Protein AF-0000000079560975 (afdb_homodimer)

Radius of gyration: 26.14 Å; Cα contacts (8 Å, |Δi|>4): 779; chains: 2; bounding box: 110×74×69 Å

Foldseek 3Di:
DPPPPPPPPPPPPPPPPPPPPPPPPDPPPPPPPDPDLLVVLVVVQVCQLVVVDAPDFFRPLSCLVVLVCCCVHPNQLVLLLVLLVVVLVLLVVDDDDLQEEEEFEPDVTFWDPCVVCVVVSLGRHGDDPVSVVVVLQVLPTATSVSNLVSLVSCVVVNHAYEYAYAAAPVSVVSSQVSCVVRRNPDHPYYHYDHCVVQPPHFLLVVLQVVLVVSVVVPHAYAEFEYQAVSRQDDHNSGVYYGHRHRPRGYGD/DPPPPPPPPPPPPPPPPPPPVPPPPDPPPPPPDDPDLLVVLVVVQVCQLVVVDAPDFFRPLSCLVVLVCCCVHPNQLVLLLVLLVVVLVLLVVDDDDLQEEEEFEPDVTFWDPCVVCVVVSLGRHGDDPVSVVVVLQVLPTATSVSNLVSLVSCVVVNHAYEYAYAAAPVSVVSSQVSCVVRRNPDHPYYHYDHCVVQPPHALLRVLQVVLVVSVVVPHAYAEFEYQAVSRQDDHNSGVYYGHRHRPRGYGD

Sequence (504 aa):
MKVLFLFVATVLVACHATDYQMYPLRLKTGHVGQYSTEVLCASWRLGVEANNLIKWKTVPETCQQFVADYVLGDQYRSDSKTVCREAYFYAKTLNITDKDVFVFDVDETLLCNLQYYSKHGFGVERFNATAFANWVAEGEAYALPETLVLYDKLLSLGIKVVFLTERLVSQRAITVANLKDVGFDQWEKLILKDPAAYVGKSTLTYKASERRKLEESGYRIIGNVGDQWTDLMGSFRGLRSFKLPNPMYYIGMKVLFLFVATVLVACHATDYQMYPLRLKTGHVGQYSTEVLCASWRLGVEANNLIKWKTVPETCQQFVADYVLGDQYRSDSKTVCREAYFYAKTLNITDKDVFVFDVDETLLCNLQYYSKHGFGVERFNATAFANWVAEGEAYALPETLVLYDKLLSLGIKVVFLTERLVSQRAITVANLKDVGFDQWEKLILKDPAAYVGKSTLTYKASERRKLEESGYRIIGNVGDQWTDLMGSFRGLRSFKLPNPMYYIG

Organism: Vigna unguiculata (NCBI:txid3917)

Solvent-accessible surface area (backbone atoms only — not comparable to full-atom values): 27962 Å² total; per-residue (Å²): 135,84,80,75,81,78,79,76,76,75,76,76,74,74,74,72,72,73,74,74,75,76,69,72,84,66,76,70,74,63,89,62,71,78,70,50,67,67,45,50,41,50,25,50,45,48,28,44,62,43,60,48,52,68,90,54,70,48,33,57,73,91,30,30,66,59,48,44,54,38,70,74,32,69,53,40,54,42,36,36,36,50,46,30,49,47,51,49,57,54,56,68,72,51,88,78,47,90,41,31,26,35,39,29,32,37,78,52,34,39,32,32,56,55,78,59,31,68,76,38,50,39,15,44,43,69,84,49,70,69,62,49,50,55,52,53,68,64,40,72,53,44,46,29,60,46,40,50,52,35,52,55,52,39,48,73,68,53,40,40,37,30,38,50,37,81,54,41,55,92,43,42,70,45,49,53,52,25,36,41,74,53,67,57,73,76,65,76,45,81,45,52,34,51,68,82,83,46,67,94,54,47,52,32,55,53,46,19,50,53,37,41,52,44,41,75,71,62,38,40,49,57,30,21,40,16,33,39,66,35,65,43,39,69,59,64,32,44,76,36,52,36,67,36,74,53,78,41,64,70,67,100,135,83,80,76,78,76,79,75,79,76,76,76,74,74,75,74,70,73,72,72,76,76,69,72,85,66,76,71,73,66,90,62,72,76,71,52,66,67,46,50,41,51,23,50,44,49,29,43,63,42,60,48,52,69,88,53,72,46,34,56,72,92,33,32,64,59,46,44,53,38,70,73,33,67,52,43,56,43,35,36,36,50,44,32,49,48,53,50,57,55,57,67,73,51,88,78,46,91,40,31,26,35,39,28,30,38,79,53,34,40,31,32,57,58,77,60,30,68,75,40,52,38,14,45,44,70,83,48,70,68,63,50,50,56,52,54,67,63,41,70,53,41,48,30,62,46,41,52,55,35,52,53,54,40,47,73,67,54,39,39,38,30,40,50,36,83,54,42,55,91,44,43,70,45,50,52,50,24,38,40,74,53,66,58,74,76,65,75,44,80,45,51,34,50,67,83,83,45,66,93,53,47,51,34,54,52,47,20,50,53,37,43,51,44,41,75,72,62,37,39,48,57,29,21,38,16,33,42,65,34,65,44,41,69,58,64,32,42,76,36,53,35,67,36,75,54,79,41,65,70,66,99

Nearest PDB structures (foldseek):
  4fyp-assembly1_B  TM=9.527E-01  e=2.179E-24  Arabidopsis thaliana
  3et4-assembly1_A  TM=8.235E-01  e=6.421E-11  Haemophilus influenzae 86-028NP
  3ocy-assembly1_A  TM=8.237E-01  e=1.879E-10  Haemophilus influenzae
  3ocu-assembly1_A  TM=8.301E-01  e=7.080E-10  Haemophilus influenzae
  3sf0-assembly1_A-2  TM=8.176E-01  e=5.162E-10  Haemophilus influenzae Rd KW20

Secondary structure (DSSP, 8-state):
-----------------------------SS-----HHHHHHHHHHHHHTT-S-S--S--GGGHHHHHHHHTSHHHHHHHHHHHHHHHHHHHTS---TTEEEEE-SBTTTEE-HHHHHTTGGGTSPP-HHHHHHHHHHT-PEE-HHHHHHHHHHHHTT-EEEEEEEEEGGGHHHHHHHHHHTT----SEEEEE-TTTTTT--HHHHHHHHHHHHHHTT-EEEEEEESSHHHH-STT--S-EEE----S----/-----------------------------SS-----HHHHHHHHHHHHHTT-S-S--S--GGGHHHHHHHHTSHHHHHHHHHHHHHHHHHHHTS---TTEEEEE-SBTTTEE-HHHHHTTGGGTSPP-HHHHHHHHHHT-PEE-HHHHHHHHHHHHTT-EEEEEEEEEGGGHHHHHHHHHHTT----SEEEEE-TTTTTT--HHHHHHHHHHHHHHTT-EEEEEEESSHHHH-STT--S-EEE----S----

Structure (mmCIF, N/CA/C/O backbone):
data_AF-0000000079560975-model_v1
#
loop_
_entity.id
_entity.type
_entity.pdbx_description
1 polymer 'Large subunit ribosomal protein L10e'
#
loop_
_atom_site.group_PDB
_atom_site.id
_atom_site.type_symbol
_atom_site.label_atom_id
_atom_site.label_alt_id
_atom_site.label_comp_id
_atom_site.label_asym_id
_atom_site.label_entity_id
_atom_site.label_seq_id
_atom_site.pdbx_PDB_ins_code
_atom_site.Cartn_x
_atom_site.Cartn_y
_atom_site.Cartn_z
_atom_site.occupancy
_atom_site.B_iso_or_equiv
_atom_site.auth_seq_id
_atom_site.auth_comp_id
_atom_site.auth_asym_id
_atom_site.auth_atom_id
_atom_site.pdbx_PDB_model_num
ATOM 1 N N . MET A 1 1 ? 49 41.656 -37.281 1 29.09 1 MET A N 1
ATOM 2 C CA . MET A 1 1 ? 48.375 41.406 -35.969 1 29.09 1 MET A CA 1
ATOM 3 C C . MET A 1 1 ? 46.906 41.719 -36 1 29.09 1 MET A C 1
ATOM 5 O O . MET A 1 1 ? 46.5 42.875 -35.75 1 29.09 1 MET A O 1
ATOM 9 N N . LYS A 1 2 ? 46.094 41.156 -37.031 1 37.22 2 LYS A N 1
ATOM 10 C CA . LYS A 1 2 ? 44.656 41.281 -37.156 1 37.22 2 LYS A CA 1
ATOM 11 C C . LYS A 1 2 ? 43.938 40.75 -35.938 1 37.22 2 LYS A C 1
ATOM 13 O O . LYS A 1 2 ? 44.094 39.562 -35.594 1 37.22 2 LYS A O 1
ATOM 18 N N . VAL A 1 3 ? 43.594 41.625 -35 1 37.34 3 VAL A N 1
ATOM 19 C CA . VAL A 1 3 ? 42.781 41.375 -33.812 1 37.34 3 VAL A CA 1
ATOM 20 C C . VAL A 1 3 ? 41.406 40.906 -34.219 1 37.34 3 VAL A C 1
ATOM 22 O O . VAL A 1 3 ? 40.656 41.594 -34.875 1 37.34 3 VAL A O 1
ATOM 25 N N . LEU A 1 4 ? 41.156 39.656 -34.438 1 37.09 4 LEU A N 1
ATOM 26 C CA . LEU A 1 4 ? 39.844 39.062 -34.625 1 37.09 4 LEU A CA 1
ATOM 27 C C . LEU A 1 4 ? 39.031 39.188 -33.344 1 37.09 4 LEU A C 1
ATOM 29 O O . LEU A 1 4 ? 39.438 38.688 -32.312 1 37.09 4 LEU A O 1
ATOM 33 N N . PHE A 1 5 ? 38.188 40.219 -33.25 1 35.16 5 PHE A N 1
ATOM 34 C CA . PHE A 1 5 ? 37.188 40.344 -32.219 1 35.16 5 PHE A CA 1
ATOM 35 C C . PHE A 1 5 ? 36.156 39.25 -32.344 1 35.16 5 PHE A C 1
ATOM 37 O O . PHE A 1 5 ? 35.5 39.094 -33.375 1 35.16 5 PHE A O 1
ATOM 44 N N . LEU A 1 6 ? 36.406 38.125 -31.688 1 34.56 6 LEU A N 1
ATOM 45 C CA . LEU A 1 6 ? 35.406 37.094 -31.5 1 34.56 6 LEU A CA 1
ATOM 46 C C . LEU A 1 6 ? 34.219 37.594 -30.688 1 34.56 6 LEU A C 1
ATOM 48 O O . LEU A 1 6 ? 34.375 38 -29.531 1 34.56 6 LEU A O 1
ATOM 52 N N . PHE A 1 7 ? 33.188 38.125 -31.375 1 34.91 7 PHE A N 1
ATOM 53 C CA . PHE A 1 7 ? 31.922 38.469 -30.719 1 34.91 7 PHE A CA 1
ATOM 54 C C . PHE A 1 7 ? 31.266 37.219 -30.141 1 34.91 7 PHE A C 1
ATOM 56 O O . PHE A 1 7 ? 30.953 36.281 -30.875 1 34.91 7 PHE A O 1
ATOM 63 N N . VAL A 1 8 ? 31.578 36.906 -28.891 1 35.62 8 VAL A N 1
ATOM 64 C CA . VAL A 1 8 ? 30.844 35.906 -28.156 1 35.62 8 VAL A CA 1
ATOM 65 C C . VAL A 1 8 ? 29.375 36.312 -28.016 1 35.62 8 VAL A C 1
ATOM 67 O O . VAL A 1 8 ? 29.078 37.344 -27.406 1 35.62 8 VAL A O 1
ATOM 70 N N . ALA A 1 9 ? 28.531 35.969 -28.953 1 36.09 9 ALA A N 1
ATOM 71 C CA . ALA A 1 9 ? 27.094 36.062 -28.766 1 36.09 9 ALA A CA 1
ATOM 72 C C . ALA A 1 9 ? 26.625 35.281 -27.547 1 36.09 9 ALA A C 1
ATOM 74 O O . ALA A 1 9 ? 26.781 34.062 -27.5 1 36.09 9 ALA A O 1
ATOM 75 N N . THR A 1 10 ? 26.688 35.906 -26.406 1 33.69 10 THR A N 1
ATOM 76 C CA . THR A 1 10 ? 26.047 35.312 -25.25 1 33.69 10 THR A CA 1
ATOM 77 C C . THR A 1 10 ? 24.547 35.094 -25.5 1 33.69 10 THR A C 1
ATOM 79 O O . THR A 1 10 ? 23.812 36.031 -25.766 1 33.69 10 THR A O 1
ATOM 82 N N . VAL A 1 11 ? 24.188 33.969 -26.031 1 34.22 11 VAL A N 1
ATOM 83 C CA . VAL A 1 11 ? 22.797 33.562 -26.062 1 34.22 11 VAL A CA 1
ATOM 84 C C . VAL A 1 11 ? 22.234 33.531 -24.641 1 34.22 11 VAL A C 1
ATOM 86 O O . VAL A 1 11 ? 22.703 32.719 -23.828 1 34.22 11 VAL A O 1
ATOM 89 N N . LEU A 1 12 ? 21.812 34.625 -24.156 1 31.55 12 LEU A N 1
ATOM 90 C CA . LEU A 1 12 ? 20.984 34.562 -22.969 1 31.55 12 LEU A CA 1
ATOM 91 C C . LEU A 1 12 ? 19.766 33.656 -23.188 1 31.55 12 LEU A C 1
ATOM 93 O O . LEU A 1 12 ? 18.906 33.969 -24 1 31.55 12 LEU A O 1
ATOM 97 N N . VAL A 1 13 ? 19.922 32.406 -23 1 32.03 13 VAL A N 1
ATOM 98 C CA . VAL A 1 13 ? 18.75 31.531 -22.844 1 32.03 13 VAL A CA 1
ATOM 99 C C . VAL A 1 13 ? 17.859 32.062 -21.734 1 32.03 13 VAL A C 1
ATOM 101 O O . VAL A 1 13 ? 18.25 32.094 -20.562 1 32.03 13 VAL A O 1
ATOM 104 N N . ALA A 1 14 ? 17.016 32.906 -22.094 1 31.98 14 ALA A N 1
ATOM 105 C CA . ALA A 1 14 ? 15.969 33.219 -21.141 1 31.98 14 ALA A CA 1
ATOM 106 C C . ALA A 1 14 ? 15.242 31.969 -20.672 1 31.98 14 ALA A C 1
ATOM 108 O O . ALA A 1 14 ? 14.562 31.312 -21.453 1 31.98 14 ALA A O 1
ATOM 109 N N . CYS A 1 15 ? 15.781 31.312 -19.672 1 29.45 15 CYS A N 1
ATOM 110 C CA . CYS A 1 15 ? 14.922 30.359 -18.984 1 29.45 15 CYS A CA 1
ATOM 111 C C . CYS A 1 15 ? 13.609 31.016 -18.547 1 29.45 15 CYS A C 1
ATOM 113 O O . CYS A 1 15 ? 13.609 31.906 -17.703 1 29.45 15 CYS A O 1
ATOM 115 N N . HIS A 1 16 ? 12.719 31.25 -19.453 1 29.73 16 HIS A N 1
ATOM 116 C CA . HIS A 1 16 ? 11.383 31.609 -18.984 1 29.73 16 HIS A CA 1
ATOM 117 C C . HIS A 1 16 ? 10.93 30.719 -17.844 1 29.73 16 HIS A C 1
ATOM 119 O O . HIS A 1 16 ? 10.727 29.516 -18.031 1 29.73 16 HIS A O 1
ATOM 125 N N . ALA A 1 17 ? 11.32 31.016 -16.641 1 33.03 17 ALA A N 1
ATOM 126 C CA . ALA A 1 17 ? 10.578 30.469 -15.508 1 33.03 17 ALA A CA 1
ATOM 127 C C . ALA A 1 17 ? 9.07 30.609 -15.719 1 33.03 17 ALA A C 1
ATOM 129 O O . ALA A 1 17 ? 8.555 31.734 -15.781 1 33.03 17 ALA A O 1
ATOM 130 N N . THR A 1 18 ? 8.445 29.828 -16.547 1 31.19 18 THR A N 1
ATOM 131 C CA . THR A 1 18 ? 6.984 29.828 -16.516 1 31.19 18 THR A CA 1
ATOM 132 C C . THR A 1 18 ? 6.477 29.906 -15.086 1 31.19 18 THR A C 1
ATOM 134 O O . THR A 1 18 ? 6.816 29.062 -14.25 1 31.19 18 THR A O 1
ATOM 137 N N . ASP A 1 19 ? 6.27 31.016 -14.547 1 28.72 19 ASP A N 1
ATOM 138 C CA . ASP A 1 19 ? 5.551 31.266 -13.305 1 28.72 19 ASP A CA 1
ATOM 139 C C . ASP A 1 19 ? 4.352 30.344 -13.148 1 28.72 19 ASP A C 1
ATOM 141 O O . ASP A 1 19 ? 3.387 30.438 -13.914 1 28.72 19 ASP A O 1
ATOM 145 N N . TYR A 1 20 ? 4.496 29.094 -12.852 1 32 20 TYR A N 1
ATOM 146 C CA . TYR A 1 20 ? 3.334 28.281 -12.484 1 32 20 TYR A CA 1
ATOM 147 C C . TYR A 1 20 ? 2.447 29.031 -11.492 1 32 20 TYR A C 1
ATOM 149 O O . TYR A 1 20 ? 2.871 29.328 -10.375 1 32 20 TYR A O 1
ATOM 157 N N . GLN A 1 21 ? 1.708 30.078 -11.867 1 30.91 21 GLN A N 1
ATOM 158 C CA . GLN A 1 21 ? 0.685 30.656 -11 1 30.91 21 GLN A CA 1
ATOM 159 C C . GLN A 1 21 ? -0.022 29.562 -10.195 1 30.91 21 GLN A C 1
ATOM 161 O O . GLN A 1 21 ? -0.731 28.734 -10.766 1 30.91 21 GLN A O 1
ATOM 166 N N . MET A 1 22 ? 0.574 29.062 -9.227 1 32.84 22 MET A N 1
ATOM 167 C CA . MET A 1 22 ? -0.003 28.047 -8.359 1 32.84 22 MET A CA 1
ATOM 168 C C . MET A 1 22 ? -1.356 28.484 -7.816 1 32.84 22 MET A C 1
ATOM 170 O O . MET A 1 22 ? -1.444 29.484 -7.102 1 32.84 22 MET A O 1
ATOM 174 N N . TYR A 1 23 ? -2.475 28.469 -8.578 1 34.44 23 TYR A N 1
ATOM 175 C CA . TYR A 1 23 ? -3.818 28.688 -8.047 1 34.44 23 TYR A CA 1
ATOM 176 C C . TYR A 1 23 ? -4.066 27.828 -6.816 1 34.44 23 TYR A C 1
ATOM 178 O O . TYR A 1 23 ? -3.607 26.688 -6.75 1 34.44 23 TYR A O 1
ATOM 186 N N . PRO A 1 24 ? -4.422 28.438 -5.734 1 36.38 24 PRO A N 1
ATOM 187 C CA . PRO A 1 24 ? -4.852 27.719 -4.531 1 36.38 24 PRO A CA 1
ATOM 188 C C . PRO A 1 24 ? -5.797 26.562 -4.844 1 36.38 24 PRO A C 1
ATOM 190 O O . PRO A 1 24 ? -6.523 26.609 -5.84 1 36.38 24 PRO A O 1
ATOM 193 N N . LEU A 1 25 ? -5.461 25.375 -4.5 1 38.38 25 LEU A N 1
ATOM 194 C CA . LEU A 1 25 ? -6.438 24.297 -4.582 1 38.38 25 LEU A CA 1
ATOM 195 C C . LEU A 1 25 ? -7.812 24.766 -4.121 1 38.38 25 LEU A C 1
ATOM 197 O O . LEU A 1 25 ? -8.055 24.906 -2.918 1 38.38 25 LEU A O 1
ATOM 201 N N . ARG A 1 26 ? -8.508 25.844 -4.621 1 40.38 26 ARG A N 1
ATOM 202 C CA . ARG A 1 26 ? -9.82 26.359 -4.258 1 40.38 26 ARG A CA 1
ATOM 203 C C . ARG A 1 26 ? -10.812 25.219 -4.059 1 40.38 26 ARG A C 1
ATOM 205 O O . ARG A 1 26 ? -10.742 24.203 -4.754 1 40.38 26 ARG A O 1
ATOM 212 N N . LEU A 1 27 ? -11.547 25.328 -2.908 1 37.5 27 LEU A N 1
ATOM 213 C CA . LEU A 1 27 ? -12.719 24.5 -2.658 1 37.5 27 LEU A CA 1
ATOM 214 C C . LEU A 1 27 ? -13.664 24.516 -3.852 1 37.5 27 LEU A C 1
ATOM 216 O O . LEU A 1 27 ? -14.039 25.594 -4.332 1 37.5 27 LEU A O 1
ATOM 220 N N . LYS A 1 28 ? -13.664 23.797 -4.773 1 39.5 28 LYS A N 1
ATOM 221 C CA . LYS A 1 28 ? -14.641 23.828 -5.855 1 39.5 28 LYS A CA 1
ATOM 222 C C . LYS A 1 28 ? -16.062 23.875 -5.309 1 39.5 28 LYS A C 1
ATOM 224 O O . LYS A 1 28 ? -16.547 22.891 -4.727 1 39.5 28 LYS A O 1
ATOM 229 N N . THR A 1 29 ? -16.531 24.875 -4.746 1 33.94 29 THR A N 1
ATOM 230 C CA . THR A 1 29 ? -17.953 24.953 -4.41 1 33.94 29 THR A CA 1
ATOM 231 C C . THR A 1 29 ? -18.812 24.422 -5.555 1 33.94 29 THR A C 1
ATOM 233 O O . THR A 1 29 ? -19.984 24.078 -5.352 1 33.94 29 THR A O 1
ATOM 236 N N . GLY A 1 30 ? -18.812 25.266 -6.656 1 33.75 30 GLY A N 1
ATOM 237 C CA . GLY A 1 30 ? -19.844 25.141 -7.672 1 33.75 30 GLY A CA 1
ATOM 238 C C . GLY A 1 30 ? -20.031 23.734 -8.172 1 33.75 30 GLY A C 1
ATOM 239 O O . GLY A 1 30 ? -19.453 22.797 -7.617 1 33.75 30 GLY A O 1
ATOM 240 N N . HIS A 1 31 ? -20.625 23.594 -9.469 1 37.66 31 HIS A N 1
ATOM 241 C CA . HIS A 1 31 ? -20.844 22.359 -10.219 1 37.66 31 HIS A CA 1
ATOM 242 C C . HIS A 1 31 ? -19.609 21.469 -10.203 1 37.66 31 HIS A C 1
ATOM 244 O O . HIS A 1 31 ? -18.625 21.734 -10.891 1 37.66 31 HIS A O 1
ATOM 250 N N . VAL A 1 32 ? -18.875 21.172 -9.086 1 44.41 32 VAL A N 1
ATOM 251 C CA . VAL A 1 32 ? -17.828 20.172 -8.844 1 44.41 32 VAL A CA 1
ATOM 252 C C . VAL A 1 32 ? -17.781 19.188 -10.008 1 44.41 32 VAL A C 1
ATOM 254 O O . VAL A 1 32 ? -18.719 18.422 -10.234 1 44.41 32 VAL A O 1
ATOM 257 N N . GLY A 1 33 ? -17.422 19.562 -11.031 1 53.84 33 GLY A N 1
ATOM 258 C CA . GLY A 1 33 ? -17.281 18.844 -12.281 1 53.84 33 GLY A CA 1
ATOM 259 C C . GLY A 1 33 ? -16.906 17.375 -12.086 1 53.84 33 GLY A C 1
ATOM 260 O O . GLY A 1 33 ? -16.141 17.047 -11.188 1 53.84 33 GLY A O 1
ATOM 261 N N . GLN A 1 34 ? -17.812 16.391 -12.43 1 79 34 GLN A N 1
ATOM 262 C CA . GLN A 1 34 ? -17.797 14.938 -12.398 1 79 34 GLN A CA 1
ATOM 263 C C . GLN A 1 34 ? -16.516 14.383 -13.016 1 79 34 GLN A C 1
ATOM 265 O O . GLN A 1 34 ? -16.109 14.805 -14.102 1 79 34 GLN A O 1
ATOM 270 N N . TYR A 1 35 ? -15.609 13.992 -12.086 1 92.06 35 TYR A N 1
ATOM 271 C CA . TYR A 1 35 ? -14.461 13.258 -12.617 1 92.06 35 TYR A CA 1
ATOM 272 C C . TYR A 1 35 ? -14.883 12.32 -13.742 1 92.06 35 TYR A C 1
ATOM 274 O O . TYR A 1 35 ? -16 11.797 -13.734 1 92.06 35 TYR A O 1
ATOM 282 N N . SER A 1 36 ? -14.023 12.273 -14.719 1 95.75 36 SER A N 1
ATOM 283 C CA . SER A 1 36 ? -14.266 11.266 -15.742 1 95.75 36 SER A CA 1
ATOM 284 C C . SER A 1 36 ? -14.273 9.867 -15.141 1 95.75 36 SER A C 1
ATOM 286 O O . SER A 1 36 ? -13.758 9.648 -14.047 1 95.75 36 SER A O 1
ATOM 288 N N . THR A 1 37 ? -14.852 8.938 -15.844 1 96.31 37 THR A N 1
ATOM 289 C CA . THR A 1 37 ? -14.867 7.539 -15.43 1 96.31 37 THR A CA 1
ATOM 290 C C . THR A 1 37 ? -13.445 7 -15.297 1 96.31 37 THR A C 1
ATOM 292 O O . THR A 1 37 ? -13.148 6.242 -14.367 1 96.31 37 THR A O 1
ATOM 295 N N . GLU A 1 38 ? -12.586 7.43 -16.219 1 97.06 38 GLU A N 1
ATOM 296 C CA . GLU A 1 38 ? -11.195 6.996 -16.172 1 97.06 38 GLU A CA 1
ATOM 297 C C . GLU A 1 38 ? -10.516 7.441 -14.883 1 97.06 38 GLU A C 1
ATOM 299 O O . GLU A 1 38 ? -9.805 6.66 -14.242 1 97.06 38 GLU A O 1
ATOM 304 N N . VAL A 1 39 ? -10.742 8.68 -14.508 1 98 39 VAL A N 1
ATOM 305 C CA . VAL A 1 39 ? -10.156 9.227 -13.289 1 98 39 VAL A CA 1
ATOM 306 C C . VAL A 1 39 ? -10.703 8.492 -12.07 1 98 39 VAL A C 1
ATOM 308 O O . VAL A 1 39 ? -9.945 8.109 -11.172 1 98 39 VAL A O 1
ATOM 311 N N . LEU A 1 40 ? -11.977 8.25 -12.078 1 98.31 40 LEU A N 1
ATOM 312 C CA . LEU A 1 40 ? -12.617 7.57 -10.961 1 98.31 40 LEU A CA 1
ATOM 313 C C . LEU A 1 40 ? -12.125 6.133 -10.844 1 98.31 40 LEU A C 1
ATOM 315 O O . LEU A 1 40 ? -11.836 5.656 -9.742 1 98.31 40 LEU A O 1
ATOM 319 N N . CYS A 1 41 ? -12.016 5.418 -11.953 1 98.75 41 CYS A N 1
ATOM 320 C CA . CYS A 1 41 ? -11.562 4.031 -11.945 1 98.75 41 CYS A CA 1
ATOM 321 C C . CYS A 1 41 ? -10.094 3.936 -11.555 1 98.75 41 CYS A C 1
ATOM 323 O O . CYS A 1 41 ? -9.688 2.99 -10.875 1 98.75 41 CYS A O 1
ATOM 325 N N . ALA A 1 42 ? -9.305 4.938 -11.984 1 98.75 42 ALA A N 1
ATOM 326 C CA . ALA A 1 42 ? -7.902 4.969 -11.578 1 98.75 42 ALA A CA 1
ATOM 327 C C . ALA A 1 42 ? -7.773 5.168 -10.07 1 98.75 42 ALA A C 1
ATOM 329 O O . ALA A 1 42 ? -6.91 4.562 -9.43 1 98.75 42 ALA A O 1
ATOM 330 N N . SER A 1 43 ? -8.617 6 -9.5 1 98.81 43 SER A N 1
ATOM 331 C CA . SER A 1 43 ? -8.617 6.203 -8.055 1 98.81 43 SER A CA 1
ATOM 332 C C . SER A 1 43 ? -9.039 4.938 -7.316 1 98.81 43 SER A C 1
ATOM 334 O O . SER A 1 43 ? -8.469 4.598 -6.277 1 98.81 43 SER A O 1
ATOM 336 N N . TRP A 1 44 ? -10.062 4.285 -7.859 1 98.75 44 TRP A N 1
ATOM 337 C CA . TRP A 1 44 ? -10.484 3.016 -7.285 1 98.75 44 TRP A CA 1
ATOM 338 C C . TRP A 1 44 ? -9.344 2.008 -7.281 1 98.75 44 TRP A C 1
ATOM 340 O O . TRP A 1 44 ? -9.055 1.389 -6.254 1 98.75 44 TRP A O 1
ATOM 350 N N . ARG A 1 45 ? -8.641 1.879 -8.414 1 98.88 45 ARG A N 1
ATOM 351 C CA . ARG A 1 45 ? -7.535 0.933 -8.523 1 98.88 45 ARG A CA 1
ATOM 352 C C . ARG A 1 45 ? -6.434 1.269 -7.523 1 98.88 45 ARG A C 1
ATOM 354 O O . ARG A 1 45 ? -5.895 0.378 -6.863 1 98.88 45 ARG A O 1
ATOM 361 N N . LEU A 1 46 ? -6.078 2.586 -7.426 1 98.88 46 LEU A N 1
ATOM 362 C CA . LEU A 1 46 ? -5.059 2.965 -6.453 1 98.88 46 LEU A CA 1
ATOM 363 C C . LEU A 1 46 ? -5.504 2.617 -5.035 1 98.88 46 LEU A C 1
ATOM 365 O O . LEU A 1 46 ? -4.703 2.133 -4.23 1 98.88 46 LEU A O 1
ATOM 369 N N . GLY A 1 47 ? -6.785 2.898 -4.758 1 98.81 47 GLY A N 1
ATOM 370 C CA . GLY A 1 47 ? -7.324 2.543 -3.453 1 98.81 47 GLY A CA 1
ATOM 371 C C . GLY A 1 47 ? -7.188 1.066 -3.135 1 98.81 47 GLY A C 1
ATOM 372 O O . GLY A 1 47 ? -6.879 0.697 -1.999 1 98.81 47 GLY A O 1
ATOM 373 N N . VAL A 1 48 ? -7.375 0.244 -4.121 1 98.69 48 VAL A N 1
ATOM 374 C CA . VAL A 1 48 ? -7.23 -1.201 -3.984 1 98.69 48 VAL A CA 1
ATOM 375 C C . VAL A 1 48 ? -5.762 -1.551 -3.736 1 98.69 48 VAL A C 1
ATOM 377 O O . VAL A 1 48 ? -5.441 -2.268 -2.785 1 98.69 48 VAL A O 1
ATOM 380 N N . GLU A 1 49 ? -4.879 -1.004 -4.547 1 98.81 49 GLU A N 1
ATOM 381 C CA . GLU A 1 49 ? -3.467 -1.369 -4.512 1 98.81 49 GLU A CA 1
ATOM 382 C C . GLU A 1 49 ? -2.791 -0.836 -3.252 1 98.81 49 GLU A C 1
ATOM 384 O O . GLU A 1 49 ? -1.828 -1.428 -2.76 1 98.81 49 GLU A O 1
ATOM 389 N N . ALA A 1 50 ? -3.33 0.231 -2.662 1 98.44 50 ALA A N 1
ATOM 390 C CA . ALA A 1 50 ? -2.746 0.816 -1.458 1 98.44 50 ALA A CA 1
ATOM 391 C C . ALA A 1 50 ? -3.48 0.346 -0.206 1 98.44 50 ALA A C 1
ATOM 393 O O . ALA A 1 50 ? -3.301 0.909 0.876 1 98.44 50 ALA A O 1
ATOM 394 N N . ASN A 1 51 ? -4.348 -0.631 -0.352 1 97.88 51 ASN A N 1
ATOM 395 C CA . ASN A 1 51 ? -5.066 -1.291 0.731 1 97.88 51 ASN A CA 1
ATOM 396 C C . ASN A 1 51 ? -6.047 -0.341 1.415 1 97.88 51 ASN A C 1
ATOM 398 O O . ASN A 1 51 ? -6.371 -0.517 2.592 1 97.88 51 ASN A O 1
ATOM 402 N N . ASN A 1 52 ? -6.43 0.748 0.753 1 98.62 52 ASN A N 1
ATOM 403 C CA . ASN A 1 52 ? -7.469 1.642 1.256 1 98.62 52 ASN A CA 1
ATOM 404 C C . ASN A 1 52 ? -8.859 1.037 1.088 1 98.62 52 ASN A C 1
ATOM 406 O O . ASN A 1 52 ? -9.695 1.122 1.992 1 98.62 52 ASN A O 1
ATOM 410 N N . LEU A 1 53 ? -9.078 0.463 -0.081 1 98.56 53 LEU A N 1
ATOM 411 C CA . LEU A 1 53 ? -10.352 -0.192 -0.364 1 98.56 53 LEU A CA 1
ATOM 412 C C . LEU A 1 53 ? -10.258 -1.691 -0.101 1 98.56 53 LEU A C 1
ATOM 414 O O . LEU A 1 53 ? -9.5 -2.398 -0.772 1 98.56 53 LEU A O 1
ATOM 418 N N . ILE A 1 54 ? -11.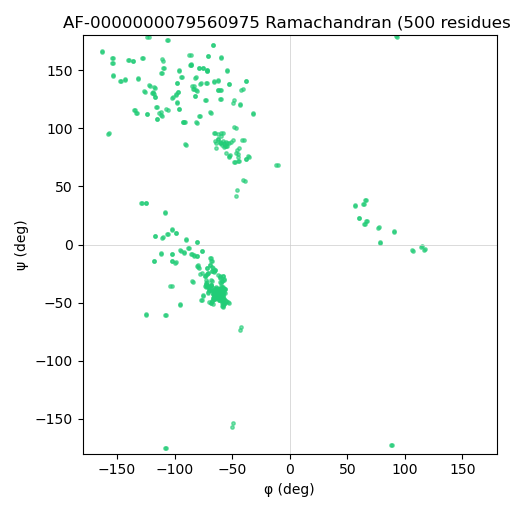07 -2.154 0.883 1 97.69 54 ILE A N 1
ATOM 419 C CA . ILE A 1 54 ? -11.016 -3.557 1.277 1 97.69 54 ILE A CA 1
ATOM 420 C C . ILE A 1 54 ? -12.422 -4.148 1.258 1 97.69 54 ILE A C 1
ATOM 422 O O . ILE A 1 54 ? -13.414 -3.416 1.173 1 97.69 54 ILE A O 1
ATOM 426 N N . LYS A 1 55 ? -12.492 -5.43 1.204 1 96.12 55 LYS A N 1
ATOM 427 C CA . LYS A 1 55 ? -13.719 -6.219 1.315 1 96.12 55 LYS A CA 1
ATOM 428 C C . LYS A 1 55 ? -14.664 -5.941 0.148 1 96.12 55 LYS A C 1
ATOM 430 O O . LYS A 1 55 ? -15.875 -6.121 0.265 1 96.12 55 LYS A O 1
ATOM 435 N N . TRP A 1 56 ? -14.133 -5.367 -0.925 1 96.75 56 TRP A N 1
ATOM 436 C CA . TRP A 1 56 ? -14.953 -5.242 -2.125 1 96.75 56 TRP A CA 1
ATOM 437 C C . TRP A 1 56 ? -15.164 -6.598 -2.785 1 96.75 56 TRP A C 1
ATOM 439 O O . TRP A 1 56 ? -14.289 -7.465 -2.732 1 96.75 56 TRP A O 1
ATOM 449 N N . LYS A 1 57 ? -16.234 -6.785 -3.428 1 96.38 57 LYS A N 1
ATOM 450 C CA . LYS A 1 57 ? -16.609 -8.102 -3.934 1 96.38 57 LYS A CA 1
ATOM 451 C C . LYS A 1 57 ? -16.375 -8.203 -5.438 1 96.38 57 LYS A C 1
ATOM 453 O O . LYS A 1 57 ? -16.062 -9.281 -5.949 1 96.38 57 LYS A O 1
ATOM 458 N N . THR A 1 58 ? -16.625 -7.051 -6.066 1 97.81 58 THR A N 1
ATOM 459 C CA . THR A 1 58 ? -16.453 -7.02 -7.512 1 97.81 58 THR A CA 1
ATOM 460 C C . THR A 1 58 ? -15.828 -5.695 -7.953 1 97.81 58 THR A C 1
ATOM 462 O O . THR A 1 58 ? -15.852 -4.715 -7.207 1 97.81 58 THR A O 1
ATOM 465 N N . VAL A 1 59 ? -15.25 -5.734 -9.094 1 98.5 59 VAL A N 1
ATOM 466 C CA . VAL A 1 59 ? -14.906 -4.5 -9.789 1 98.5 59 VAL A CA 1
ATOM 467 C C . VAL A 1 59 ? -16.188 -3.713 -10.102 1 98.5 59 VAL A C 1
ATOM 469 O O . VAL A 1 59 ? -17.188 -4.289 -10.531 1 98.5 59 VAL A O 1
ATOM 472 N N . PRO A 1 60 ? -16.156 -2.395 -9.805 1 98.06 60 PRO A N 1
ATOM 473 C CA . PRO A 1 60 ? -17.328 -1.64 -10.258 1 98.06 60 PRO A CA 1
ATOM 474 C C . PRO A 1 60 ? -17.625 -1.844 -11.742 1 98.06 60 PRO A C 1
ATOM 476 O O . PRO A 1 60 ? -16.703 -1.822 -12.57 1 98.06 60 PRO A O 1
ATOM 479 N N . GLU A 1 61 ? -18.891 -1.998 -12.039 1 97.94 61 GLU A N 1
ATOM 480 C CA . GLU A 1 61 ? -19.281 -2.293 -13.414 1 97.94 61 GLU A CA 1
ATOM 481 C C . GLU A 1 61 ? -18.75 -1.234 -14.375 1 97.94 61 GLU A C 1
ATOM 483 O O . GLU A 1 61 ? -18.297 -1.559 -15.477 1 97.94 61 GLU A O 1
ATOM 488 N N . THR A 1 62 ? -18.766 -0.013 -13.969 1 98.06 62 THR A N 1
ATOM 489 C CA . THR A 1 62 ? -18.344 1.099 -14.82 1 98.06 62 THR A CA 1
ATOM 490 C C . THR A 1 62 ? -16.828 1.047 -15.07 1 98.06 62 THR A C 1
ATOM 492 O O . THR A 1 62 ? -16.328 1.726 -15.961 1 98.06 62 THR A O 1
ATOM 495 N N . CYS A 1 63 ? -16.078 0.177 -14.297 1 98.62 63 CYS A N 1
ATOM 496 C CA . CYS A 1 63 ? -14.633 0.13 -14.422 1 98.62 63 CYS A CA 1
ATOM 497 C C . CYS A 1 63 ? -14.188 -1.122 -15.164 1 98.62 63 CYS A C 1
ATOM 499 O O . CYS A 1 63 ? -12.992 -1.437 -15.203 1 98.62 63 CYS A O 1
ATOM 501 N N . GLN A 1 64 ? -15.102 -1.851 -15.734 1 98.38 64 GLN A N 1
ATOM 502 C CA . GLN A 1 64 ? -14.742 -3.094 -16.406 1 98.38 64 GLN A CA 1
ATOM 503 C C . GLN A 1 64 ? -13.711 -2.846 -17.516 1 98.38 64 GLN A C 1
ATOM 505 O O . GLN A 1 64 ? -12.672 -3.504 -17.562 1 98.38 64 GLN A O 1
ATOM 510 N N . GLN A 1 65 ? -14.031 -1.905 -18.406 1 98.38 65 GLN A N 1
ATOM 511 C CA . GLN A 1 65 ? -13.148 -1.63 -19.531 1 98.38 65 GLN A CA 1
ATOM 512 C C . GLN A 1 65 ? -11.805 -1.077 -19.047 1 98.38 65 GLN A C 1
ATOM 514 O O . GLN A 1 65 ? -10.758 -1.403 -19.609 1 98.38 65 GLN A O 1
ATOM 519 N N . PHE A 1 66 ? -11.883 -0.265 -18.078 1 98.5 66 PHE A N 1
ATOM 520 C CA . PHE A 1 66 ? -10.664 0.297 -17.5 1 98.5 66 PHE A CA 1
ATOM 521 C C . PHE A 1 66 ? -9.742 -0.808 -17.016 1 98.5 66 PHE A C 1
ATOM 523 O O . PHE A 1 66 ? -8.547 -0.804 -17.312 1 98.5 66 PHE A O 1
ATOM 530 N N . VAL A 1 67 ? -10.281 -1.762 -16.25 1 98.69 67 VAL A N 1
ATOM 531 C CA . VAL A 1 67 ? -9.492 -2.852 -15.688 1 98.69 67 VAL A CA 1
ATOM 532 C C . VAL A 1 67 ? -8.977 -3.75 -16.812 1 98.69 67 VAL A C 1
ATOM 534 O O . VAL A 1 67 ? -7.812 -4.16 -16.797 1 98.69 67 VAL A O 1
ATOM 537 N N . ALA A 1 68 ? -9.82 -4.008 -17.766 1 98.56 68 ALA A N 1
ATOM 538 C CA . ALA A 1 68 ? -9.391 -4.797 -18.906 1 98.56 68 ALA A CA 1
ATOM 539 C C . ALA A 1 68 ? -8.195 -4.152 -19.609 1 98.56 68 ALA A C 1
ATOM 541 O O . ALA A 1 68 ? -7.184 -4.812 -19.859 1 98.56 68 ALA A O 1
ATOM 542 N N . ASP A 1 69 ? -8.312 -2.861 -19.922 1 98.38 69 ASP A N 1
ATOM 543 C CA . ASP A 1 69 ? -7.23 -2.135 -20.578 1 98.38 69 ASP A CA 1
ATOM 544 C C . ASP A 1 69 ? -5.953 -2.164 -19.734 1 98.38 69 ASP A C 1
ATOM 546 O O . ASP A 1 69 ? -4.852 -2.262 -20.281 1 98.38 69 ASP A O 1
ATOM 550 N N . TYR A 1 70 ? -6.113 -2.09 -18.453 1 98.38 70 TYR A N 1
ATOM 551 C CA . TYR A 1 70 ? -4.957 -2.084 -17.562 1 98.38 70 TYR A CA 1
ATOM 552 C C . TYR A 1 70 ? -4.234 -3.426 -17.609 1 98.38 70 TYR A C 1
ATOM 554 O O . TYR A 1 70 ? -3.039 -3.484 -17.891 1 98.38 70 TYR A O 1
ATOM 562 N N . VAL A 1 71 ? -4.945 -4.535 -17.438 1 98.25 71 VAL A N 1
ATOM 563 C CA . VAL A 1 71 ? -4.293 -5.824 -17.219 1 98.25 71 VAL A CA 1
ATOM 564 C C . VAL A 1 71 ? -3.816 -6.387 -18.562 1 98.25 71 VAL A C 1
ATOM 566 O O . VAL A 1 71 ? -2.934 -7.25 -18.594 1 98.25 71 VAL A O 1
ATOM 569 N N . LEU A 1 72 ? -4.371 -5.891 -19.578 1 97.38 72 LEU A N 1
ATOM 570 C CA . LEU A 1 72 ? -3.947 -6.34 -20.906 1 97.38 72 LEU A CA 1
ATOM 571 C C . LEU A 1 72 ? -2.896 -5.402 -21.484 1 97.38 72 LEU A C 1
ATOM 573 O O . LEU A 1 72 ? -2.348 -5.664 -22.562 1 97.38 72 LEU A O 1
ATOM 577 N N . GLY A 1 73 ? -2.623 -4.328 -20.781 1 96.44 73 GLY A N 1
ATOM 578 C CA . GLY A 1 73 ? -1.804 -3.283 -21.375 1 96.44 73 GLY A CA 1
ATOM 579 C C . GLY A 1 73 ? -0.411 -3.209 -20.781 1 96.44 73 GLY A C 1
ATOM 580 O O . GLY A 1 73 ? -0.058 -4.008 -19.906 1 96.44 73 GLY A O 1
ATOM 581 N N . ASP A 1 74 ? 0.333 -2.199 -21.219 1 97.12 74 ASP A N 1
ATOM 582 C CA . ASP A 1 74 ? 1.729 -1.993 -20.844 1 97.12 74 ASP A CA 1
ATOM 583 C C . ASP A 1 74 ? 1.854 -1.618 -19.375 1 97.12 74 ASP A C 1
ATOM 585 O O . ASP A 1 74 ? 2.855 -1.938 -18.719 1 97.12 74 ASP A O 1
ATOM 589 N N . GLN A 1 75 ? 0.837 -0.948 -18.875 1 98.44 75 GLN A N 1
ATOM 590 C CA . GLN A 1 75 ? 0.953 -0.439 -17.516 1 98.44 75 GLN A CA 1
ATOM 591 C C . GLN A 1 75 ? 1.045 -1.581 -16.5 1 98.44 75 GLN A C 1
ATOM 593 O O . GLN A 1 75 ? 1.838 -1.522 -15.562 1 98.44 75 GLN A O 1
ATOM 598 N N . TYR A 1 76 ? 0.253 -2.615 -16.719 1 98.44 76 TYR A N 1
ATOM 599 C CA . TYR A 1 76 ? 0.288 -3.773 -15.844 1 98.44 76 TYR A CA 1
ATOM 600 C C . TYR A 1 76 ? 1.658 -4.438 -15.867 1 98.44 76 TYR A C 1
ATOM 602 O O . TYR A 1 76 ? 2.205 -4.789 -14.812 1 98.44 76 TYR A O 1
ATOM 610 N N . ARG A 1 77 ? 2.189 -4.586 -17 1 97.94 77 ARG A N 1
ATOM 611 C CA . ARG A 1 77 ? 3.512 -5.176 -17.172 1 97.94 77 ARG A CA 1
ATOM 612 C C . ARG A 1 77 ? 4.586 -4.316 -16.516 1 97.94 77 ARG A C 1
ATOM 614 O O . ARG A 1 77 ? 5.445 -4.832 -15.797 1 97.94 77 ARG A O 1
ATOM 621 N N . SER A 1 78 ? 4.496 -3.039 -16.75 1 98.62 78 SER A N 1
ATOM 622 C CA . SER A 1 78 ? 5.469 -2.109 -16.188 1 98.62 78 SER A CA 1
ATOM 623 C C . SER A 1 78 ? 5.375 -2.076 -14.656 1 98.62 78 SER A C 1
ATOM 625 O O . SER A 1 78 ? 6.398 -2.049 -13.969 1 98.62 78 SER A O 1
ATOM 627 N N . ASP A 1 79 ? 4.133 -2.037 -14.148 1 98.81 79 ASP A N 1
ATOM 628 C CA . ASP A 1 79 ? 3.943 -2.076 -12.695 1 98.81 79 ASP A CA 1
ATOM 629 C C . ASP A 1 79 ? 4.578 -3.328 -12.094 1 98.81 79 ASP A C 1
ATOM 631 O O . ASP A 1 79 ? 5.289 -3.246 -11.094 1 98.81 79 ASP A O 1
ATOM 635 N N . SER A 1 80 ? 4.336 -4.48 -12.703 1 98.81 80 SER A N 1
ATOM 636 C CA . SER A 1 80 ? 4.879 -5.754 -12.234 1 98.81 80 SER A CA 1
ATOM 637 C C . SER A 1 80 ? 6.402 -5.77 -12.32 1 98.81 80 SER A C 1
ATOM 639 O O . SER A 1 80 ? 7.074 -6.234 -11.398 1 98.81 80 SER A O 1
ATOM 641 N N . LYS A 1 81 ? 6.898 -5.266 -13.406 1 98.62 81 LYS A N 1
ATOM 642 C CA . LYS A 1 81 ? 8.344 -5.195 -13.586 1 98.62 81 LYS A CA 1
ATOM 643 C C . LYS A 1 81 ? 8.992 -4.332 -12.508 1 98.62 81 LYS A C 1
ATOM 645 O O . LYS A 1 81 ? 10.039 -4.691 -11.961 1 98.62 81 LYS A O 1
ATOM 650 N N . THR A 1 82 ? 8.391 -3.23 -12.211 1 98.69 82 THR A N 1
ATOM 651 C CA . THR A 1 82 ? 8.914 -2.305 -11.211 1 98.69 82 THR A CA 1
ATOM 652 C C . THR A 1 82 ? 9.031 -2.984 -9.852 1 98.69 82 THR A C 1
ATOM 654 O O . THR A 1 82 ? 10.062 -2.883 -9.188 1 98.69 82 THR A O 1
ATOM 657 N N . VAL A 1 83 ? 8.023 -3.705 -9.469 1 98.88 83 VAL A N 1
ATOM 658 C CA . VAL A 1 83 ? 8 -4.398 -8.18 1 98.88 83 VAL A CA 1
ATOM 659 C C . VAL A 1 83 ? 9.055 -5.504 -8.172 1 98.88 83 VAL A C 1
ATOM 661 O O . VAL A 1 83 ? 9.82 -5.633 -7.219 1 98.88 83 VAL A O 1
ATOM 664 N N . CYS A 1 84 ? 9.102 -6.266 -9.227 1 98.88 84 CYS A N 1
ATOM 665 C CA . CYS A 1 84 ? 10.023 -7.395 -9.305 1 98.88 84 CYS A CA 1
ATOM 666 C C . CYS A 1 84 ? 11.469 -6.918 -9.312 1 98.88 84 CYS A C 1
ATOM 668 O O . CYS A 1 84 ? 12.328 -7.527 -8.68 1 98.88 84 CYS A O 1
ATOM 670 N N . ARG A 1 85 ? 11.719 -5.84 -10.031 1 98.62 85 ARG A N 1
ATOM 671 C CA . ARG A 1 85 ? 13.062 -5.27 -10.055 1 98.62 85 ARG A CA 1
ATOM 672 C C . ARG A 1 85 ? 13.469 -4.785 -8.664 1 98.62 85 ARG A C 1
ATOM 674 O O . ARG A 1 85 ? 14.602 -5 -8.234 1 98.62 85 ARG A O 1
ATOM 681 N N . GLU A 1 86 ? 12.555 -4.117 -7.988 1 98.75 86 GLU A N 1
ATOM 682 C CA . GLU A 1 86 ? 12.844 -3.662 -6.629 1 98.75 86 GLU A CA 1
ATOM 683 C C . GLU A 1 86 ? 13.172 -4.836 -5.715 1 98.75 86 GLU A C 1
ATOM 685 O O . GLU A 1 86 ? 14.102 -4.758 -4.91 1 98.75 86 GLU A O 1
ATOM 690 N N . ALA A 1 87 ? 12.453 -5.934 -5.84 1 98.88 87 ALA A N 1
ATOM 691 C CA . ALA A 1 87 ? 12.695 -7.121 -5.027 1 98.88 87 ALA A CA 1
ATOM 692 C C . ALA A 1 87 ? 14.078 -7.691 -5.289 1 98.88 87 ALA A C 1
ATOM 694 O O . ALA A 1 87 ? 14.789 -8.07 -4.352 1 98.88 87 ALA A O 1
ATOM 695 N N . TYR A 1 88 ? 14.438 -7.711 -6.551 1 98.81 88 TYR A N 1
ATOM 696 C CA . TYR A 1 88 ? 15.742 -8.25 -6.922 1 98.81 88 TYR A CA 1
ATOM 697 C C . TYR A 1 88 ? 16.875 -7.387 -6.359 1 98.81 88 TYR A C 1
ATOM 699 O O . TYR A 1 88 ? 17.812 -7.906 -5.77 1 98.81 88 TYR A O 1
ATOM 707 N N . PHE A 1 89 ? 16.75 -6.066 -6.516 1 98.38 89 PHE A N 1
ATOM 708 C CA . PHE A 1 89 ? 17.812 -5.172 -6.059 1 98.38 89 PHE A CA 1
ATOM 709 C C . PHE A 1 89 ? 17.891 -5.164 -4.535 1 98.38 89 PHE A C 1
ATOM 711 O O . PHE A 1 89 ? 18.984 -5.07 -3.969 1 98.38 89 PHE A O 1
ATOM 718 N N . TYR A 1 90 ? 16.812 -5.277 -3.891 1 98.62 90 TYR A N 1
ATOM 719 C CA . TYR A 1 90 ? 16.797 -5.453 -2.443 1 98.62 90 TYR A CA 1
ATOM 720 C C . TYR A 1 90 ? 17.562 -6.711 -2.039 1 98.62 90 TYR A C 1
ATOM 722 O O . TYR A 1 90 ? 18.422 -6.672 -1.155 1 98.62 90 TYR A O 1
ATOM 730 N N . ALA A 1 91 ? 17.25 -7.852 -2.691 1 98.75 91 ALA A N 1
ATOM 731 C CA . ALA A 1 91 ? 17.891 -9.125 -2.365 1 98.75 91 ALA A CA 1
ATOM 732 C C . ALA A 1 91 ? 19.406 -9.039 -2.531 1 98.75 91 ALA A C 1
ATOM 734 O O . ALA A 1 91 ? 20.156 -9.617 -1.746 1 98.75 91 ALA A O 1
ATOM 735 N N . LYS A 1 92 ? 19.844 -8.25 -3.441 1 98.25 92 LYS A N 1
ATOM 736 C CA . LYS A 1 92 ? 21.266 -8.133 -3.758 1 98.25 92 LYS A CA 1
ATOM 737 C C . LYS A 1 92 ? 22.016 -7.406 -2.645 1 98.25 92 LYS A C 1
ATOM 739 O O . LYS A 1 92 ? 23.234 -7.496 -2.557 1 98.25 92 LYS A O 1
ATOM 744 N N . THR A 1 93 ? 21.297 -6.684 -1.858 1 97.75 93 THR A N 1
ATOM 745 C CA . THR A 1 93 ? 21.969 -5.934 -0.796 1 97.75 93 THR A CA 1
ATOM 746 C C . THR A 1 93 ? 22.219 -6.82 0.42 1 97.75 93 THR A C 1
ATOM 748 O O . THR A 1 93 ? 22.922 -6.434 1.345 1 97.75 93 THR A O 1
ATOM 751 N N . LEU A 1 94 ? 21.641 -8.031 0.41 1 98.06 94 LEU A N 1
ATOM 752 C CA . LEU A 1 94 ? 21.688 -8.875 1.601 1 98.06 94 LEU A CA 1
ATOM 753 C C . LEU A 1 94 ? 22.828 -9.867 1.523 1 98.06 94 LEU A C 1
ATOM 755 O O . LEU A 1 94 ? 23.281 -10.227 0.43 1 98.06 94 LEU A O 1
ATOM 759 N N . ASN A 1 95 ? 23.344 -10.203 2.746 1 97.94 95 ASN A N 1
ATOM 760 C CA . ASN A 1 95 ? 24.219 -11.367 2.848 1 97.94 95 ASN A CA 1
ATOM 761 C C . ASN A 1 95 ? 23.422 -12.664 2.896 1 97.94 95 ASN A C 1
ATOM 763 O O . ASN A 1 95 ? 22.969 -13.086 3.965 1 97.94 95 ASN A O 1
ATOM 767 N N . ILE A 1 96 ? 23.438 -13.352 1.767 1 98.25 96 ILE A N 1
ATOM 768 C CA . ILE A 1 96 ? 22.547 -14.484 1.577 1 98.25 96 ILE A CA 1
ATOM 769 C C . ILE A 1 96 ? 23.156 -15.742 2.201 1 98.25 96 ILE A C 1
ATOM 771 O O . ILE A 1 96 ? 24.344 -16 2.043 1 98.25 96 ILE A O 1
ATOM 775 N N . THR A 1 97 ? 22.328 -16.469 2.889 1 98 97 THR A N 1
ATOM 776 C CA . THR A 1 97 ? 22.672 -17.797 3.414 1 98 97 THR A CA 1
ATOM 777 C C . THR A 1 97 ? 21.703 -18.859 2.906 1 98 97 THR A C 1
ATOM 779 O O . THR A 1 97 ? 20.719 -18.531 2.256 1 98 97 THR A O 1
ATOM 782 N N . ASP A 1 98 ? 21.922 -20.078 3.283 1 96.44 98 ASP A N 1
ATOM 783 C CA . ASP A 1 98 ? 21.109 -21.203 2.799 1 96.44 98 ASP A CA 1
ATOM 784 C C . ASP A 1 98 ? 19.797 -21.297 3.557 1 96.44 98 ASP A C 1
ATOM 786 O O . ASP A 1 98 ? 18.938 -22.141 3.24 1 96.44 98 ASP A O 1
ATOM 790 N N . LYS A 1 99 ? 19.562 -20.406 4.445 1 98.19 99 LYS A N 1
ATOM 791 C CA . LYS A 1 99 ? 18.328 -20.391 5.211 1 98.19 99 LYS A CA 1
ATOM 792 C C . LYS A 1 99 ? 17.359 -19.328 4.684 1 98.19 99 LYS A C 1
ATOM 794 O O . LYS A 1 99 ? 16.203 -19.281 5.086 1 98.19 99 LYS A O 1
ATOM 799 N N . ASP A 1 100 ? 17.828 -18.531 3.799 1 98.75 100 ASP A N 1
ATOM 800 C CA . ASP A 1 100 ? 17.031 -17.391 3.322 1 98.75 100 ASP A CA 1
ATOM 801 C C . ASP A 1 100 ? 16.031 -17.828 2.262 1 98.75 100 ASP A C 1
ATOM 803 O O . ASP A 1 100 ? 16.375 -18.547 1.317 1 98.75 100 ASP A O 1
ATOM 807 N N . VAL A 1 101 ? 14.781 -17.359 2.463 1 98.81 101 VAL A N 1
ATOM 808 C CA . VAL A 1 101 ? 13.742 -17.75 1.513 1 98.81 101 VAL A CA 1
ATOM 809 C C . VAL A 1 101 ? 12.953 -16.516 1.078 1 98.81 101 VAL A C 1
ATOM 811 O O . VAL A 1 101 ? 12.758 -15.586 1.863 1 98.81 101 VAL A O 1
ATOM 814 N N . PHE A 1 102 ? 12.594 -16.516 -0.147 1 98.94 102 PHE A N 1
ATOM 815 C CA . PHE A 1 102 ? 11.492 -15.695 -0.634 1 98.94 102 PHE A CA 1
ATOM 816 C C . PHE A 1 102 ? 10.203 -16.5 -0.71 1 98.94 102 PHE A C 1
ATOM 818 O O . PHE A 1 102 ? 10.195 -17.625 -1.237 1 98.94 102 PHE A O 1
ATOM 825 N N . VAL A 1 103 ? 9.133 -15.945 -0.16 1 98.94 103 VAL A N 1
ATOM 826 C CA . VAL A 1 103 ? 7.809 -16.562 -0.265 1 98.94 103 VAL A CA 1
ATOM 827 C C . VAL A 1 103 ? 7.016 -15.883 -1.38 1 98.94 103 VAL A C 1
ATOM 829 O O . VAL A 1 103 ? 6.961 -14.648 -1.453 1 98.94 103 VAL A O 1
ATOM 832 N N . PHE A 1 104 ? 6.469 -16.703 -2.268 1 98.94 104 PHE A N 1
ATOM 833 C CA . PHE A 1 104 ? 5.625 -16.234 -3.355 1 98.94 104 PHE A CA 1
ATOM 834 C C . PHE A 1 104 ? 4.211 -16.797 -3.232 1 98.94 104 PHE A C 1
ATOM 836 O O . PHE A 1 104 ? 4.031 -17.984 -2.975 1 98.94 104 PHE A O 1
ATOM 843 N N . ASP A 1 105 ? 3.219 -15.883 -3.436 1 98.94 105 ASP A N 1
ATOM 844 C CA . ASP A 1 105 ? 1.903 -16.391 -3.814 1 98.94 105 ASP A CA 1
ATOM 845 C C . ASP A 1 105 ? 1.937 -17.031 -5.203 1 98.94 105 ASP A C 1
ATOM 847 O O . ASP A 1 105 ? 2.938 -16.922 -5.914 1 98.94 105 ASP A O 1
ATOM 851 N N . VAL A 1 106 ? 0.819 -17.688 -5.59 1 98.94 106 VAL A N 1
ATOM 852 C CA . VAL A 1 106 ? 0.825 -18.359 -6.891 1 98.94 106 VAL A CA 1
ATOM 853 C C . VAL A 1 106 ? -0.064 -17.594 -7.867 1 98.94 106 VAL A C 1
ATOM 855 O O . VAL A 1 106 ? 0.424 -17.031 -8.852 1 98.94 106 VAL A O 1
ATOM 858 N N . ASP A 1 107 ? -1.354 -17.484 -7.543 1 98.81 107 ASP A N 1
ATOM 859 C CA . ASP A 1 107 ? -2.305 -16.875 -8.469 1 98.81 107 ASP A CA 1
ATOM 860 C C . ASP A 1 107 ? -2.113 -15.352 -8.531 1 98.81 107 ASP A C 1
ATOM 862 O O . ASP A 1 107 ? -2.184 -14.672 -7.512 1 98.81 107 ASP A O 1
ATOM 866 N N . GLU A 1 108 ? -1.892 -14.812 -9.758 1 98.75 108 GLU A N 1
ATOM 867 C CA . GLU A 1 108 ? -1.572 -13.438 -10.125 1 98.75 108 GLU A CA 1
ATOM 868 C C . GLU A 1 108 ? -0.267 -12.977 -9.477 1 98.75 108 GLU A C 1
ATOM 870 O O . GLU A 1 108 ? -0.057 -11.781 -9.266 1 98.75 108 GLU A O 1
ATOM 875 N N . THR A 1 109 ? 0.548 -13.938 -9.125 1 98.94 109 THR A N 1
ATOM 876 C CA . THR A 1 109 ? 1.912 -13.719 -8.656 1 98.94 109 THR A CA 1
ATOM 877 C C . THR A 1 109 ? 2.908 -14.516 -9.5 1 98.94 109 THR A C 1
ATOM 879 O O . THR A 1 109 ? 3.725 -13.938 -10.219 1 98.94 109 THR A O 1
ATOM 882 N N . LEU A 1 110 ? 2.785 -15.805 -9.516 1 98.94 110 LEU A N 1
ATOM 883 C CA . LEU A 1 110 ? 3.547 -16.641 -10.43 1 98.94 110 LEU A CA 1
ATOM 884 C C . LEU A 1 110 ? 2.736 -16.938 -11.688 1 98.94 110 LEU A C 1
ATOM 886 O O . LEU A 1 110 ? 3.213 -16.734 -12.805 1 98.94 110 LEU A O 1
ATOM 890 N N . LEU A 1 111 ? 1.536 -17.406 -11.453 1 98.88 111 LEU A N 1
ATOM 891 C CA . LEU A 1 111 ? 0.63 -17.781 -12.539 1 98.88 111 LEU A CA 1
ATOM 892 C C . LEU A 1 111 ? -0.364 -16.656 -12.82 1 98.88 111 LEU A C 1
ATOM 894 O O . LEU A 1 111 ? -0.863 -16.016 -11.891 1 98.88 111 LEU A O 1
ATOM 898 N N . CYS A 1 112 ? -0.614 -16.422 -14.008 1 98.44 112 CYS A N 1
ATOM 899 C CA . CYS A 1 112 ? -1.581 -15.43 -14.469 1 98.44 112 CYS A CA 1
ATOM 900 C C . CYS A 1 112 ? -2.881 -16.094 -14.906 1 98.44 112 CYS A C 1
ATOM 902 O O . CYS A 1 112 ? -2.873 -16.984 -15.766 1 98.44 112 CYS A O 1
ATOM 904 N N . ASN A 1 113 ? -4.008 -15.664 -14.367 1 98.25 113 ASN A N 1
ATOM 905 C CA . ASN A 1 113 ? -5.301 -16.266 -14.672 1 98.25 113 ASN A CA 1
ATOM 906 C C . ASN A 1 113 ? -6.164 -15.344 -15.531 1 98.25 113 ASN A C 1
ATOM 908 O O . ASN A 1 113 ? -7.395 -15.383 -15.445 1 98.25 113 ASN A O 1
ATOM 912 N N . LEU A 1 114 ? -5.555 -14.547 -16.281 1 97.62 114 LEU A N 1
ATOM 913 C CA . LEU A 1 114 ? -6.262 -13.594 -17.125 1 97.62 114 LEU A CA 1
ATOM 914 C C . LEU A 1 114 ? -7.18 -14.305 -18.109 1 97.62 114 LEU A C 1
ATOM 916 O O . LEU A 1 114 ? -8.227 -13.773 -18.5 1 97.62 114 LEU A O 1
ATOM 920 N N . GLN A 1 115 ? -6.789 -15.539 -18.609 1 97.19 115 GLN A N 1
ATOM 921 C CA . GLN A 1 115 ? -7.664 -16.297 -19.484 1 97.19 115 GLN A CA 1
ATOM 922 C C . GLN A 1 115 ? -9.023 -16.547 -18.844 1 97.19 115 GLN A C 1
ATOM 924 O O . GLN A 1 115 ? -10.055 -16.469 -19.5 1 97.19 115 GLN A O 1
ATOM 929 N N . TYR A 1 116 ? -9.031 -16.859 -17.656 1 97.69 116 TYR A N 1
ATOM 930 C CA . TYR A 1 116 ? -10.266 -17.062 -16.906 1 97.69 116 TYR A CA 1
ATOM 931 C C . TYR A 1 116 ? -11.008 -15.742 -16.719 1 97.69 116 TYR A C 1
ATOM 933 O O . TYR A 1 116 ? -12.203 -15.648 -17.016 1 97.69 116 TYR A O 1
ATOM 941 N N . TYR A 1 117 ? -10.328 -14.703 -16.25 1 97.75 117 TYR A N 1
ATOM 942 C CA . TYR A 1 117 ? -10.984 -13.453 -15.867 1 97.75 117 TYR A CA 1
ATOM 943 C C . TYR A 1 117 ? -11.469 -12.695 -17.094 1 97.75 117 TYR A C 1
ATOM 945 O O . TYR A 1 117 ? -12.484 -12 -17.047 1 97.75 117 TYR A O 1
ATOM 953 N N . SER A 1 118 ? -10.758 -12.828 -18.188 1 97.12 118 SER A N 1
ATOM 954 C CA . SER A 1 118 ? -11.203 -12.203 -19.422 1 97.12 118 SER A CA 1
ATOM 955 C C . SER A 1 118 ? -12.57 -12.734 -19.844 1 97.12 118 SER A C 1
ATOM 957 O O . SER A 1 118 ? -13.352 -12.023 -20.484 1 97.12 118 SER A O 1
ATOM 959 N N . LYS A 1 119 ? -12.891 -13.969 -19.453 1 96.44 119 LYS A N 1
ATOM 960 C CA . LYS A 1 119 ? -14.18 -14.578 -19.797 1 96.44 119 LYS A CA 1
ATOM 961 C C . LYS A 1 119 ? -15.211 -14.312 -18.703 1 96.44 119 LYS A C 1
ATOM 963 O O . LYS A 1 119 ? -16.375 -14.672 -18.844 1 96.44 119 LYS A O 1
ATOM 968 N N . HIS A 1 120 ? -14.734 -13.727 -17.625 1 95.75 120 HIS A N 1
ATOM 969 C CA . HIS A 1 120 ? -15.617 -13.477 -16.5 1 95.75 120 HIS A CA 1
ATOM 970 C C . HIS A 1 120 ? -15.609 -12.008 -16.109 1 95.75 120 HIS A C 1
ATOM 972 O O . HIS A 1 120 ? -15.539 -11.672 -14.914 1 95.75 120 HIS A O 1
ATOM 978 N N . GLY A 1 121 ? -15.508 -11.133 -17.078 1 96.69 121 GLY A N 1
ATOM 979 C CA . GLY A 1 121 ? -15.75 -9.711 -16.906 1 96.69 121 GLY A CA 1
ATOM 980 C C . GLY A 1 121 ? -14.602 -8.984 -16.234 1 96.69 121 GLY A C 1
ATOM 981 O O . GLY A 1 121 ? -14.773 -7.887 -15.703 1 96.69 121 GLY A O 1
ATOM 982 N N . PHE A 1 122 ? -13.453 -9.562 -16.141 1 98.06 122 PHE A N 1
ATOM 983 C CA . PHE A 1 122 ? -12.273 -8.953 -15.531 1 98.06 122 PHE A CA 1
ATOM 984 C C . PHE A 1 122 ? -12.555 -8.523 -14.102 1 98.06 122 PHE A C 1
ATOM 986 O O . PHE A 1 122 ? -12.125 -7.449 -13.672 1 98.06 122 PHE A O 1
ATOM 993 N N . GLY A 1 123 ? -13.422 -9.297 -13.391 1 97.56 123 GLY A N 1
ATOM 994 C CA . GLY A 1 123 ? -13.656 -9.055 -11.969 1 97.56 123 GLY A CA 1
ATOM 995 C C . GLY A 1 123 ? -15.008 -8.438 -11.688 1 97.56 123 GLY A C 1
ATOM 996 O O . GLY A 1 123 ? -15.406 -8.297 -10.523 1 97.56 123 GLY A O 1
ATOM 997 N N . VAL A 1 124 ? -15.781 -8.07 -12.68 1 97.69 124 VAL A N 1
ATOM 998 C CA . VAL A 1 124 ? -17.094 -7.469 -12.43 1 97.69 124 VAL A CA 1
ATOM 999 C C . VAL A 1 124 ? -18.094 -8.547 -12.031 1 97.69 124 VAL A C 1
ATOM 1001 O O . VAL A 1 124 ? -19.125 -8.258 -11.414 1 97.69 124 VAL A O 1
ATOM 1004 N N . GLU A 1 125 ? -17.828 -9.781 -12.453 1 97 125 GLU A N 1
ATOM 1005 C CA . GLU A 1 125 ? -18.641 -10.914 -12.008 1 97 125 GLU A CA 1
ATOM 1006 C C . GLU A 1 125 ? -18.188 -11.406 -10.633 1 97 125 GLU A C 1
ATOM 1008 O O . GLU A 1 125 ? -16.984 -11.453 -10.352 1 97 125 GLU A O 1
ATOM 1013 N N . ARG A 1 126 ? -19.094 -11.797 -9.852 1 95.38 126 ARG A N 1
ATOM 1014 C CA . ARG A 1 126 ? -18.75 -12.375 -8.555 1 95.38 126 ARG A CA 1
ATOM 1015 C C . ARG A 1 126 ? -17.938 -13.648 -8.727 1 95.38 126 ARG A C 1
ATOM 1017 O O . ARG A 1 126 ? -18.203 -14.453 -9.617 1 95.38 126 ARG A O 1
ATOM 1024 N N . PHE A 1 127 ? -17.016 -13.797 -7.898 1 94.38 127 PHE A N 1
ATOM 1025 C CA . PHE A 1 127 ? -16.156 -14.969 -7.938 1 94.38 127 PHE A CA 1
ATOM 1026 C C . PHE A 1 127 ? -16.953 -16.25 -7.762 1 94.38 127 PHE A C 1
ATOM 1028 O O . PHE A 1 127 ? -17.828 -16.328 -6.891 1 94.38 127 PHE A O 1
ATOM 1035 N N . ASN A 1 128 ? -16.703 -17.141 -8.555 1 95.31 128 ASN A N 1
ATOM 1036 C CA . ASN A 1 128 ? -17.266 -18.484 -8.484 1 95.31 128 ASN A CA 1
ATOM 1037 C C . ASN A 1 128 ? -16.188 -19.531 -8.234 1 95.31 128 ASN A C 1
ATOM 1039 O O . ASN A 1 128 ? -15.422 -19.875 -9.141 1 95.31 128 ASN A O 1
ATOM 1043 N N . ALA A 1 129 ? -16.188 -20.062 -7.027 1 94.06 129 ALA A N 1
ATOM 1044 C CA . ALA A 1 129 ? -15.117 -20.969 -6.602 1 94.06 129 ALA A CA 1
ATOM 1045 C C . ALA A 1 129 ? -15.094 -22.219 -7.465 1 94.06 129 ALA A C 1
ATOM 1047 O O . ALA A 1 129 ? -14.016 -22.734 -7.801 1 94.06 129 ALA A O 1
ATOM 1048 N N . THR A 1 130 ? -16.281 -22.734 -7.793 1 96.94 130 THR A N 1
ATOM 1049 C CA . THR A 1 130 ? -16.375 -23.938 -8.609 1 96.94 130 THR A CA 1
ATOM 1050 C C . THR A 1 130 ? -15.828 -23.688 -10.016 1 96.94 130 THR A C 1
ATOM 1052 O O . THR A 1 130 ? -15.031 -24.469 -10.531 1 96.94 130 THR A O 1
ATOM 1055 N N . ALA A 1 131 ? -16.234 -22.594 -10.609 1 97.62 131 ALA A N 1
ATOM 1056 C CA . ALA A 1 131 ? -15.758 -22.25 -11.945 1 97.62 131 ALA A CA 1
ATOM 1057 C C . ALA A 1 131 ? -14.242 -22.047 -11.945 1 97.62 131 ALA A C 1
ATOM 1059 O O . ALA A 1 131 ? -13.562 -22.469 -12.883 1 97.62 131 ALA A O 1
ATOM 1060 N N . PHE A 1 132 ? -13.742 -21.438 -10.906 1 97.75 132 PHE A N 1
ATOM 1061 C CA . PHE A 1 132 ? -12.305 -21.203 -10.844 1 97.75 132 PHE A CA 1
ATOM 1062 C C . PHE A 1 132 ? -11.547 -22.516 -10.633 1 97.75 132 PHE A C 1
ATOM 1064 O O . PHE A 1 132 ? -10.484 -22.719 -11.219 1 97.75 132 PHE A O 1
ATOM 1071 N N . ALA A 1 133 ? -12.086 -23.375 -9.82 1 97.69 133 ALA A N 1
ATOM 1072 C CA . ALA A 1 133 ? -11.469 -24.688 -9.633 1 97.69 133 ALA A CA 1
ATOM 1073 C C . ALA A 1 133 ? -11.398 -25.453 -10.953 1 97.69 133 ALA A C 1
ATOM 1075 O O . ALA A 1 133 ? -10.406 -26.125 -11.234 1 97.69 133 ALA A O 1
ATOM 1076 N N . ASN A 1 134 ? -12.461 -25.391 -11.703 1 98.31 134 ASN A N 1
ATOM 1077 C CA . ASN A 1 134 ? -12.461 -26.016 -13.023 1 98.31 134 ASN A CA 1
ATOM 1078 C C . ASN A 1 134 ? -11.375 -25.422 -13.922 1 98.31 134 ASN A C 1
ATOM 1080 O O . ASN A 1 134 ? -10.711 -26.141 -14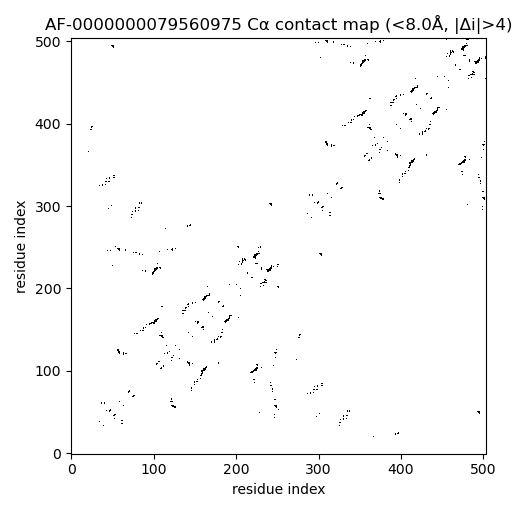.664 1 98.31 134 ASN A O 1
ATOM 1084 N N . TRP A 1 135 ? -11.211 -24.141 -13.852 1 98.5 135 TRP A N 1
ATOM 1085 C CA . TRP A 1 135 ? -10.156 -23.469 -14.609 1 98.5 135 TRP A CA 1
ATOM 1086 C C . TRP A 1 135 ? -8.781 -23.938 -14.164 1 98.5 135 TRP A C 1
ATOM 1088 O O . TRP A 1 135 ? -7.918 -24.234 -14.992 1 98.5 135 TRP A O 1
ATOM 1098 N N . VAL A 1 136 ? -8.539 -24.016 -12.867 1 98.69 136 VAL A N 1
ATOM 1099 C CA . VAL A 1 136 ? -7.266 -24.469 -12.32 1 98.69 136 VAL A CA 1
ATOM 1100 C C . VAL A 1 136 ? -6.969 -25.891 -12.828 1 98.69 136 VAL A C 1
ATOM 1102 O O . VAL A 1 136 ? -5.824 -26.188 -13.18 1 98.69 136 VAL A O 1
ATOM 1105 N N . ALA A 1 137 ? -8 -26.656 -12.93 1 98.56 137 ALA A N 1
ATOM 1106 C CA . ALA A 1 137 ? -7.859 -28.047 -13.328 1 98.56 137 ALA A CA 1
ATOM 1107 C C . ALA A 1 137 ? -7.387 -28.156 -14.773 1 98.56 137 ALA A C 1
ATOM 1109 O O . ALA A 1 137 ? -6.875 -29.203 -15.195 1 98.56 137 ALA A O 1
ATOM 1110 N N . GLU A 1 138 ? -7.559 -27.125 -15.523 1 98.38 138 GLU A N 1
ATOM 1111 C CA . GLU A 1 138 ? -7.094 -27.125 -16.906 1 98.38 138 GLU A CA 1
ATOM 1112 C C . GLU A 1 138 ? -5.57 -27.047 -16.984 1 98.38 138 GLU A C 1
ATOM 1114 O O . GLU A 1 138 ? -4.969 -27.453 -17.969 1 98.38 138 GLU A O 1
ATOM 1119 N N . GLY A 1 139 ? -4.941 -26.469 -15.93 1 98.56 139 GLY A N 1
ATOM 1120 C CA . GLY A 1 139 ? -3.49 -26.375 -15.891 1 98.56 139 GLY A CA 1
ATOM 1121 C C . GLY A 1 139 ? -2.92 -25.5 -17 1 98.56 139 GLY A C 1
ATOM 1122 O O . GLY A 1 139 ? -1.847 -25.797 -17.531 1 98.56 139 GLY A O 1
ATOM 1123 N N . GLU A 1 140 ? -3.672 -24.406 -17.375 1 98.19 140 GLU A N 1
ATOM 1124 C CA . GLU A 1 140 ? -3.309 -23.688 -18.594 1 98.19 140 GLU A CA 1
ATOM 1125 C C . GLU A 1 140 ? -2.904 -22.25 -18.281 1 98.19 140 GLU A C 1
ATOM 1127 O O . GLU A 1 140 ? -2.76 -21.422 -19.188 1 98.19 140 GLU A O 1
ATOM 1132 N N . ALA A 1 141 ? -2.793 -21.953 -16.984 1 98.44 141 ALA A N 1
ATOM 1133 C CA . ALA A 1 141 ? -2.406 -20.594 -16.641 1 98.44 141 ALA A CA 1
ATOM 1134 C C . ALA A 1 141 ? -0.991 -20.281 -17.109 1 98.44 141 ALA A C 1
ATOM 1136 O O . ALA A 1 141 ? -0.104 -21.125 -17.047 1 98.44 141 ALA A O 1
ATOM 1137 N N . TYR A 1 142 ? -0.77 -19.078 -17.609 1 97.88 142 TYR A N 1
ATOM 1138 C CA . TYR A 1 142 ? 0.559 -18.688 -18.062 1 97.88 142 TYR A CA 1
ATOM 1139 C C . TYR A 1 142 ? 1.372 -18.109 -16.906 1 97.88 142 TYR A C 1
ATOM 1141 O O . TYR A 1 142 ? 0.821 -17.797 -15.844 1 97.88 142 TYR A O 1
ATOM 1149 N N . ALA A 1 143 ? 2.68 -18.047 -17.109 1 98.75 143 ALA A N 1
ATOM 1150 C CA . ALA A 1 143 ? 3.541 -17.375 -16.141 1 98.75 143 ALA A CA 1
ATOM 1151 C C . ALA A 1 143 ? 3.359 -15.867 -16.203 1 98.75 143 ALA A C 1
ATOM 1153 O O . ALA A 1 143 ? 3.176 -15.297 -17.281 1 98.75 143 ALA A O 1
ATOM 1154 N N . LEU A 1 144 ? 3.328 -15.234 -15.117 1 98.12 144 LEU A N 1
ATOM 1155 C CA . LEU A 1 144 ? 3.625 -13.805 -15.125 1 98.12 144 LEU A CA 1
ATOM 1156 C C . LEU A 1 144 ? 5.094 -13.555 -15.461 1 98.12 144 LEU A C 1
ATOM 1158 O O . LEU A 1 144 ? 5.98 -13.906 -14.68 1 98.12 144 LEU A O 1
ATOM 1162 N N . PRO A 1 145 ? 5.359 -12.969 -16.578 1 97.81 145 PRO A N 1
ATOM 1163 C CA . PRO A 1 145 ? 6.734 -12.953 -17.078 1 97.81 145 PRO A CA 1
ATOM 1164 C C . PRO A 1 145 ? 7.695 -12.211 -16.156 1 97.81 145 PRO A C 1
ATOM 1166 O O . PRO A 1 145 ? 8.844 -12.633 -15.984 1 97.81 145 PRO A O 1
ATOM 1169 N N . GLU A 1 146 ? 7.273 -11.102 -15.609 1 98.5 146 GLU A N 1
ATOM 1170 C CA . GLU A 1 146 ? 8.148 -10.32 -14.742 1 98.5 146 GLU A CA 1
ATOM 1171 C C . GLU A 1 146 ? 8.523 -11.102 -13.484 1 98.5 146 GLU A C 1
ATOM 1173 O O . GLU A 1 146 ? 9.664 -11.023 -13.023 1 98.5 146 GLU A O 1
ATOM 1178 N N . THR A 1 147 ? 7.586 -11.891 -12.953 1 98.81 147 THR A N 1
ATOM 1179 C CA . THR A 1 147 ? 7.875 -12.688 -11.766 1 98.81 147 THR A CA 1
ATOM 1180 C C . THR A 1 147 ? 8.781 -13.867 -12.117 1 98.81 147 THR A C 1
ATOM 1182 O O . THR A 1 147 ? 9.625 -14.273 -11.312 1 98.81 147 THR A O 1
ATOM 1185 N N . LEU A 1 148 ? 8.57 -14.414 -13.289 1 98.88 148 LEU A N 1
ATOM 1186 C CA . LEU A 1 148 ? 9.469 -15.477 -13.719 1 98.88 148 LEU A CA 1
ATOM 1187 C C . LEU A 1 148 ? 10.914 -14.992 -13.75 1 98.88 148 LEU A C 1
ATOM 1189 O O . LEU A 1 148 ? 11.82 -15.703 -13.312 1 98.88 148 LEU A O 1
ATOM 1193 N N . VAL A 1 149 ? 11.125 -13.766 -14.258 1 98.69 149 VAL A N 1
ATOM 1194 C CA . VAL A 1 149 ? 12.453 -13.18 -14.281 1 98.69 149 VAL A CA 1
ATOM 1195 C C . VAL A 1 149 ? 12.984 -13.023 -12.859 1 98.69 149 VAL A C 1
ATOM 1197 O O . VAL A 1 149 ? 14.133 -13.367 -12.57 1 98.69 149 VAL A O 1
ATOM 1200 N N . LEU A 1 150 ? 12.188 -12.516 -11.922 1 98.94 150 LEU A N 1
ATOM 1201 C CA . LEU A 1 150 ? 12.586 -12.367 -10.531 1 98.94 150 LEU A CA 1
ATOM 1202 C C . LEU A 1 150 ? 12.953 -13.719 -9.922 1 98.94 150 LEU A C 1
ATOM 1204 O O . LEU A 1 150 ? 13.992 -13.859 -9.273 1 98.94 150 LEU A O 1
ATOM 1208 N N . TYR A 1 151 ? 12.078 -14.664 -10.18 1 98.88 151 TYR A N 1
ATOM 1209 C CA . TYR A 1 151 ? 12.266 -16.031 -9.703 1 98.88 151 TYR A CA 1
ATOM 1210 C C . TYR A 1 151 ? 13.625 -16.578 -10.125 1 98.88 151 TYR A C 1
ATOM 1212 O O . TYR A 1 151 ? 14.398 -17.047 -9.289 1 98.88 151 TYR A O 1
ATOM 1220 N N . ASP A 1 152 ? 13.961 -16.469 -11.32 1 98.81 152 ASP A N 1
ATOM 1221 C CA . ASP A 1 152 ? 15.234 -16.953 -11.852 1 98.81 152 ASP A CA 1
ATOM 1222 C C . ASP A 1 152 ? 16.406 -16.203 -11.219 1 98.81 152 ASP A C 1
ATOM 1224 O O . ASP A 1 152 ? 17.422 -16.828 -10.867 1 98.81 152 ASP A O 1
ATOM 1228 N N . LYS A 1 153 ? 16.266 -14.953 -11.07 1 98.75 153 LYS A N 1
ATOM 1229 C CA . LYS A 1 153 ? 17.344 -14.133 -10.508 1 98.75 153 LYS A CA 1
ATOM 1230 C C . LYS A 1 153 ? 17.578 -14.469 -9.031 1 98.75 153 LYS A C 1
ATOM 1232 O O . LYS A 1 153 ? 18.719 -14.508 -8.57 1 98.75 153 LYS A O 1
ATOM 1237 N N . LEU A 1 154 ? 16.531 -14.703 -8.336 1 98.81 154 LEU A N 1
ATOM 1238 C CA . LEU A 1 154 ? 16.672 -15.039 -6.926 1 98.81 154 LEU A CA 1
ATOM 1239 C C . LEU A 1 154 ? 17.359 -16.391 -6.758 1 98.81 154 LEU A C 1
ATOM 1241 O O . LEU A 1 154 ? 18.234 -16.531 -5.902 1 98.81 154 LEU A O 1
ATOM 1245 N N . LEU A 1 155 ? 16.984 -17.359 -7.574 1 98.62 155 LEU A N 1
ATOM 1246 C CA . LEU A 1 155 ? 17.625 -18.656 -7.539 1 98.62 155 LEU A CA 1
ATOM 1247 C C . LEU A 1 155 ? 19.125 -18.531 -7.832 1 98.62 155 LEU A C 1
ATOM 1249 O O . LEU A 1 155 ? 19.953 -19.172 -7.184 1 98.62 155 LEU A O 1
ATOM 1253 N N . SER A 1 156 ? 19.438 -17.656 -8.734 1 98.12 156 SER A N 1
ATOM 1254 C CA . SER A 1 156 ? 20.828 -17.453 -9.109 1 98.12 156 SER A CA 1
ATOM 1255 C C . SER A 1 156 ? 21.625 -16.828 -7.965 1 98.12 156 SER A C 1
ATOM 1257 O O . SER A 1 156 ? 22.859 -16.969 -7.918 1 98.12 156 SER A O 1
ATOM 1259 N N . LEU A 1 157 ? 21 -16.156 -7.027 1 98.19 157 LEU A N 1
ATOM 1260 C CA . LEU A 1 157 ? 21.641 -15.555 -5.863 1 98.19 157 LEU A CA 1
ATOM 1261 C C . LEU A 1 157 ? 21.781 -16.578 -4.738 1 98.19 157 LEU A C 1
ATOM 1263 O O . LEU A 1 157 ? 22.391 -16.281 -3.703 1 98.19 157 LEU A O 1
ATOM 1267 N N . GLY A 1 158 ? 21.156 -17.75 -4.945 1 98.31 158 GLY A N 1
ATOM 1268 C CA . GLY A 1 158 ? 21.219 -18.797 -3.928 1 98.31 158 GLY A CA 1
ATOM 1269 C C . GLY A 1 158 ? 20.078 -18.719 -2.936 1 98.31 158 GLY A C 1
ATOM 1270 O O . GLY A 1 158 ? 20.109 -19.375 -1.894 1 98.31 158 GLY A O 1
ATOM 1271 N N . ILE A 1 159 ? 19.109 -17.922 -3.256 1 98.81 159 ILE A N 1
ATOM 1272 C CA . ILE A 1 159 ? 17.938 -17.781 -2.389 1 98.81 159 ILE A CA 1
ATOM 1273 C C . ILE A 1 159 ? 16.938 -18.891 -2.678 1 98.81 159 ILE A C 1
ATOM 1275 O O . ILE A 1 159 ? 16.672 -19.203 -3.84 1 98.81 159 ILE A O 1
ATOM 1279 N N . LYS A 1 160 ? 16.438 -19.5 -1.621 1 98.75 160 LYS A N 1
ATOM 1280 C CA . LYS A 1 160 ? 15.383 -20.5 -1.784 1 98.75 160 LYS A CA 1
ATOM 1281 C C . LYS A 1 160 ? 14.031 -19.828 -1.993 1 98.75 160 LYS A C 1
ATOM 1283 O O . LYS A 1 160 ? 13.805 -18.703 -1.522 1 98.75 160 LYS A O 1
ATOM 1288 N N . VAL A 1 161 ? 13.164 -20.531 -2.693 1 98.88 161 VAL A N 1
ATOM 1289 C CA . VAL A 1 161 ? 11.836 -19.984 -2.93 1 98.88 161 VAL A CA 1
ATOM 1290 C C . VAL A 1 161 ? 10.766 -20.922 -2.385 1 98.88 161 VAL A C 1
ATOM 1292 O O . VAL A 1 161 ? 10.891 -22.141 -2.508 1 98.88 161 VAL A O 1
ATOM 1295 N N . VAL A 1 162 ? 9.789 -20.359 -1.725 1 98.94 162 VAL A N 1
ATOM 1296 C CA . VAL A 1 162 ? 8.625 -21.062 -1.204 1 98.94 162 VAL A CA 1
ATOM 1297 C C . VAL A 1 162 ? 7.355 -20.516 -1.855 1 98.94 162 VAL A C 1
ATOM 1299 O O . VAL A 1 162 ? 7.184 -19.297 -1.955 1 98.94 162 VAL A O 1
ATOM 1302 N N . PHE A 1 163 ? 6.543 -21.422 -2.361 1 98.94 163 PHE A N 1
ATOM 1303 C CA . PHE A 1 163 ? 5.234 -21.047 -2.883 1 98.94 163 PHE A CA 1
ATOM 1304 C C . PHE A 1 163 ? 4.148 -21.297 -1.845 1 98.94 163 PHE A C 1
ATOM 1306 O O . PHE A 1 163 ? 4.027 -22.406 -1.316 1 98.94 163 PHE A O 1
ATOM 1313 N N . LEU A 1 164 ? 3.432 -20.266 -1.503 1 98.94 164 LEU A N 1
ATOM 1314 C CA . LEU A 1 164 ? 2.355 -20.312 -0.517 1 98.94 164 LEU A CA 1
ATOM 1315 C C . LEU A 1 164 ? 1.047 -19.812 -1.118 1 98.94 164 LEU A C 1
ATOM 1317 O O . LEU A 1 164 ? 0.909 -18.625 -1.419 1 98.94 164 LEU A O 1
ATOM 1321 N N . THR A 1 165 ? 0.052 -20.734 -1.288 1 98.81 165 THR A N 1
ATOM 1322 C CA . THR A 1 165 ? -1.125 -20.422 -2.092 1 98.81 165 THR A CA 1
ATOM 1323 C C . THR A 1 165 ? -2.396 -20.906 -1.4 1 98.81 165 THR A C 1
ATOM 1325 O O . THR A 1 165 ? -2.344 -21.766 -0.529 1 98.81 165 THR A O 1
ATOM 1328 N N . GLU A 1 166 ? -3.531 -20.281 -1.784 1 97.44 166 GLU A N 1
ATOM 1329 C CA . GLU A 1 166 ? -4.844 -20.703 -1.302 1 97.44 166 GLU A CA 1
ATOM 1330 C C . GLU A 1 166 ? -5.359 -21.906 -2.08 1 97.44 166 GLU A C 1
ATOM 1332 O O . GLU A 1 166 ? -6.395 -22.484 -1.731 1 97.44 166 GLU A O 1
ATOM 1337 N N . ARG A 1 167 ? -4.703 -22.281 -3.168 1 98.25 167 ARG A N 1
ATOM 1338 C CA . ARG A 1 167 ? -5.098 -23.516 -3.838 1 98.25 167 ARG A CA 1
ATOM 1339 C C . ARG A 1 167 ? -5.09 -24.688 -2.867 1 98.25 167 ARG A C 1
ATOM 1341 O O . ARG A 1 167 ? -4.27 -24.734 -1.946 1 98.25 167 ARG A O 1
ATOM 1348 N N . LEU A 1 168 ? -5.941 -25.609 -3.107 1 97.88 168 LEU A N 1
ATOM 1349 C CA . LEU A 1 168 ? -6.168 -26.703 -2.16 1 97.88 168 LEU A CA 1
ATOM 1350 C C . LEU A 1 168 ? -5.172 -27.828 -2.381 1 97.88 168 LEU A C 1
ATOM 1352 O O . LEU A 1 168 ? -4.68 -28.031 -3.496 1 97.88 168 LEU A O 1
ATOM 1356 N N . VAL A 1 169 ? -4.945 -28.578 -1.292 1 98.56 169 VAL A N 1
ATOM 1357 C CA . VAL A 1 169 ? -4.051 -29.734 -1.345 1 98.56 169 VAL A CA 1
ATOM 1358 C C . VAL A 1 169 ? -4.535 -30.703 -2.414 1 98.56 169 VAL A C 1
ATOM 1360 O O . VAL A 1 169 ? -3.725 -31.375 -3.059 1 98.56 169 VAL A O 1
ATOM 1363 N N . SER A 1 170 ? -5.84 -30.766 -2.678 1 98.06 170 SER A N 1
ATOM 1364 C CA . SER A 1 170 ? -6.395 -31.656 -3.697 1 98.06 170 SER A CA 1
ATOM 1365 C C . SER A 1 170 ? -5.973 -31.219 -5.098 1 98.06 170 SER A C 1
ATOM 1367 O O . SER A 1 170 ? -6.109 -31.984 -6.059 1 98.06 170 SER A O 1
ATOM 1369 N N . GLN A 1 171 ? -5.453 -29.984 -5.203 1 98.62 171 GLN A N 1
ATOM 1370 C CA . GLN A 1 171 ? -5.059 -29.438 -6.5 1 98.62 171 GLN A CA 1
ATOM 1371 C C . GLN A 1 171 ? -3.547 -29.5 -6.688 1 98.62 171 GLN A C 1
ATOM 1373 O O . GLN A 1 171 ? -3.002 -28.891 -7.605 1 98.62 171 GLN A O 1
ATOM 1378 N N . ARG A 1 172 ? -2.842 -30.219 -5.863 1 98.75 172 ARG A N 1
ATOM 1379 C CA . ARG A 1 172 ? -1.383 -30.219 -5.855 1 98.75 172 ARG A CA 1
ATOM 1380 C C . ARG A 1 172 ? -0.825 -30.656 -7.207 1 98.75 172 ARG A C 1
ATOM 1382 O O . ARG A 1 172 ? 0.001 -29.953 -7.797 1 98.75 172 ARG A O 1
ATOM 1389 N N . ALA A 1 173 ? -1.264 -31.797 -7.695 1 98.81 173 ALA A N 1
ATOM 1390 C CA . ALA A 1 173 ? -0.667 -32.375 -8.898 1 98.81 173 ALA A CA 1
ATOM 1391 C C . ALA A 1 173 ? -0.785 -31.406 -10.078 1 98.81 173 ALA A C 1
ATOM 1393 O O . ALA A 1 173 ? 0.193 -31.172 -10.789 1 98.81 173 ALA A O 1
ATOM 1394 N N . ILE A 1 174 ? -1.983 -30.828 -10.258 1 98.88 174 ILE A N 1
ATOM 1395 C CA . ILE A 1 174 ? -2.209 -29.969 -11.414 1 98.88 174 ILE A CA 1
ATOM 1396 C C . ILE A 1 174 ? -1.472 -28.641 -11.219 1 98.88 174 ILE A C 1
ATOM 1398 O O . ILE A 1 174 ? -0.981 -28.062 -12.188 1 98.88 174 ILE A O 1
ATOM 1402 N N . THR A 1 175 ? -1.373 -28.141 -9.977 1 98.88 175 THR A N 1
ATOM 1403 C CA . THR A 1 175 ? -0.625 -26.922 -9.688 1 98.88 175 THR A CA 1
ATOM 1404 C C . THR A 1 175 ? 0.858 -27.109 -9.992 1 98.88 175 THR A C 1
ATOM 1406 O O . THR A 1 175 ? 1.473 -26.266 -10.656 1 98.88 175 THR A O 1
ATOM 1409 N N . VAL A 1 176 ? 1.396 -28.266 -9.547 1 98.88 176 VAL A N 1
ATOM 1410 C CA . VAL A 1 176 ? 2.795 -28.594 -9.805 1 98.88 176 VAL A CA 1
ATOM 1411 C C . VAL A 1 176 ? 3.037 -28.656 -11.312 1 98.88 176 VAL A C 1
ATOM 1413 O O . VAL A 1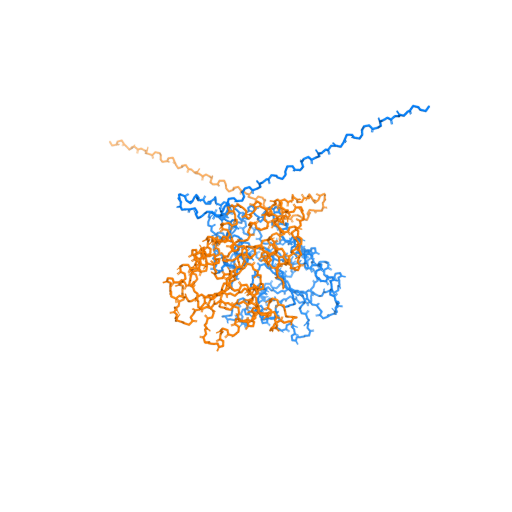 176 ? 3.986 -28.047 -11.82 1 98.88 176 VAL A O 1
ATOM 1416 N N . ALA A 1 177 ? 2.176 -29.328 -12 1 98.81 177 ALA A N 1
ATOM 1417 C CA . ALA A 1 177 ? 2.326 -29.484 -13.445 1 98.81 177 ALA A CA 1
ATOM 1418 C C . ALA A 1 177 ? 2.297 -28.125 -14.148 1 98.81 177 ALA A C 1
ATOM 1420 O O . ALA A 1 177 ? 3.129 -27.859 -15.023 1 98.81 177 ALA A O 1
ATOM 1421 N N . ASN A 1 178 ? 1.318 -27.297 -13.773 1 98.88 178 ASN A N 1
ATOM 1422 C CA . ASN A 1 178 ? 1.197 -25.984 -14.391 1 98.88 178 ASN A CA 1
ATOM 1423 C C . ASN A 1 178 ? 2.434 -25.125 -14.133 1 98.88 178 ASN A C 1
ATOM 1425 O O . ASN A 1 178 ? 2.967 -24.5 -15.047 1 98.88 178 ASN A O 1
ATOM 1429 N N . LEU A 1 179 ? 2.885 -25.078 -12.883 1 98.94 179 LEU A N 1
ATOM 1430 C CA . LEU A 1 179 ? 4.066 -24.312 -12.516 1 98.94 179 LEU A CA 1
ATOM 1431 C C . LEU A 1 179 ? 5.273 -24.734 -13.344 1 98.94 179 LEU A C 1
ATOM 1433 O O . LEU A 1 179 ? 5.949 -23.906 -13.953 1 98.94 179 LEU A O 1
ATOM 1437 N N . LYS A 1 180 ? 5.516 -26 -13.391 1 98.75 180 LYS A N 1
ATOM 1438 C CA . LYS A 1 180 ? 6.668 -26.531 -14.125 1 98.75 180 LYS A CA 1
ATOM 1439 C C . LYS A 1 180 ? 6.543 -26.234 -15.617 1 98.75 180 LYS A C 1
ATOM 1441 O O . LYS A 1 180 ? 7.52 -25.859 -16.266 1 98.75 180 LYS A O 1
ATOM 1446 N N . ASP A 1 181 ? 5.363 -26.344 -16.141 1 98.5 181 ASP A N 1
ATOM 1447 C CA . ASP A 1 181 ? 5.113 -26.141 -17.562 1 98.5 181 ASP A CA 1
ATOM 1448 C C . ASP A 1 181 ? 5.492 -24.719 -17.984 1 98.5 181 ASP A C 1
ATOM 1450 O O . ASP A 1 181 ? 5.859 -24.5 -19.141 1 98.5 181 ASP A O 1
ATOM 1454 N N . VAL A 1 182 ? 5.387 -23.844 -17.031 1 98.62 182 VAL A N 1
ATOM 1455 C CA . VAL A 1 182 ? 5.57 -22.453 -17.438 1 98.62 182 VAL A CA 1
ATOM 1456 C C . VAL A 1 182 ? 6.879 -21.906 -16.875 1 98.62 182 VAL A C 1
ATOM 1458 O O . VAL A 1 182 ? 7.109 -20.703 -16.891 1 98.62 182 VAL A O 1
ATOM 1461 N N . GLY A 1 183 ? 7.672 -22.75 -16.266 1 98.56 183 GLY A N 1
ATOM 1462 C CA . GLY A 1 183 ? 9.055 -22.359 -16.016 1 98.56 183 GLY A CA 1
ATOM 1463 C C . GLY A 1 183 ? 9.398 -22.266 -14.547 1 98.56 183 GLY A C 1
ATOM 1464 O O . GLY A 1 183 ? 10.547 -22 -14.188 1 98.56 183 GLY A O 1
ATOM 1465 N N . PHE A 1 184 ? 8.461 -22.438 -13.648 1 98.75 184 PHE A N 1
ATOM 1466 C CA . PHE A 1 184 ? 8.742 -22.5 -12.219 1 98.75 184 PHE A CA 1
ATOM 1467 C C . PHE A 1 184 ? 8.992 -23.938 -11.781 1 98.75 184 PHE A C 1
ATOM 1469 O O . PHE A 1 184 ? 8.109 -24.594 -11.227 1 98.75 184 PHE A O 1
ATOM 1476 N N . ASP A 1 185 ? 10.242 -24.359 -11.914 1 97.62 185 ASP A N 1
ATOM 1477 C CA . ASP A 1 185 ? 10.461 -25.797 -11.82 1 97.62 185 ASP A CA 1
ATOM 1478 C C . ASP A 1 185 ? 11.234 -26.172 -10.555 1 97.62 185 ASP A C 1
ATOM 1480 O O . ASP A 1 185 ? 11.43 -27.344 -10.258 1 97.62 185 ASP A O 1
ATOM 1484 N N . GLN A 1 186 ? 11.695 -25.156 -9.867 1 98.25 186 GLN A N 1
ATOM 1485 C CA . GLN A 1 186 ? 12.422 -25.391 -8.625 1 98.25 186 GLN A CA 1
ATOM 1486 C C . GLN A 1 186 ? 11.812 -24.609 -7.469 1 98.25 186 GLN A C 1
ATOM 1488 O O . GLN A 1 186 ? 11.484 -23.422 -7.625 1 98.25 186 GLN A O 1
ATOM 1493 N N . TRP A 1 187 ? 11.594 -25.281 -6.379 1 98.75 187 TRP A N 1
ATOM 1494 C CA . TRP A 1 187 ? 11.18 -24.625 -5.145 1 98.75 187 TRP A CA 1
ATOM 1495 C C . TRP A 1 187 ? 11.594 -25.438 -3.924 1 98.75 187 TRP A C 1
ATOM 1497 O O . TRP A 1 187 ? 11.891 -26.625 -4.039 1 98.75 187 TRP A O 1
ATOM 1507 N N . GLU A 1 188 ? 11.719 -24.766 -2.836 1 98.81 188 GLU A N 1
ATOM 1508 C CA . GLU A 1 188 ? 12.008 -25.422 -1.568 1 98.81 188 GLU A CA 1
ATOM 1509 C C . GLU A 1 188 ? 10.766 -26.109 -1.006 1 98.81 188 GLU A C 1
ATOM 1511 O O . GLU A 1 188 ? 10.836 -27.25 -0.544 1 98.81 188 GLU A O 1
ATOM 1516 N N . LYS A 1 189 ? 9.648 -25.375 -0.992 1 98.75 189 LYS A N 1
ATOM 1517 C CA . LYS A 1 189 ? 8.352 -25.891 -0.557 1 98.75 189 LYS A CA 1
ATOM 1518 C C . LYS A 1 189 ? 7.219 -25.328 -1.405 1 98.75 189 LYS A C 1
ATOM 1520 O O . LYS A 1 189 ? 7.281 -24.172 -1.85 1 98.75 189 LYS A O 1
ATOM 1525 N N . LEU A 1 190 ? 6.277 -26.172 -1.671 1 98.88 190 LEU A N 1
ATOM 1526 C CA . LEU A 1 190 ? 4.965 -25.766 -2.166 1 98.88 190 LEU A CA 1
ATOM 1527 C C . LEU A 1 190 ? 3.887 -26.016 -1.116 1 98.88 190 LEU A C 1
ATOM 1529 O O . LEU A 1 190 ? 3.576 -27.172 -0.8 1 98.88 190 LEU A O 1
ATOM 1533 N N . ILE A 1 191 ? 3.365 -24.922 -0.599 1 98.94 191 ILE A N 1
ATOM 1534 C CA . ILE A 1 191 ? 2.396 -25 0.488 1 98.94 191 ILE A CA 1
ATOM 1535 C C . ILE A 1 191 ? 1 -24.688 -0.039 1 98.94 191 ILE A C 1
ATOM 1537 O O . ILE A 1 191 ? 0.749 -23.578 -0.512 1 98.94 191 ILE A O 1
ATOM 1541 N N . LEU A 1 192 ? 0.125 -25.672 0.019 1 98.81 192 LEU A N 1
ATOM 1542 C CA . LEU A 1 192 ? -1.275 -25.562 -0.375 1 98.81 192 LEU A CA 1
ATOM 1543 C C . LEU A 1 192 ? -2.189 -25.641 0.842 1 98.81 192 LEU A C 1
ATOM 1545 O O . LEU A 1 192 ? -1.809 -26.188 1.877 1 98.81 192 LEU A O 1
ATOM 1549 N N . LYS A 1 193 ? -3.338 -25.141 0.679 1 98.38 193 LYS A N 1
ATOM 1550 C CA . LYS A 1 193 ? -4.246 -25.047 1.818 1 98.38 193 LYS A CA 1
ATOM 1551 C C . LYS A 1 193 ? -4.961 -26.375 2.053 1 98.38 193 LYS A C 1
ATOM 1553 O O . LYS A 1 193 ? -5.516 -26.969 1.121 1 98.38 193 LYS A O 1
ATOM 1558 N N . ASP A 1 194 ? -4.906 -26.844 3.24 1 97.19 194 ASP A N 1
ATOM 1559 C CA . ASP A 1 194 ? -5.75 -27.938 3.713 1 97.19 194 ASP A CA 1
ATOM 1560 C C . ASP A 1 194 ? -7.035 -27.406 4.344 1 97.19 194 ASP A C 1
ATOM 1562 O O . ASP A 1 194 ? -7.016 -26.891 5.461 1 97.19 194 ASP A O 1
ATOM 1566 N N . PRO A 1 195 ? -8.086 -27.547 3.635 1 93.94 195 PRO A N 1
ATOM 1567 C CA . PRO A 1 195 ? -9.32 -26.953 4.148 1 93.94 195 PRO A CA 1
ATOM 1568 C C . PRO A 1 195 ? -9.695 -27.484 5.535 1 93.94 195 PRO A C 1
ATOM 1570 O O . PRO A 1 195 ? -10.312 -26.766 6.324 1 93.94 195 PRO A O 1
ATOM 1573 N N . ALA A 1 196 ? -9.32 -28.672 5.914 1 95.44 196 ALA A N 1
ATOM 1574 C CA . ALA A 1 196 ? -9.648 -29.234 7.215 1 95.44 196 ALA A CA 1
ATOM 1575 C C . ALA A 1 196 ? -8.844 -28.578 8.328 1 95.44 196 ALA A C 1
ATOM 1577 O O . ALA A 1 196 ? -9.344 -28.391 9.445 1 95.44 196 ALA A O 1
ATOM 1578 N N . ALA A 1 197 ? -7.648 -28.188 8.055 1 95.12 197 ALA A N 1
ATOM 1579 C CA . ALA A 1 197 ? -6.758 -27.609 9.055 1 95.12 197 ALA A CA 1
ATOM 1580 C C . ALA A 1 197 ? -7.082 -26.141 9.289 1 95.12 197 ALA A C 1
ATOM 1582 O O . ALA A 1 197 ? -6.703 -25.562 10.312 1 95.12 197 ALA A O 1
ATOM 1583 N N . TYR A 1 198 ? -7.777 -25.531 8.383 1 95.31 198 TYR A N 1
ATOM 1584 C CA . TYR A 1 198 ? -7.992 -24.094 8.477 1 95.31 198 TYR A CA 1
ATOM 1585 C C . TYR A 1 198 ? -9.469 -23.75 8.359 1 95.31 198 TYR A C 1
ATOM 1587 O O . TYR A 1 198 ? -9.836 -22.719 7.789 1 95.31 198 TYR A O 1
ATOM 1595 N N . VAL A 1 199 ? -10.297 -24.594 8.891 1 91.25 199 VAL A N 1
ATOM 1596 C CA . VAL A 1 199 ? -11.734 -24.375 8.875 1 91.25 199 VAL A CA 1
ATOM 1597 C C . VAL A 1 199 ? -12.062 -23.078 9.609 1 91.25 199 VAL A C 1
ATOM 1599 O O . VAL A 1 199 ? -11.625 -22.875 10.75 1 91.25 199 VAL A O 1
ATOM 1602 N N . GLY A 1 200 ? -12.742 -22.219 8.961 1 92 200 GLY A N 1
ATOM 1603 C CA . GLY A 1 200 ? -13.219 -20.984 9.586 1 92 200 GLY A CA 1
ATOM 1604 C C . GLY A 1 200 ? -12.148 -19.922 9.711 1 92 200 GLY A C 1
ATOM 1605 O O . GLY A 1 200 ? -12.398 -18.844 10.258 1 92 200 GLY A O 1
ATOM 1606 N N . LYS A 1 201 ? -10.945 -20.203 9.227 1 93.75 201 LYS A N 1
ATOM 1607 C CA . LYS A 1 201 ? -9.859 -19.219 9.328 1 93.75 201 LYS A CA 1
ATOM 1608 C C . LYS A 1 201 ? -9.766 -18.359 8.07 1 93.75 201 LYS A C 1
ATOM 1610 O O . LYS A 1 201 ? -9.992 -18.859 6.961 1 93.75 201 LYS A O 1
ATOM 1615 N N . SER A 1 202 ? -9.43 -17.125 8.258 1 95.81 202 SER A N 1
ATOM 1616 C CA . SER A 1 202 ? -9.242 -16.219 7.133 1 95.81 202 SER A CA 1
ATOM 1617 C C . SER A 1 202 ? -7.98 -16.562 6.352 1 95.81 202 SER A C 1
ATOM 1619 O O . SER A 1 202 ? -7.098 -17.25 6.863 1 95.81 202 SER A O 1
ATOM 1621 N N . THR A 1 203 ? -7.906 -16.047 5.129 1 96.81 203 THR A N 1
ATOM 1622 C CA . THR A 1 203 ? -6.703 -16.203 4.32 1 96.81 203 THR A CA 1
ATOM 1623 C C . THR A 1 203 ? -5.5 -15.57 5.012 1 96.81 203 THR A C 1
ATOM 1625 O O . THR A 1 203 ? -4.402 -16.125 4.992 1 96.81 203 THR A O 1
ATOM 1628 N N . LEU A 1 204 ? -5.719 -14.453 5.641 1 96.81 204 LEU A N 1
ATOM 1629 C CA . LEU A 1 204 ? -4.652 -13.781 6.379 1 96.81 204 LEU A CA 1
ATOM 1630 C C . LEU A 1 204 ? -4.086 -14.695 7.461 1 96.81 204 LEU A C 1
ATOM 1632 O O . LEU A 1 204 ? -2.867 -14.828 7.594 1 96.81 204 LEU A O 1
ATOM 1636 N N . THR A 1 205 ? -4.969 -15.336 8.227 1 96.75 205 THR A N 1
ATOM 1637 C CA . THR A 1 205 ? -4.559 -16.219 9.312 1 96.75 205 THR A CA 1
ATOM 1638 C C . THR A 1 205 ? -3.828 -17.438 8.758 1 96.75 205 THR A C 1
ATOM 1640 O O . THR A 1 205 ? -2.787 -17.844 9.289 1 96.75 205 THR A O 1
ATOM 1643 N N . TYR A 1 206 ? -4.391 -18.047 7.707 1 98.19 206 TYR A N 1
ATOM 1644 C CA . TYR A 1 206 ? -3.775 -19.203 7.066 1 98.19 206 TYR A CA 1
ATOM 1645 C C . TYR A 1 206 ? -2.352 -18.891 6.621 1 98.19 206 TYR A C 1
ATOM 1647 O O . TYR A 1 206 ? -1.41 -19.594 6.988 1 98.19 206 TYR A O 1
ATOM 1655 N N . LYS A 1 207 ? -2.193 -17.781 5.945 1 98.38 207 LYS A N 1
ATOM 1656 C CA . LYS A 1 207 ? -0.887 -17.453 5.375 1 98.38 207 LYS A CA 1
ATOM 1657 C C . LYS A 1 207 ? 0.113 -17.078 6.465 1 98.38 207 LYS A C 1
ATOM 1659 O O . LYS A 1 207 ? 1.271 -17.5 6.426 1 98.38 207 LYS A O 1
ATOM 1664 N N . ALA A 1 208 ? -0.313 -16.344 7.434 1 98.06 208 ALA A N 1
ATOM 1665 C CA . ALA A 1 208 ? 0.564 -15.992 8.547 1 98.06 208 ALA A CA 1
ATOM 1666 C C . ALA A 1 208 ? 1.006 -17.25 9.305 1 98.06 208 ALA A C 1
ATOM 1668 O O . ALA A 1 208 ? 2.17 -17.359 9.695 1 98.06 208 ALA A O 1
ATOM 1669 N N . SER A 1 209 ? 0.089 -18.156 9.453 1 98.38 209 SER A N 1
ATOM 1670 C CA . SER A 1 209 ? 0.389 -19.406 10.164 1 98.38 209 SER A CA 1
ATOM 1671 C C . SER A 1 209 ? 1.434 -20.234 9.422 1 98.38 209 SER A C 1
ATOM 1673 O O . SER A 1 209 ? 2.355 -20.766 10.039 1 98.38 209 SER A O 1
ATOM 1675 N N . GLU A 1 210 ? 1.281 -20.281 8.18 1 98.69 210 GLU A N 1
ATOM 1676 C CA . GLU A 1 210 ? 2.221 -21.078 7.391 1 98.69 210 GLU A CA 1
ATOM 1677 C C . GLU A 1 210 ? 3.594 -20.422 7.34 1 98.69 210 GLU A C 1
ATOM 1679 O O . GLU A 1 210 ? 4.621 -21.094 7.332 1 98.69 210 GLU A O 1
ATOM 1684 N N . ARG A 1 211 ? 3.674 -19.109 7.285 1 98.81 211 ARG A N 1
ATOM 1685 C CA . ARG A 1 211 ? 4.953 -18.422 7.348 1 98.81 211 ARG A CA 1
ATOM 1686 C C . ARG A 1 211 ? 5.617 -18.609 8.703 1 98.81 211 ARG A C 1
ATOM 1688 O O . ARG A 1 211 ? 6.84 -18.766 8.789 1 98.81 211 ARG A O 1
ATOM 1695 N N . ARG A 1 212 ? 4.805 -18.609 9.781 1 98.62 212 ARG A N 1
ATOM 1696 C CA . ARG A 1 212 ? 5.34 -18.906 11.109 1 98.62 212 ARG A CA 1
ATOM 1697 C C . ARG A 1 212 ? 6 -20.281 11.133 1 98.62 212 ARG A C 1
ATOM 1699 O O . ARG A 1 212 ? 7.117 -20.438 11.641 1 98.62 212 ARG A O 1
ATOM 1706 N N . LYS A 1 213 ? 5.309 -21.266 10.523 1 98.62 213 LYS A N 1
ATOM 1707 C CA . LYS A 1 213 ? 5.852 -22.609 10.477 1 98.62 213 LYS A CA 1
ATOM 1708 C C . LYS A 1 213 ? 7.18 -22.641 9.727 1 98.62 213 LYS A C 1
ATOM 1710 O O . LYS A 1 213 ? 8.094 -23.375 10.102 1 98.62 213 LYS A O 1
ATOM 1715 N N . LEU A 1 214 ? 7.258 -21.875 8.695 1 98.62 214 LEU A N 1
ATOM 1716 C CA . LEU A 1 214 ? 8.492 -21.797 7.93 1 98.62 214 LEU A CA 1
ATOM 1717 C C . LEU A 1 214 ? 9.641 -21.281 8.797 1 98.62 214 LEU A C 1
ATOM 1719 O O . LEU A 1 214 ? 10.719 -21.875 8.82 1 98.62 214 LEU A O 1
ATOM 1723 N N . GLU A 1 215 ? 9.391 -20.25 9.523 1 98.5 215 GLU A N 1
ATOM 1724 C CA . GLU A 1 215 ? 10.438 -19.672 10.359 1 98.5 215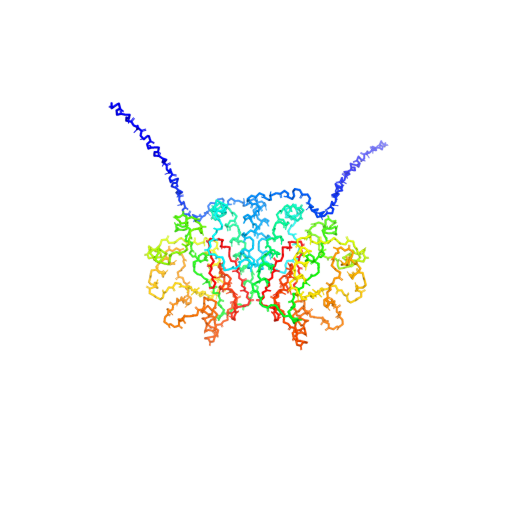 GLU A CA 1
ATOM 1725 C C . GLU A 1 215 ? 10.797 -20.594 11.508 1 98.5 215 GLU A C 1
ATOM 1727 O O . GLU A 1 215 ? 11.977 -20.734 11.859 1 98.5 215 GLU A O 1
ATOM 1732 N N . GLU A 1 216 ? 9.812 -21.188 12.047 1 98.5 216 GLU A N 1
ATOM 1733 C CA . GLU A 1 216 ? 10.047 -22.125 13.141 1 98.5 216 GLU A CA 1
ATOM 1734 C C . GLU A 1 216 ? 10.852 -23.344 12.664 1 98.5 216 GLU A C 1
ATOM 1736 O O . GLU A 1 216 ? 11.516 -24 13.469 1 98.5 216 GLU A O 1
ATOM 1741 N N . SER A 1 217 ? 10.82 -23.578 11.43 1 98.25 217 SER A N 1
ATOM 1742 C CA . SER A 1 217 ? 11.547 -24.719 10.859 1 98.25 217 SER A CA 1
ATOM 1743 C C . SER A 1 217 ? 12.977 -24.328 10.5 1 98.25 217 SER A C 1
ATOM 1745 O O . SER A 1 217 ? 13.727 -25.141 9.945 1 98.25 217 SER A O 1
ATOM 1747 N N . GLY A 1 218 ? 13.297 -23.062 10.703 1 98.25 218 GLY A N 1
ATOM 1748 C CA . GLY A 1 218 ? 14.695 -22.688 10.586 1 98.25 218 GLY A CA 1
ATOM 1749 C C . GLY A 1 218 ? 14.961 -21.75 9.422 1 98.25 218 GLY A C 1
ATOM 1750 O O . GLY A 1 218 ? 16.094 -21.281 9.234 1 98.25 218 GLY A O 1
ATOM 1751 N N . TYR A 1 219 ? 13.953 -21.438 8.68 1 98.75 219 TYR A N 1
ATOM 1752 C CA . TYR A 1 219 ? 14.133 -20.531 7.551 1 98.75 219 TYR A CA 1
ATOM 1753 C C . TYR A 1 219 ? 14.031 -19.078 7.992 1 98.75 219 TYR A C 1
ATOM 1755 O O . TYR A 1 219 ? 13.461 -18.781 9.047 1 98.75 219 TYR A O 1
ATOM 1763 N N . ARG A 1 220 ? 14.672 -18.25 7.227 1 98.62 220 ARG A N 1
ATOM 1764 C CA . ARG A 1 220 ? 14.523 -16.797 7.355 1 98.62 220 ARG A CA 1
ATOM 1765 C C . ARG A 1 220 ? 13.82 -16.219 6.137 1 98.62 220 ARG A C 1
ATOM 1767 O O . ARG A 1 220 ? 14.352 -16.266 5.023 1 98.62 220 ARG A O 1
ATOM 1774 N N . ILE A 1 221 ? 12.648 -15.719 6.363 1 98.81 221 ILE A N 1
ATOM 1775 C CA . ILE A 1 221 ? 11.93 -15.094 5.258 1 98.81 221 ILE A CA 1
ATOM 1776 C C . ILE A 1 221 ? 12.477 -13.695 5.012 1 98.81 221 ILE A C 1
ATOM 1778 O O . ILE A 1 221 ? 12.258 -12.789 5.82 1 98.81 221 ILE A O 1
ATOM 1782 N N . ILE A 1 222 ? 13.156 -13.531 3.889 1 98.88 222 ILE A N 1
ATOM 1783 C CA . ILE A 1 222 ? 13.805 -12.25 3.629 1 98.88 222 ILE A CA 1
ATOM 1784 C C . ILE A 1 222 ? 12.969 -11.445 2.629 1 98.88 222 ILE A C 1
ATOM 1786 O O . ILE A 1 222 ? 13.18 -10.242 2.463 1 98.88 222 ILE A O 1
ATOM 1790 N N . GLY A 1 223 ? 12.023 -12.039 1.943 1 98.81 223 GLY A N 1
ATOM 1791 C CA . GLY A 1 223 ? 11.109 -11.391 1.021 1 98.81 223 GLY A CA 1
ATOM 1792 C C . GLY A 1 223 ? 9.789 -12.125 0.879 1 98.81 223 GLY A C 1
ATOM 1793 O O . GLY A 1 223 ? 9.742 -13.352 0.927 1 98.81 223 GLY A O 1
ATOM 1794 N N . ASN A 1 224 ? 8.773 -11.375 0.709 1 98.88 224 ASN A N 1
ATOM 1795 C CA . ASN A 1 224 ? 7.414 -11.875 0.547 1 98.88 224 ASN A CA 1
ATOM 1796 C C . ASN A 1 224 ? 6.695 -11.172 -0.602 1 98.88 224 ASN A C 1
ATOM 1798 O O . ASN A 1 224 ? 6.5 -9.961 -0.568 1 98.88 224 ASN A O 1
ATOM 1802 N N . VAL A 1 225 ? 6.34 -11.953 -1.659 1 98.94 225 VAL A N 1
ATOM 1803 C CA . VAL A 1 225 ? 5.789 -11.391 -2.887 1 98.94 225 VAL A CA 1
ATOM 1804 C C . VAL A 1 225 ? 4.367 -11.898 -3.1 1 98.94 225 VAL A C 1
ATOM 1806 O O . VAL A 1 225 ? 4.121 -13.109 -3.062 1 98.94 225 VAL A O 1
ATOM 1809 N N . GLY A 1 226 ? 3.412 -11.031 -3.297 1 98.94 226 GLY A N 1
ATOM 1810 C CA . GLY A 1 226 ? 2.033 -11.422 -3.549 1 98.94 226 GLY A CA 1
ATOM 1811 C C . GLY A 1 226 ? 1.201 -10.297 -4.145 1 98.94 226 GLY A C 1
ATOM 1812 O O . GLY A 1 226 ? 1.607 -9.133 -4.121 1 98.94 226 GLY A O 1
ATOM 1813 N N . ASP A 1 227 ? 0.057 -10.672 -4.652 1 98.88 227 ASP A N 1
ATOM 1814 C CA . ASP A 1 227 ? -0.791 -9.688 -5.324 1 98.88 227 ASP A CA 1
ATOM 1815 C C . ASP A 1 227 ? -1.9 -9.195 -4.395 1 98.88 227 ASP A C 1
ATOM 1817 O O . ASP A 1 227 ? -2.561 -8.195 -4.684 1 98.88 227 ASP A O 1
ATOM 1821 N N . GLN A 1 228 ? -2.111 -9.922 -3.305 1 98.56 228 GLN A N 1
ATOM 1822 C CA . GLN A 1 228 ? -3.104 -9.547 -2.301 1 98.56 228 GLN A CA 1
ATOM 1823 C C . GLN A 1 228 ? -2.434 -9.125 -0.998 1 98.56 228 GLN A C 1
ATOM 1825 O O . GLN A 1 228 ? -1.404 -9.68 -0.612 1 98.56 228 GLN A O 1
ATOM 1830 N N . TRP A 1 229 ? -3.055 -8.219 -0.349 1 98 229 TRP A N 1
ATOM 1831 C CA . TRP A 1 229 ? -2.494 -7.766 0.92 1 98 229 TRP A CA 1
ATOM 1832 C C . TRP A 1 229 ? -2.518 -8.891 1.953 1 98 229 TRP A C 1
ATOM 1834 O O . TRP A 1 229 ? -1.659 -8.945 2.838 1 98 229 TRP A O 1
ATOM 1844 N N . THR A 1 230 ? -3.385 -9.906 1.833 1 98.06 230 THR A N 1
ATOM 1845 C CA . THR A 1 230 ? -3.412 -11.047 2.738 1 98.06 230 THR A CA 1
ATOM 1846 C C . THR A 1 230 ? -2.174 -11.922 2.545 1 98.06 230 THR A C 1
ATOM 1848 O O . THR A 1 230 ? -1.848 -12.742 3.404 1 98.06 230 THR A O 1
ATOM 1851 N N . ASP A 1 231 ? -1.523 -11.742 1.439 1 98.44 231 ASP A N 1
ATOM 1852 C CA . ASP A 1 231 ? -0.245 -12.422 1.23 1 98.44 231 ASP A CA 1
ATOM 1853 C C . ASP A 1 231 ? 0.856 -11.781 2.072 1 98.44 231 ASP A C 1
ATOM 1855 O O . ASP A 1 231 ? 1.857 -12.422 2.389 1 98.44 231 ASP A O 1
ATOM 1859 N N . LEU A 1 232 ? 0.709 -10.523 2.375 1 98.25 232 LEU A N 1
ATOM 1860 C CA . LEU A 1 232 ? 1.858 -9.695 2.721 1 98.25 232 LEU A CA 1
ATOM 1861 C C . LEU A 1 232 ? 1.742 -9.172 4.148 1 98.25 232 LEU A C 1
ATOM 1863 O O . LEU A 1 232 ? 2.721 -8.68 4.719 1 98.25 232 LEU A O 1
ATOM 1867 N N . MET A 1 233 ? 0.581 -9.281 4.73 1 95.38 233 MET A N 1
ATOM 1868 C CA . MET A 1 233 ? 0.331 -8.711 6.051 1 95.38 233 MET A CA 1
ATOM 1869 C C . MET A 1 233 ? 0.266 -9.805 7.109 1 95.38 233 MET A C 1
ATOM 1871 O O . MET A 1 233 ? 0.389 -10.992 6.793 1 95.38 233 MET A O 1
ATOM 1875 N N . GLY A 1 234 ? 0.114 -9.383 8.383 1 93.25 234 GLY A N 1
ATOM 1876 C CA . GLY A 1 234 ? 0.082 -10.32 9.492 1 93.25 234 GLY A CA 1
ATOM 1877 C C . GLY A 1 234 ? 1.458 -10.633 10.055 1 93.25 234 GLY A C 1
ATOM 1878 O O . GLY A 1 234 ? 2.447 -10.008 9.664 1 93.25 234 GLY A O 1
ATOM 1879 N N . SER A 1 235 ? 1.487 -11.586 10.961 1 94.06 235 SER A N 1
ATOM 1880 C CA . SER A 1 235 ? 2.758 -11.969 11.57 1 94.06 235 SER A CA 1
ATOM 1881 C C . SER A 1 235 ? 3.629 -12.734 10.586 1 94.06 235 SER A C 1
ATOM 1883 O O . SER A 1 235 ? 3.123 -13.328 9.625 1 94.06 235 SER A O 1
ATOM 1885 N N . PHE A 1 236 ? 4.934 -12.609 10.719 1 96.62 236 PHE A N 1
ATOM 1886 C CA . PHE A 1 236 ? 5.938 -13.367 9.977 1 96.62 236 PHE A CA 1
ATOM 1887 C C . PHE A 1 236 ? 5.895 -13.008 8.492 1 96.62 236 PHE A C 1
ATOM 1889 O O . PHE A 1 236 ? 6.008 -13.891 7.633 1 96.62 236 PHE A O 1
A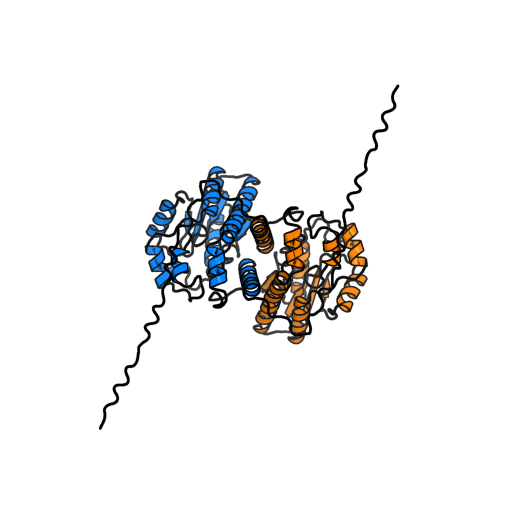TOM 1896 N N . ARG A 1 237 ? 5.68 -11.805 8.211 1 95.38 237 ARG A N 1
ATOM 1897 C CA . ARG A 1 237 ? 5.551 -11.359 6.828 1 95.38 237 ARG A CA 1
ATOM 1898 C C . ARG A 1 237 ? 6.914 -11.273 6.152 1 95.38 237 ARG A C 1
ATOM 1900 O O . ARG A 1 237 ? 7 -11.086 4.938 1 95.38 237 ARG A O 1
ATOM 1907 N N . GLY A 1 238 ? 7.992 -11.492 6.898 1 97.31 238 GLY A N 1
ATOM 1908 C CA . GLY A 1 238 ? 9.336 -11.391 6.355 1 97.31 238 GLY A CA 1
ATOM 1909 C C . GLY A 1 238 ? 9.945 -10.008 6.527 1 97.31 238 GLY A C 1
ATOM 1910 O O . GLY A 1 238 ? 9.336 -9.133 7.141 1 97.31 238 GLY A O 1
ATOM 1911 N N . LEU A 1 239 ? 11.18 -9.875 6.059 1 97.38 239 LEU A N 1
ATOM 1912 C CA . LEU A 1 239 ? 11.922 -8.633 6.227 1 97.38 239 LEU A CA 1
ATOM 1913 C C . LEU A 1 239 ? 11.359 -7.535 5.328 1 97.38 239 LEU A C 1
ATOM 1915 O O . LEU A 1 239 ? 11.383 -6.355 5.688 1 97.38 239 LEU A O 1
ATOM 1919 N N . ARG A 1 240 ? 10.914 -7.992 4.129 1 98 240 ARG A N 1
ATOM 1920 C CA . ARG A 1 240 ? 10.336 -7.035 3.193 1 98 240 ARG A CA 1
ATOM 1921 C C . ARG A 1 240 ? 9.234 -7.688 2.359 1 98 240 ARG A C 1
ATOM 1923 O O . ARG A 1 240 ? 9.344 -8.852 1.979 1 98 240 ARG A O 1
ATOM 1930 N N . SER A 1 241 ? 8.172 -6.938 2.123 1 98.31 241 SER A N 1
ATOM 1931 C CA . SER A 1 241 ? 7.074 -7.402 1.282 1 98.31 241 SER A CA 1
ATOM 1932 C C . SER A 1 241 ? 7.031 -6.645 -0.04 1 98.31 241 SER A C 1
ATOM 1934 O O . SER A 1 241 ? 7.434 -5.48 -0.108 1 98.31 241 SER A O 1
ATOM 1936 N N . PHE A 1 242 ? 6.527 -7.273 -1.05 1 98.88 242 PHE A N 1
ATOM 1937 C CA . PHE A 1 242 ? 6.402 -6.707 -2.389 1 98.88 242 PHE A CA 1
ATOM 1938 C C . PHE A 1 242 ? 5.012 -6.969 -2.957 1 98.88 242 PHE A C 1
ATOM 1940 O O . PHE A 1 242 ? 4.648 -8.117 -3.221 1 98.88 242 PHE A O 1
ATOM 1947 N N . LYS A 1 243 ? 4.242 -5.895 -3.145 1 98.94 243 LYS A N 1
ATOM 1948 C CA . LYS A 1 243 ? 2.85 -5.957 -3.574 1 98.94 243 LYS A CA 1
ATOM 1949 C C . LYS A 1 243 ? 2.736 -5.848 -5.094 1 98.94 243 LYS A C 1
ATOM 1951 O O . LYS A 1 243 ? 2.854 -4.758 -5.652 1 98.94 243 LYS A O 1
ATOM 1956 N N . LEU A 1 244 ? 2.467 -6.961 -5.715 1 98.94 244 LEU A N 1
ATOM 1957 C CA . LEU A 1 244 ? 2.148 -6.949 -7.137 1 98.94 244 LEU A CA 1
ATOM 1958 C C . LEU A 1 244 ? 0.736 -6.426 -7.375 1 98.94 244 LEU A C 1
ATOM 1960 O O . LEU A 1 244 ? -0.136 -6.566 -6.516 1 98.94 244 LEU A O 1
ATOM 1964 N N . PRO A 1 245 ? 0.5 -5.828 -8.539 1 98.88 245 PRO A N 1
ATOM 1965 C CA . PRO A 1 245 ? -0.827 -5.27 -8.797 1 98.88 245 PRO A CA 1
ATOM 1966 C C . PRO A 1 245 ? -1.858 -6.332 -9.156 1 98.88 245 PRO A C 1
ATOM 1968 O O . PRO A 1 245 ? -1.533 -7.301 -9.852 1 98.88 245 PRO A O 1
ATOM 1971 N N . ASN A 1 246 ? -3.07 -6.219 -8.641 1 98.75 246 ASN A N 1
ATOM 1972 C CA . ASN A 1 246 ? -4.203 -7.043 -9.039 1 98.75 246 ASN A CA 1
ATOM 1973 C C . ASN A 1 246 ? -5.535 -6.371 -8.711 1 98.75 246 ASN A C 1
ATOM 1975 O O . ASN A 1 246 ? -6.047 -6.512 -7.602 1 98.75 246 ASN A O 1
ATOM 1979 N N . PRO A 1 247 ? -6.098 -5.691 -9.688 1 98.38 247 PRO A N 1
ATOM 1980 C CA . PRO A 1 247 ? -7.383 -5.039 -9.43 1 98.38 247 PRO A CA 1
ATOM 1981 C C . PRO A 1 247 ? -8.578 -5.938 -9.758 1 98.38 247 PRO A C 1
ATOM 1983 O O . PRO A 1 247 ? -9.727 -5.5 -9.672 1 98.38 247 PRO A O 1
ATOM 1986 N N . MET A 1 248 ? -8.359 -7.195 -10.148 1 98.38 248 MET A N 1
ATOM 1987 C CA . MET A 1 248 ? -9.43 -8.008 -10.719 1 98.38 248 MET A CA 1
ATOM 1988 C C . MET A 1 248 ? -10.266 -8.648 -9.617 1 98.38 248 MET A C 1
ATOM 1990 O O . MET A 1 248 ? -11.453 -8.93 -9.82 1 98.38 248 MET A O 1
ATOM 1994 N N . TYR A 1 249 ? -9.609 -8.945 -8.516 1 98.06 249 TYR A N 1
ATOM 1995 C CA . TYR A 1 249 ? -10.336 -9.562 -7.414 1 98.06 249 TYR A CA 1
ATOM 1996 C C . TYR A 1 249 ? -9.664 -9.258 -6.078 1 98.06 249 TYR A C 1
ATOM 1998 O O . TYR A 1 249 ? -8.508 -8.828 -6.039 1 98.06 249 TYR A O 1
ATOM 2006 N N . TYR A 1 250 ? -10.422 -9.422 -5.039 1 97.25 250 TYR A N 1
ATOM 2007 C CA . TYR A 1 250 ? -9.984 -9.188 -3.666 1 97.25 250 TYR A CA 1
ATOM 2008 C C . TYR A 1 250 ? -10.078 -10.461 -2.836 1 97.25 250 TYR A C 1
ATOM 2010 O O . TYR A 1 250 ? -11.086 -11.18 -2.898 1 97.25 250 TYR A O 1
ATOM 2018 N N . ILE A 1 251 ? -9.055 -10.75 -2.154 1 94.19 251 ILE A N 1
ATOM 2019 C CA . ILE A 1 251 ? -9.062 -11.828 -1.177 1 94.19 251 ILE A CA 1
ATOM 2020 C C . ILE A 1 251 ? -8.836 -11.266 0.224 1 94.19 251 ILE A C 1
ATOM 2022 O O . ILE A 1 251 ? -7.805 -10.648 0.495 1 94.19 251 ILE A O 1
ATOM 2026 N N . GLY A 1 252 ? -9.781 -11.422 1.133 1 88 252 GLY A N 1
ATOM 2027 C CA . GLY A 1 252 ? -9.719 -10.906 2.49 1 88 252 GLY A CA 1
ATOM 2028 C C . GLY A 1 252 ? -9.531 -11.992 3.535 1 88 252 GLY A C 1
ATOM 2029 O O . GLY A 1 252 ? -9.695 -13.18 3.242 1 88 252 GLY A O 1
ATOM 2030 N N . MET B 1 1 ? -63.094 -11.523 -40.312 1 30.12 1 MET B N 1
ATOM 2031 C CA . MET B 1 1 ? -62.156 -11.906 -39.281 1 30.12 1 MET B CA 1
ATOM 2032 C C . MET B 1 1 ? -60.75 -11.984 -39.844 1 30.12 1 MET B C 1
ATOM 2034 O O . MET B 1 1 ? -60.344 -12.992 -40.438 1 30.12 1 MET B O 1
ATOM 2038 N N . LYS B 1 2 ? -60.219 -10.82 -40.406 1 39.84 2 LYS B N 1
ATOM 2039 C CA . LYS B 1 2 ? -58.875 -10.719 -40.969 1 39.84 2 LYS B CA 1
ATOM 2040 C C . LYS B 1 2 ? -57.812 -10.891 -39.875 1 39.84 2 LYS B C 1
ATOM 2042 O O . LYS B 1 2 ? -57.844 -10.188 -38.875 1 39.84 2 LYS B O 1
ATOM 2047 N N . VAL B 1 3 ? -57.312 -12.117 -39.75 1 39.72 3 VAL B N 1
ATOM 2048 C CA . VAL B 1 3 ? -56.156 -12.484 -38.906 1 39.72 3 VAL B CA 1
ATOM 2049 C C . VAL B 1 3 ? -54.938 -11.664 -39.312 1 39.72 3 VAL B C 1
ATOM 2051 O O . VAL B 1 3 ? -54.469 -11.734 -40.438 1 39.72 3 VAL B O 1
ATOM 2054 N N . LEU B 1 4 ? -54.75 -10.477 -38.781 1 38.41 4 LEU B N 1
ATOM 2055 C CA . LEU B 1 4 ? -53.531 -9.68 -38.938 1 38.41 4 LEU B CA 1
ATOM 2056 C C . LEU B 1 4 ? -52.344 -10.414 -38.344 1 38.41 4 LEU B C 1
ATOM 2058 O O . LEU B 1 4 ? -52.312 -10.773 -37.188 1 38.41 4 LEU B O 1
ATOM 2062 N N . PHE B 1 5 ? -51.594 -11.156 -39.188 1 36.53 5 PHE B N 1
ATOM 2063 C CA . PHE B 1 5 ? -50.312 -11.766 -38.844 1 36.53 5 PHE B CA 1
ATOM 2064 C C . PHE B 1 5 ? -49.281 -10.703 -38.531 1 36.53 5 PHE B C 1
ATOM 2066 O O . PHE B 1 5 ? -48.969 -9.859 -39.344 1 36.53 5 PHE B O 1
ATOM 2073 N N . LEU B 1 6 ? -49.281 -10.211 -37.312 1 35.56 6 LEU B N 1
ATOM 2074 C CA . LEU B 1 6 ? -48.156 -9.383 -36.844 1 35.56 6 LEU B CA 1
ATOM 2075 C C . LEU B 1 6 ? -46.844 -10.148 -36.906 1 35.56 6 LEU B C 1
ATOM 2077 O O . LEU B 1 6 ? -46.719 -11.195 -36.25 1 35.56 6 LEU B O 1
ATOM 2081 N N . PHE B 1 7 ? -46.094 -9.977 -37.969 1 35.06 7 PHE B N 1
ATOM 2082 C CA . PHE B 1 7 ? -44.719 -10.492 -38.094 1 35.06 7 PHE B CA 1
ATOM 2083 C C . PHE B 1 7 ? -43.812 -9.82 -37.062 1 35.06 7 PHE B C 1
ATOM 2085 O O . PHE B 1 7 ? -43.656 -8.594 -37.062 1 35.06 7 PHE B O 1
ATOM 2092 N N . VAL B 1 8 ? -43.719 -10.344 -35.875 1 36 8 VAL B N 1
ATOM 2093 C CA . VAL B 1 8 ? -42.719 -9.938 -34.906 1 36 8 VAL B CA 1
ATOM 2094 C C . VAL B 1 8 ? -41.312 -10.18 -35.469 1 36 8 VAL B C 1
ATOM 2096 O O . VAL B 1 8 ? -40.969 -11.328 -35.75 1 36 8 VAL B O 1
ATOM 2099 N N . ALA B 1 9 ? -40.719 -9.164 -36.094 1 38.84 9 ALA B N 1
ATOM 2100 C CA . ALA B 1 9 ? -39.312 -9.172 -36.438 1 38.84 9 ALA B CA 1
ATOM 2101 C C . ALA B 1 9 ? -38.438 -9.336 -35.188 1 38.84 9 ALA B C 1
ATOM 2103 O O . ALA B 1 9 ? -38.438 -8.477 -34.312 1 38.84 9 ALA B O 1
ATOM 2104 N N . THR B 1 10 ? -38.219 -10.57 -34.781 1 34.12 10 THR B N 1
ATOM 2105 C CA . THR B 1 10 ? -37.219 -10.812 -33.781 1 34.12 10 THR B CA 1
ATOM 2106 C C . THR B 1 10 ? -35.844 -10.344 -34.25 1 34.12 10 THR B C 1
ATOM 2108 O O . THR B 1 10 ? -35.312 -10.852 -35.25 1 34.12 10 THR B O 1
ATOM 2111 N N . VAL B 1 11 ? -35.531 -9.102 -34.031 1 37.44 11 VAL B N 1
ATOM 2112 C CA . VAL B 1 11 ? -34.156 -8.633 -34.219 1 37.44 11 VAL B CA 1
ATOM 2113 C C . VAL B 1 11 ? -33.188 -9.453 -33.344 1 37.44 11 VAL B C 1
ATOM 2115 O O . VAL B 1 11 ? -33.281 -9.43 -32.125 1 37.44 11 VAL B O 1
ATOM 2118 N N . LEU B 1 12 ? -32.719 -10.555 -33.844 1 31.75 12 LEU B N 1
ATOM 2119 C CA . LEU B 1 12 ? -31.578 -11.219 -33.25 1 31.75 12 LEU B CA 1
ATOM 2120 C C . LEU B 1 12 ? -30.391 -10.266 -33.156 1 31.75 12 LEU B C 1
ATOM 2122 O O . LEU B 1 12 ? -29.828 -9.883 -34.188 1 31.75 12 LEU B O 1
ATOM 2126 N N . VAL B 1 13 ? -30.359 -9.383 -32.188 1 32.72 13 VAL B N 1
ATOM 2127 C CA . VAL B 1 13 ? -29.094 -8.727 -31.906 1 32.72 13 VAL B CA 1
ATOM 2128 C C . VAL B 1 13 ? -28.016 -9.773 -31.641 1 32.72 13 VAL B C 1
ATOM 2130 O O . VAL B 1 13 ? -28.078 -10.492 -30.641 1 32.72 13 VAL B O 1
ATOM 2133 N N . ALA B 1 14 ? -27.328 -10.25 -32.656 1 31.56 14 ALA B N 1
ATOM 2134 C CA . ALA B 1 14 ? -26.094 -11.016 -32.438 1 31.56 14 ALA B CA 1
ATOM 2135 C C . ALA B 1 14 ? -25.109 -10.266 -31.562 1 31.56 14 ALA B C 1
ATOM 2137 O O . ALA B 1 14 ? -24.656 -9.172 -31.922 1 31.56 14 ALA B O 1
ATOM 2138 N N . CYS B 1 15 ? -25.25 -10.43 -30.297 1 30.88 15 CYS B N 1
ATOM 2139 C CA . CYS B 1 15 ? -24.125 -10.047 -29.453 1 30.88 15 CYS B CA 1
ATOM 2140 C C . CYS B 1 15 ? -22.812 -10.586 -30 1 30.88 15 CYS B C 1
ATOM 2142 O O . CYS B 1 15 ? -22.578 -11.797 -29.984 1 30.88 15 CYS B O 1
ATOM 2144 N N . HIS B 1 16 ? -22.25 -9.953 -31.016 1 29.69 16 HIS B N 1
ATOM 2145 C CA . HIS B 1 16 ? -20.875 -10.297 -31.359 1 29.69 16 HIS B CA 1
ATOM 2146 C C . HIS B 1 16 ? -20 -10.375 -30.125 1 29.69 16 HIS B C 1
ATOM 2148 O O . HIS B 1 16 ? -19.734 -9.359 -29.484 1 29.69 16 HIS B O 1
ATOM 2154 N N . ALA B 1 17 ? -20.031 -11.477 -29.422 1 33.22 17 ALA B N 1
ATOM 2155 C CA . ALA B 1 17 ? -18.906 -11.75 -28.531 1 33.22 17 ALA B CA 1
ATOM 2156 C C . ALA B 1 17 ? -17.578 -11.492 -29.219 1 33.22 17 ALA B C 1
ATOM 2158 O O . ALA B 1 17 ? -17.234 -12.172 -30.188 1 33.22 17 ALA B O 1
ATOM 2159 N N . THR B 1 18 ? -17.141 -10.258 -29.359 1 31.28 18 THR B N 1
ATOM 2160 C CA . THR B 1 18 ? -15.758 -10.062 -29.781 1 31.28 18 THR B CA 1
ATOM 2161 C C . THR B 1 18 ? -14.836 -11.047 -29.078 1 31.28 18 THR B C 1
ATOM 2163 O O . THR B 1 18 ? -14.789 -11.094 -27.844 1 31.28 18 THR B O 1
ATOM 2166 N N . ASP B 1 19 ? -14.609 -12.164 -29.609 1 28.17 19 ASP B N 1
ATOM 2167 C CA . ASP B 1 19 ? -13.57 -13.109 -29.203 1 28.17 19 ASP B CA 1
ATOM 2168 C C . ASP B 1 19 ? -12.289 -12.375 -28.797 1 28.17 19 ASP B C 1
ATOM 2170 O O . ASP B 1 19 ? -11.609 -11.789 -29.641 1 28.17 19 ASP B O 1
ATOM 2174 N N . TYR B 1 20 ? -12.227 -11.727 -27.656 1 31.11 20 TYR B N 1
ATOM 2175 C CA . TYR B 1 20 ? -10.922 -11.258 -27.203 1 31.11 20 TYR B CA 1
ATOM 2176 C C . TYR B 1 20 ? -9.859 -12.336 -27.391 1 31.11 20 TYR B C 1
ATOM 2178 O O . TYR B 1 20 ? -9.922 -13.391 -26.75 1 31.11 20 TYR B O 1
ATOM 2186 N N . GLN B 1 21 ? -9.414 -12.672 -28.609 1 29.98 21 GLN B N 1
ATOM 2187 C CA . GLN B 1 21 ? -8.242 -13.523 -28.781 1 29.98 21 GLN B CA 1
ATOM 2188 C C . GLN B 1 21 ? -7.203 -13.242 -27.703 1 29.98 21 GLN B C 1
ATOM 2190 O O . GLN B 1 21 ? -6.605 -12.164 -27.672 1 29.98 21 GLN B O 1
ATOM 2195 N N . MET B 1 22 ? -7.414 -13.68 -26.547 1 32.97 22 MET B N 1
ATOM 2196 C CA . MET B 1 22 ? -6.48 -13.516 -25.438 1 32.97 22 MET B CA 1
ATOM 2197 C C . MET B 1 22 ? -5.086 -13.992 -25.828 1 32.97 22 MET B C 1
ATOM 2199 O O . MET B 1 22 ? -4.887 -15.172 -26.141 1 32.97 22 MET B O 1
ATOM 2203 N N . TYR B 1 23 ? -4.273 -13.242 -26.609 1 34.5 23 TYR B N 1
ATOM 2204 C CA . TYR B 1 23 ? -2.863 -13.531 -26.844 1 34.5 23 TYR B CA 1
ATOM 2205 C C . TYR B 1 23 ? -2.143 -13.789 -25.516 1 34.5 23 TYR B C 1
ATOM 2207 O O . TYR B 1 23 ? -2.414 -13.133 -24.516 1 34.5 23 TYR B O 1
ATOM 2215 N N . PRO B 1 24 ? -1.563 -14.922 -25.375 1 36.28 24 PRO B N 1
ATOM 2216 C CA . PRO B 1 24 ? -0.695 -15.211 -24.234 1 36.28 24 PRO B CA 1
ATOM 2217 C C . PRO B 1 24 ? 0.249 -14.062 -23.891 1 36.28 24 PRO B C 1
ATOM 2219 O O . PRO B 1 24 ? 0.624 -13.289 -24.781 1 36.28 24 PRO B O 1
ATOM 2222 N N . LEU B 1 25 ? 0.189 -13.523 -22.734 1 38.31 25 LEU B N 1
ATOM 2223 C CA . LEU B 1 25 ? 1.23 -12.594 -22.312 1 38.31 25 LEU B CA 1
ATOM 2224 C C . LEU B 1 25 ? 2.604 -13.062 -22.781 1 38.31 25 LEU B C 1
ATOM 2226 O O . LEU B 1 25 ? 3.184 -13.984 -22.188 1 38.31 25 LEU B O 1
ATOM 2230 N N . ARG B 1 26 ? 2.949 -13.352 -24.078 1 39.94 26 ARG B N 1
ATOM 2231 C CA . ARG B 1 26 ? 4.238 -13.766 -24.625 1 39.94 26 ARG B CA 1
ATOM 2232 C C . ARG B 1 26 ? 5.379 -12.984 -23.984 1 39.94 26 ARG B C 1
ATOM 2234 O O . ARG B 1 26 ? 5.223 -11.805 -23.656 1 39.94 26 ARG B O 1
ATOM 2241 N N . LEU B 1 27 ? 6.43 -13.773 -23.594 1 37.09 27 LEU B N 1
ATOM 2242 C CA . LEU B 1 27 ? 7.719 -13.211 -23.203 1 37.09 27 LEU B CA 1
ATOM 2243 C C . LEU B 1 27 ? 8.227 -12.234 -24.266 1 37.09 27 LEU B C 1
ATOM 2245 O O . LEU B 1 27 ? 8.289 -12.57 -25.453 1 37.09 27 LEU B O 1
ATOM 2249 N N . LYS B 1 28 ? 8 -11.078 -24.344 1 39.53 28 LYS B N 1
ATOM 2250 C CA . LYS B 1 28 ? 8.586 -10.195 -25.344 1 39.53 28 LYS B CA 1
ATOM 2251 C C . LYS B 1 28 ? 10.094 -10.406 -25.453 1 39.53 28 LYS B C 1
ATOM 2253 O O . LYS B 1 28 ? 10.844 -10.055 -24.531 1 39.53 28 LYS B O 1
ATOM 2258 N N . THR B 1 29 ? 10.617 -11.445 -25.969 1 33.62 29 THR B N 1
ATOM 2259 C CA . THR B 1 29 ? 12.047 -11.547 -26.234 1 33.62 29 THR B CA 1
ATOM 2260 C C . THR B 1 29 ? 12.57 -10.25 -26.844 1 33.62 29 THR B C 1
ATOM 2262 O O . THR B 1 29 ? 13.773 -9.969 -26.781 1 33.62 29 THR B O 1
ATOM 2265 N N . GLY B 1 30 ? 12.18 -10.078 -28.188 1 33.41 30 GLY B N 1
ATOM 2266 C CA . GLY B 1 30 ? 12.867 -9.148 -29.062 1 33.41 30 GLY B CA 1
ATOM 2267 C C . GLY B 1 30 ? 13.055 -7.77 -28.453 1 33.41 30 GLY B C 1
ATOM 2268 O O . GLY B 1 30 ? 12.805 -7.578 -27.266 1 33.41 30 GLY B O 1
ATOM 2269 N N . HIS B 1 31 ? 13.172 -6.688 -29.391 1 37.22 31 HIS B N 1
ATOM 2270 C CA . HIS B 1 31 ? 13.289 -5.262 -29.109 1 37.22 31 HIS B CA 1
ATOM 2271 C C . HIS B 1 31 ? 12.258 -4.824 -28.062 1 37.22 31 HIS B C 1
ATOM 2273 O O . HIS B 1 31 ? 11.094 -4.59 -28.406 1 37.22 31 HIS B O 1
ATOM 2279 N N . VAL B 1 32 ? 11.906 -5.512 -26.922 1 44.53 32 VAL B N 1
ATOM 2280 C CA . VAL B 1 32 ? 11.141 -5.164 -25.734 1 44.53 32 VAL B CA 1
ATOM 2281 C C . VAL B 1 32 ? 10.867 -3.658 -25.719 1 44.53 32 VAL B C 1
ATOM 2283 O O . VAL B 1 32 ? 11.797 -2.859 -25.578 1 44.53 32 VAL B O 1
ATOM 2286 N N . GLY B 1 33 ? 10.164 -3.24 -26.5 1 54.31 33 GLY B N 1
ATOM 2287 C CA . GLY B 1 33 ? 9.734 -1.868 -26.703 1 54.31 33 GLY B CA 1
ATOM 2288 C C . GLY B 1 33 ? 9.648 -1.061 -25.422 1 54.31 33 GLY B C 1
ATOM 2289 O O . GLY B 1 33 ? 9.258 -1.583 -24.375 1 54.31 33 GLY B O 1
ATOM 2290 N N . GLN B 1 34 ? 10.539 -0.02 -25.219 1 79.06 34 GLN B N 1
ATOM 2291 C CA . GLN B 1 34 ? 10.742 0.951 -24.156 1 79.06 34 GLN B CA 1
ATOM 2292 C C . GLN B 1 34 ? 9.43 1.592 -23.719 1 79.06 34 GLN B C 1
ATOM 2294 O O . GLN B 1 34 ? 8.641 2.025 -24.562 1 79.06 34 GLN B O 1
ATOM 2299 N N . TYR B 1 35 ? 8.93 1.046 -22.578 1 92.31 35 TYR B N 1
ATOM 2300 C CA . TYR B 1 35 ? 7.785 1.764 -22.016 1 92.31 35 TYR B CA 1
ATOM 2301 C C . TYR B 1 35 ? 7.961 3.27 -22.172 1 92.31 35 TYR B C 1
ATOM 2303 O O . TYR B 1 35 ? 9.086 3.777 -22.156 1 92.31 35 TYR B O 1
ATOM 2311 N N . SER B 1 36 ? 6.848 3.881 -22.484 1 95.88 36 SER B N 1
ATOM 2312 C CA . SER B 1 36 ? 6.898 5.34 -22.484 1 95.88 36 SER B CA 1
ATOM 2313 C C . SER B 1 36 ? 7.289 5.871 -21.109 1 95.88 36 SER B C 1
ATOM 2315 O O . SER B 1 36 ? 7.18 5.16 -20.109 1 95.88 36 SER B O 1
ATOM 2317 N N . THR B 1 37 ? 7.73 7.086 -21.047 1 96.5 37 THR B N 1
ATOM 2318 C CA . THR B 1 37 ? 8.078 7.742 -19.797 1 96.5 37 THR B CA 1
ATOM 2319 C C . THR B 1 37 ? 6.859 7.824 -18.875 1 96.5 37 THR B C 1
ATOM 2321 O O . THR B 1 37 ? 6.98 7.637 -17.672 1 96.5 37 THR B O 1
ATOM 2324 N N . GLU B 1 38 ? 5.703 8.07 -19.484 1 97.19 38 GLU B N 1
ATOM 2325 C CA . GLU B 1 38 ? 4.469 8.141 -18.719 1 97.19 38 GLU B CA 1
ATOM 2326 C C . GLU B 1 38 ? 4.176 6.82 -18.016 1 97.19 38 GLU B C 1
ATOM 2328 O O . GLU B 1 38 ? 3.818 6.797 -16.828 1 97.19 38 GLU B O 1
ATOM 2333 N N . VAL B 1 39 ? 4.328 5.734 -18.734 1 98.12 39 VAL B N 1
ATOM 2334 C CA . VAL B 1 39 ? 4.082 4.406 -18.188 1 98.12 39 VAL B CA 1
ATOM 2335 C C . VAL B 1 39 ? 5.086 4.117 -17.078 1 98.12 39 VAL B C 1
ATOM 2337 O O . VAL B 1 39 ? 4.711 3.627 -16 1 98.12 39 VAL B O 1
ATOM 2340 N N . LEU B 1 40 ? 6.316 4.457 -17.312 1 98.38 40 LEU B N 1
ATOM 2341 C CA . LEU B 1 40 ? 7.363 4.211 -16.328 1 98.38 40 LEU B CA 1
ATOM 2342 C C . LEU B 1 40 ? 7.137 5.043 -15.062 1 98.38 40 LEU B C 1
ATOM 2344 O O . LEU B 1 40 ? 7.277 4.539 -13.945 1 98.38 40 LEU B O 1
ATOM 2348 N N . CYS B 1 41 ? 6.785 6.312 -15.203 1 98.81 41 CYS B N 1
ATOM 2349 C CA . CYS B 1 41 ? 6.559 7.195 -14.07 1 98.81 41 CYS B CA 1
ATOM 2350 C C . CYS B 1 41 ? 5.312 6.777 -13.297 1 98.81 41 CYS B C 1
ATOM 2352 O O . CYS B 1 41 ? 5.273 6.883 -12.07 1 98.81 41 CYS B O 1
ATOM 2354 N N . ALA B 1 42 ? 4.297 6.285 -14.031 1 98.75 42 ALA B N 1
ATOM 2355 C CA . ALA B 1 42 ? 3.102 5.777 -13.359 1 98.75 42 ALA B CA 1
ATOM 2356 C C . ALA B 1 42 ? 3.424 4.547 -12.523 1 98.75 42 ALA B C 1
ATOM 2358 O O . ALA B 1 42 ? 2.898 4.383 -11.414 1 98.75 42 ALA B O 1
ATOM 2359 N N . SER B 1 43 ? 4.285 3.688 -13.031 1 98.81 43 SER B N 1
ATOM 2360 C CA . SER B 1 43 ? 4.707 2.514 -12.273 1 98.81 43 SER B CA 1
ATOM 2361 C C . SER B 1 43 ? 5.508 2.91 -11.039 1 98.81 43 SER B C 1
ATOM 2363 O O . SER B 1 43 ? 5.348 2.32 -9.969 1 98.81 43 SER B O 1
ATOM 2365 N N . TRP B 1 44 ? 6.391 3.891 -11.234 1 98.75 44 TRP B N 1
ATOM 2366 C CA . TRP B 1 44 ? 7.148 4.406 -10.102 1 98.75 44 TRP B CA 1
ATOM 2367 C C . TRP B 1 44 ? 6.215 4.934 -9.016 1 98.75 44 TRP B C 1
ATOM 2369 O O . TRP B 1 44 ? 6.355 4.578 -7.84 1 98.75 44 TRP B O 1
ATOM 2379 N N . ARG B 1 45 ? 5.223 5.734 -9.406 1 98.88 45 ARG B N 1
ATOM 2380 C CA . ARG B 1 45 ? 4.281 6.301 -8.445 1 98.88 45 ARG B CA 1
ATOM 2381 C C . ARG B 1 45 ? 3.514 5.203 -7.719 1 98.88 45 ARG B C 1
ATOM 2383 O O . ARG B 1 45 ? 3.338 5.266 -6.5 1 98.88 45 ARG B O 1
ATOM 2390 N N . LEU B 1 46 ? 3.033 4.18 -8.492 1 98.88 46 LEU B N 1
ATOM 2391 C CA . LEU B 1 46 ? 2.328 3.082 -7.84 1 98.88 46 LEU B CA 1
ATOM 2392 C C . LEU B 1 46 ? 3.24 2.365 -6.852 1 98.88 46 LEU B C 1
ATOM 2394 O O . LEU B 1 46 ? 2.809 2.004 -5.754 1 98.88 46 LEU B O 1
ATOM 2398 N N . GLY B 1 47 ? 4.496 2.154 -7.277 1 98.81 47 GLY B N 1
ATOM 2399 C CA . GLY B 1 47 ? 5.461 1.541 -6.379 1 98.81 47 GLY B CA 1
ATOM 2400 C C . GLY B 1 47 ? 5.637 2.305 -5.082 1 98.81 47 GLY B C 1
ATOM 2401 O O . GLY B 1 47 ? 5.758 1.704 -4.012 1 98.81 47 GLY B O 1
ATOM 2402 N N . VAL B 1 48 ? 5.617 3.607 -5.164 1 98.69 48 VAL B N 1
ATOM 2403 C CA . VAL B 1 48 ? 5.719 4.48 -3.998 1 98.69 48 VAL B CA 1
ATOM 2404 C C . VAL B 1 48 ? 4.473 4.336 -3.131 1 98.69 48 VAL B C 1
ATOM 2406 O O . VAL B 1 48 ? 4.57 4.105 -1.924 1 98.69 48 VAL B O 1
ATOM 2409 N N . GLU B 1 49 ? 3.307 4.406 -3.746 1 98.81 49 GLU B N 1
ATOM 2410 C CA . GLU B 1 49 ? 2.043 4.43 -3.018 1 98.81 49 GLU B CA 1
ATOM 2411 C C . GLU B 1 49 ? 1.733 3.07 -2.398 1 98.81 49 GLU B C 1
ATOM 2413 O O . GLU B 1 49 ? 1.071 2.99 -1.361 1 98.81 49 GLU B O 1
ATOM 2418 N N . ALA B 1 50 ? 2.277 1.998 -2.959 1 98.44 50 ALA B N 1
ATOM 2419 C CA . ALA B 1 50 ? 2.027 0.655 -2.441 1 98.44 50 ALA B CA 1
ATOM 2420 C C . ALA B 1 50 ? 3.178 0.186 -1.557 1 98.44 50 ALA B C 1
ATOM 2422 O O . ALA B 1 50 ? 3.271 -0.999 -1.225 1 98.44 50 ALA B O 1
ATOM 2423 N N . ASN B 1 51 ? 4.078 1.084 -1.231 1 97.88 51 ASN B N 1
ATOM 2424 C CA . ASN B 1 51 ? 5.188 0.862 -0.31 1 97.88 51 ASN B CA 1
ATOM 2425 C C . ASN B 1 51 ? 6.191 -0.141 -0.872 1 97.88 51 ASN B C 1
ATOM 2427 O O . ASN B 1 51 ? 6.891 -0.819 -0.115 1 97.88 51 ASN B O 1
ATOM 2431 N N . ASN B 1 52 ? 6.188 -0.358 -2.191 1 98.62 52 ASN B N 1
ATOM 2432 C CA . ASN B 1 52 ? 7.195 -1.188 -2.844 1 98.62 52 ASN B CA 1
ATOM 2433 C C . ASN B 1 52 ? 8.531 -0.461 -2.957 1 98.62 52 ASN B C 1
ATOM 2435 O O . ASN B 1 52 ? 9.586 -1.052 -2.719 1 98.62 52 ASN B O 1
ATOM 2439 N N . LEU B 1 53 ? 8.453 0.801 -3.342 1 98.56 53 LEU B N 1
ATOM 2440 C CA . LEU B 1 53 ? 9.648 1.629 -3.451 1 98.56 53 LEU B CA 1
ATOM 2441 C C . LEU B 1 53 ? 9.852 2.455 -2.188 1 98.56 53 LEU B C 1
ATOM 2443 O O . LEU B 1 53 ? 9.031 3.32 -1.865 1 98.56 53 LEU B O 1
ATOM 2447 N N . ILE B 1 54 ? 10.977 2.174 -1.495 1 97.75 54 ILE B N 1
ATOM 2448 C CA . ILE B 1 54 ? 11.25 2.846 -0.229 1 97.75 54 ILE B CA 1
ATOM 2449 C C . ILE B 1 54 ? 12.648 3.457 -0.261 1 97.75 54 ILE B C 1
ATOM 2451 O O . ILE B 1 54 ? 13.445 3.154 -1.152 1 97.75 54 ILE B O 1
ATOM 2455 N N . LYS B 1 55 ? 12.883 4.391 0.59 1 96.19 55 LYS B N 1
ATOM 2456 C CA . LYS B 1 55 ? 14.172 5.016 0.838 1 96.19 55 LYS B CA 1
ATOM 2457 C C . LYS B 1 55 ? 14.656 5.793 -0.385 1 96.19 55 LYS B C 1
ATOM 2459 O O . LYS B 1 55 ? 15.852 6.004 -0.562 1 96.19 55 LYS B O 1
ATOM 2464 N N . TRP B 1 56 ? 13.734 6.09 -1.297 1 96.75 56 TRP B N 1
ATOM 2465 C CA . TRP B 1 56 ? 14.117 6.977 -2.393 1 96.75 56 TRP B CA 1
ATOM 2466 C C . TRP B 1 56 ? 14.297 8.406 -1.897 1 96.75 56 TRP B C 1
ATOM 2468 O O . TRP B 1 56 ? 13.609 8.844 -0.972 1 96.75 56 TRP B O 1
ATOM 2478 N N . LYS B 1 57 ? 15.141 9.133 -2.494 1 96.38 57 LYS B N 1
ATOM 2479 C CA . LYS B 1 57 ? 15.516 10.445 -1.984 1 96.38 57 LYS B CA 1
ATOM 2480 C C . LYS B 1 57 ? 14.828 11.562 -2.768 1 96.38 57 LYS B C 1
ATOM 2482 O O . LYS B 1 57 ? 14.531 12.625 -2.217 1 96.38 57 LYS B O 1
ATOM 2487 N N . THR B 1 58 ? 14.711 11.266 -4.059 1 97.81 58 THR B N 1
ATOM 2488 C CA . THR B 1 58 ? 14.086 12.258 -4.93 1 97.81 58 THR B CA 1
ATOM 2489 C C . THR B 1 58 ? 13.172 11.586 -5.949 1 97.81 58 THR B C 1
ATOM 2491 O O . THR B 1 58 ? 13.289 10.383 -6.199 1 97.81 58 THR B O 1
ATOM 2494 N N . VAL B 1 59 ? 12.281 12.344 -6.453 1 98.5 59 VAL B N 1
ATOM 2495 C CA . VAL B 1 59 ? 11.562 11.945 -7.664 1 98.5 59 VAL B CA 1
ATOM 2496 C C . VAL B 1 59 ? 12.547 11.812 -8.82 1 98.5 59 VAL B C 1
ATOM 2498 O O . VAL B 1 59 ? 13.438 12.648 -9 1 98.5 59 VAL B O 1
ATOM 2501 N N . PRO B 1 60 ? 12.438 10.695 -9.578 1 98.06 60 PRO B N 1
ATOM 2502 C CA . PRO B 1 60 ? 13.289 10.672 -10.773 1 98.06 60 PRO B CA 1
ATOM 2503 C C . PRO B 1 60 ? 13.125 11.914 -11.641 1 98.06 60 PRO B C 1
ATOM 2505 O O . PRO B 1 60 ? 12 12.359 -11.883 1 98.06 60 PRO B O 1
ATOM 2508 N N . GLU B 1 61 ? 14.234 12.398 -12.109 1 97.88 61 GLU B N 1
ATOM 2509 C CA . GLU B 1 61 ? 14.211 13.641 -12.875 1 97.88 61 GLU B CA 1
ATOM 2510 C C . GLU B 1 61 ? 13.258 13.531 -14.07 1 97.88 61 GLU B C 1
ATOM 2512 O O . GLU B 1 61 ? 12.531 14.477 -14.383 1 97.88 61 GLU B O 1
ATOM 2517 N N . THR B 1 62 ? 13.234 12.414 -14.695 1 98.06 62 THR B N 1
ATOM 2518 C CA . THR B 1 62 ? 12.414 12.195 -15.883 1 98.06 62 THR B CA 1
ATOM 2519 C C . THR B 1 62 ? 10.93 12.203 -15.531 1 98.06 62 THR B C 1
ATOM 2521 O O . THR B 1 62 ? 10.078 12.312 -16.422 1 98.06 62 THR B O 1
ATOM 2524 N N . CYS B 1 63 ? 10.586 12.156 -14.195 1 98.62 63 CYS B N 1
ATOM 2525 C CA . CYS B 1 63 ? 9.188 12.07 -13.781 1 98.62 63 CYS B CA 1
ATOM 2526 C C . CYS B 1 63 ? 8.703 13.398 -13.203 1 98.62 63 CYS B C 1
ATOM 2528 O O . CYS B 1 63 ? 7.617 13.469 -12.633 1 98.62 63 CYS B O 1
ATOM 2530 N N . GLN B 1 64 ? 9.5 14.43 -13.328 1 98.38 64 GLN B N 1
ATOM 2531 C CA . GLN B 1 64 ? 9.117 15.711 -12.742 1 98.38 64 GLN B CA 1
ATOM 2532 C C . GLN B 1 64 ? 7.777 16.188 -13.289 1 98.38 64 GLN B C 1
ATOM 2534 O O . GLN B 1 64 ? 6.875 16.531 -12.523 1 98.38 64 GLN B O 1
ATOM 2539 N N . GLN B 1 65 ? 7.664 16.219 -14.625 1 98.38 65 GLN B N 1
ATOM 2540 C CA . GLN B 1 65 ? 6.438 16.719 -15.242 1 98.38 65 GLN B CA 1
ATOM 2541 C C . GLN B 1 65 ? 5.254 15.812 -14.922 1 98.38 65 GLN B C 1
ATOM 2543 O O . GLN B 1 65 ? 4.141 16.297 -14.703 1 98.38 65 GLN B O 1
ATOM 2548 N N . PHE B 1 66 ? 5.512 14.57 -14.922 1 98.5 66 PHE B N 1
ATOM 2549 C CA . PHE B 1 66 ? 4.473 13.609 -14.578 1 98.5 66 PHE B CA 1
ATOM 2550 C C . PHE B 1 66 ? 3.918 13.883 -13.188 1 98.5 66 PHE B C 1
ATOM 2552 O O . PHE B 1 66 ? 2.701 13.922 -13 1 98.5 66 PHE B O 1
ATOM 2559 N N . VAL B 1 67 ? 4.793 14.07 -12.203 1 98.69 67 VAL B N 1
ATOM 2560 C CA . VAL B 1 67 ? 4.383 14.305 -10.82 1 98.69 67 VAL B CA 1
ATOM 2561 C C . VAL B 1 67 ? 3.67 15.648 -10.719 1 98.69 67 VAL B C 1
ATOM 2563 O O . VAL B 1 67 ? 2.639 15.758 -10.047 1 98.69 67 VAL B O 1
ATOM 2566 N N . ALA B 1 68 ? 4.203 16.609 -11.383 1 98.56 68 ALA B N 1
ATOM 2567 C CA . ALA B 1 68 ? 3.551 17.922 -11.398 1 98.56 68 ALA B CA 1
ATOM 2568 C C . ALA B 1 68 ? 2.119 17.812 -11.922 1 98.56 68 ALA B C 1
ATOM 2570 O O . ALA B 1 68 ? 1.183 18.297 -11.281 1 98.56 68 ALA B O 1
ATOM 2571 N N . ASP B 1 69 ? 1.945 17.172 -13.078 1 98.38 69 ASP B N 1
ATOM 2572 C CA . ASP B 1 69 ? 0.624 17 -13.672 1 98.38 69 ASP B CA 1
ATOM 2573 C C . ASP B 1 69 ? -0.31 16.234 -12.734 1 98.38 69 ASP B C 1
ATOM 2575 O O . ASP B 1 69 ? -1.502 16.547 -12.656 1 98.38 69 ASP B O 1
ATOM 2579 N N . TYR B 1 70 ? 0.242 15.297 -12.031 1 98.38 70 TYR B N 1
ATOM 2580 C CA . TYR B 1 70 ? -0.562 14.492 -11.117 1 98.38 70 TYR B CA 1
ATOM 2581 C C . TYR B 1 70 ? -1.063 15.328 -9.945 1 98.38 70 TYR B C 1
ATOM 2583 O O . TYR B 1 70 ? -2.271 15.414 -9.711 1 98.38 70 TYR B O 1
ATOM 2591 N N . VAL B 1 71 ? -0.195 16.062 -9.266 1 98.25 71 VAL B N 1
ATOM 2592 C CA . VAL B 1 71 ? -0.557 16.703 -8.008 1 98.25 71 VAL B CA 1
ATOM 2593 C C . VAL B 1 71 ? -1.349 17.969 -8.281 1 98.25 71 VAL B C 1
ATOM 2595 O O . VAL B 1 71 ? -2.068 18.469 -7.406 1 98.25 71 VAL B O 1
ATOM 2598 N N . LEU B 1 72 ? -1.222 18.453 -9.453 1 97.38 72 LEU B N 1
ATOM 2599 C CA . LEU B 1 72 ? -1.972 19.641 -9.82 1 97.38 72 LEU B CA 1
ATOM 2600 C C . LEU B 1 72 ? -3.275 19.281 -10.516 1 97.38 72 LEU B C 1
ATOM 2602 O O . LEU B 1 72 ? -4.094 20.156 -10.812 1 97.38 72 LEU B O 1
ATOM 2606 N N . GLY B 1 73 ? -3.457 18 -10.773 1 96.38 73 GLY B N 1
ATOM 2607 C CA . GLY B 1 73 ? -4.559 17.594 -11.633 1 96.38 73 GLY B CA 1
ATOM 2608 C C . GLY B 1 73 ? -5.691 16.922 -10.875 1 96.38 73 GLY B C 1
ATOM 2609 O O . GLY B 1 73 ? -5.637 16.797 -9.648 1 96.38 73 GLY B O 1
ATOM 2610 N N . ASP B 1 74 ? -6.668 16.453 -11.641 1 97.12 74 ASP B N 1
ATOM 2611 C CA . ASP B 1 74 ? -7.891 15.844 -11.117 1 97.12 74 ASP B CA 1
ATOM 2612 C C . ASP B 1 74 ? -7.594 14.516 -10.422 1 97.12 74 ASP B C 1
ATOM 2614 O O . ASP B 1 74 ? -8.289 14.133 -9.477 1 97.12 74 ASP B O 1
ATOM 2618 N N . GLN B 1 75 ? -6.578 13.844 -10.914 1 98.38 75 GLN B N 1
ATOM 2619 C CA . GLN B 1 75 ? -6.328 12.5 -10.391 1 98.38 75 GLN B CA 1
ATOM 2620 C C . GLN B 1 75 ? -5.941 12.547 -8.914 1 98.38 75 GLN B C 1
ATOM 2622 O O . GLN B 1 75 ? -6.398 11.727 -8.117 1 98.38 75 GLN B O 1
ATOM 2627 N N . TYR B 1 76 ? -5.121 13.523 -8.555 1 98.44 76 TYR B N 1
ATOM 2628 C CA . TYR B 1 76 ? -4.715 13.68 -7.16 1 98.44 76 TYR B CA 1
ATOM 2629 C C . TYR B 1 76 ? -5.918 13.961 -6.266 1 98.44 76 TYR B C 1
ATOM 2631 O O . TYR B 1 76 ? -6.051 13.375 -5.191 1 98.44 76 TYR B O 1
ATOM 2639 N N . ARG B 1 77 ? -6.75 14.797 -6.719 1 98 77 ARG B N 1
ATOM 2640 C CA . ARG B 1 77 ? -7.965 15.141 -5.984 1 98 77 ARG B CA 1
AT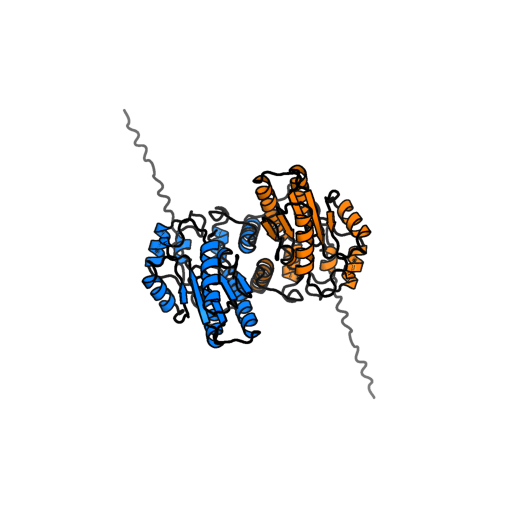OM 2641 C C . ARG B 1 77 ? -8.883 13.938 -5.848 1 98 77 ARG B C 1
ATOM 2643 O O . ARG B 1 77 ? -9.398 13.656 -4.762 1 98 77 ARG B O 1
ATOM 2650 N N . SER B 1 78 ? -9.055 13.242 -6.941 1 98.62 78 SER B N 1
ATOM 2651 C CA . SER B 1 78 ? -9.922 12.07 -6.945 1 98.62 78 SER B CA 1
ATOM 2652 C C . SER B 1 78 ? -9.359 10.969 -6.051 1 98.62 78 SER B C 1
ATOM 2654 O O . SER B 1 78 ? -10.109 10.32 -5.316 1 98.62 78 SER B O 1
ATOM 2656 N N . ASP B 1 79 ? -8.039 10.742 -6.148 1 98.81 79 ASP B N 1
ATOM 2657 C CA . ASP B 1 79 ? -7.402 9.758 -5.277 1 98.81 79 ASP B CA 1
ATOM 2658 C C . ASP B 1 79 ? -7.633 10.094 -3.805 1 98.81 79 ASP B C 1
ATOM 2660 O O . ASP B 1 79 ? -7.996 9.219 -3.014 1 98.81 79 ASP B O 1
ATOM 2664 N N . SER B 1 80 ? -7.434 11.352 -3.436 1 98.81 80 SER B N 1
ATOM 2665 C CA . SER B 1 80 ? -7.617 11.812 -2.064 1 98.81 80 SER B CA 1
ATOM 2666 C C . SER B 1 80 ? -9.07 11.672 -1.623 1 98.81 80 SER B C 1
ATOM 2668 O O . SER B 1 80 ? -9.344 11.234 -0.505 1 98.81 80 SER B O 1
ATOM 2670 N N . LYS B 1 81 ? -9.945 12.031 -2.5 1 98.62 81 LYS B N 1
ATOM 2671 C CA . LYS B 1 81 ? -11.375 11.914 -2.205 1 98.62 81 LYS B CA 1
ATOM 2672 C C . LYS B 1 81 ? -11.758 10.461 -1.944 1 98.62 81 LYS B C 1
ATOM 2674 O O . LYS B 1 81 ? -12.523 10.172 -1.019 1 98.62 81 LYS B O 1
ATOM 2679 N N . THR B 1 82 ? -11.258 9.578 -2.746 1 98.69 82 THR B N 1
ATOM 2680 C CA . THR B 1 82 ? -11.562 8.156 -2.621 1 98.69 82 THR B CA 1
ATOM 2681 C C . THR B 1 82 ? -11.148 7.633 -1.251 1 98.69 82 THR B C 1
ATOM 2683 O O . THR B 1 82 ? -11.914 6.945 -0.581 1 98.69 82 THR B O 1
ATOM 2686 N N . VAL B 1 83 ? -9.984 7.992 -0.808 1 98.88 83 VAL B N 1
ATOM 2687 C CA . VAL B 1 83 ? -9.461 7.551 0.481 1 98.88 83 VAL B CA 1
ATOM 2688 C C . VAL B 1 83 ? -10.289 8.156 1.611 1 98.88 83 VAL B C 1
ATOM 2690 O O . VAL B 1 83 ? -10.695 7.453 2.541 1 98.88 83 VAL B O 1
ATOM 2693 N N . CYS B 1 84 ? -10.562 9.422 1.521 1 98.88 84 CYS B N 1
ATOM 2694 C CA . CYS B 1 84 ? -11.289 10.125 2.572 1 98.88 84 CYS B CA 1
ATOM 2695 C C . CYS B 1 84 ? -12.719 9.609 2.682 1 98.88 84 CYS B C 1
ATOM 2697 O O . CYS B 1 84 ? -13.25 9.453 3.785 1 98.88 84 CYS B O 1
ATOM 2699 N N . ARG B 1 85 ? -13.328 9.352 1.539 1 98.69 85 ARG B N 1
ATOM 2700 C CA . ARG B 1 85 ? -14.672 8.789 1.545 1 98.69 85 ARG B CA 1
ATOM 2701 C C . ARG B 1 85 ? -14.688 7.406 2.189 1 98.69 85 ARG B C 1
ATOM 2703 O O . ARG B 1 85 ? -15.586 7.086 2.969 1 98.69 85 ARG B O 1
ATOM 2710 N N . GLU B 1 86 ? -13.711 6.59 1.843 1 98.75 86 GLU B N 1
ATOM 2711 C CA . GLU B 1 86 ? -13.617 5.27 2.451 1 98.75 86 GLU B CA 1
ATOM 2712 C C . GLU B 1 86 ? -13.477 5.367 3.967 1 98.75 86 GLU B C 1
ATOM 2714 O O . GLU B 1 86 ? -14.109 4.605 4.703 1 98.75 86 GLU B O 1
ATOM 2719 N N . ALA B 1 87 ? -12.688 6.309 4.453 1 98.88 87 ALA B N 1
ATOM 2720 C CA . ALA B 1 87 ? -12.484 6.504 5.887 1 98.88 87 ALA B CA 1
ATOM 2721 C C . ALA B 1 87 ? -13.797 6.887 6.574 1 98.88 87 ALA B C 1
ATOM 2723 O O . ALA B 1 87 ? -14.109 6.375 7.648 1 98.88 87 ALA B O 1
ATOM 2724 N N . TYR B 1 88 ? -14.523 7.75 5.914 1 98.81 88 TYR B N 1
ATOM 2725 C CA . TYR B 1 88 ? -15.789 8.203 6.477 1 98.81 88 TYR B CA 1
ATOM 2726 C C . TYR B 1 88 ? -16.781 7.055 6.562 1 98.81 88 TYR B C 1
ATOM 2728 O O . TYR B 1 88 ? -17.422 6.852 7.602 1 98.81 88 TYR B O 1
ATOM 2736 N N . PHE B 1 89 ? -16.906 6.289 5.477 1 98.38 89 PHE B N 1
ATOM 2737 C CA . PHE B 1 89 ? -17.891 5.203 5.453 1 98.38 89 PHE B CA 1
ATOM 2738 C C . PHE B 1 89 ? -17.484 4.098 6.422 1 98.38 89 PHE B C 1
ATOM 2740 O O . PHE B 1 89 ? -18.344 3.475 7.051 1 98.38 89 PHE B O 1
ATOM 2747 N N . TYR B 1 90 ? -16.25 3.85 6.562 1 98.62 90 TYR B N 1
ATOM 2748 C CA . TYR B 1 90 ? -15.766 2.93 7.582 1 98.62 90 TYR B CA 1
ATOM 2749 C C . TYR B 1 90 ? -16.172 3.396 8.977 1 98.62 90 TYR B C 1
ATOM 2751 O O . TYR B 1 90 ? -16.703 2.615 9.766 1 98.62 90 TYR B O 1
ATOM 2759 N N . ALA B 1 91 ? -15.93 4.688 9.297 1 98.75 91 ALA B N 1
ATOM 2760 C CA . ALA B 1 91 ? -16.25 5.234 10.609 1 98.75 91 ALA B CA 1
ATOM 2761 C C . ALA B 1 91 ? -17.734 5.086 10.922 1 98.75 91 ALA B C 1
ATOM 2763 O O . ALA B 1 91 ? -18.109 4.816 12.07 1 98.75 91 ALA B O 1
ATOM 2764 N N . LYS B 1 92 ? -18.531 5.133 9.93 1 98.25 92 LYS B N 1
ATOM 2765 C CA . LYS B 1 92 ? -19.984 5.078 10.102 1 98.25 92 LYS B CA 1
ATOM 2766 C C . LYS B 1 92 ? -20.438 3.682 10.516 1 98.25 92 LYS B C 1
ATOM 2768 O O . LYS B 1 92 ? -21.547 3.51 11.023 1 98.25 92 LYS B O 1
ATOM 2773 N N . THR B 1 93 ? -19.625 2.736 10.266 1 97.81 93 THR B N 1
ATOM 2774 C CA . THR B 1 93 ? -20.016 1.371 10.594 1 97.81 93 THR B CA 1
ATOM 2775 C C . THR B 1 93 ? -19.75 1.07 12.062 1 97.81 93 THR B C 1
ATOM 2777 O O . THR B 1 93 ? -20.188 0.043 12.586 1 97.81 93 THR B O 1
ATOM 2780 N N . LEU B 1 94 ? -19.047 1.978 12.75 1 98.06 94 LEU B N 1
ATOM 2781 C CA . LEU B 1 94 ? -18.594 1.691 14.109 1 98.06 94 LEU B CA 1
ATOM 2782 C C . LEU B 1 94 ? -19.562 2.271 15.141 1 98.06 94 LEU B C 1
ATOM 2784 O O . LEU B 1 94 ? -20.266 3.242 14.859 1 98.06 94 LEU B O 1
ATOM 2788 N N . ASN B 1 95 ? -19.594 1.562 16.281 1 97.94 95 ASN B N 1
ATOM 2789 C CA . ASN B 1 95 ? -20.234 2.164 17.453 1 97.94 95 ASN B CA 1
ATOM 2790 C C . ASN B 1 95 ? -19.281 3.129 18.172 1 97.94 95 ASN B C 1
ATOM 2792 O O . ASN B 1 95 ? -18.453 2.711 18.984 1 97.94 95 ASN B O 1
ATOM 2796 N N . ILE B 1 96 ? -19.562 4.406 17.984 1 98.25 96 ILE B N 1
ATOM 2797 C CA . ILE B 1 96 ? -18.625 5.438 18.375 1 98.25 96 ILE B CA 1
ATOM 2798 C C . ILE B 1 96 ? -18.812 5.766 19.859 1 98.25 96 ILE B C 1
ATOM 2800 O O . ILE B 1 96 ? -19.953 5.891 20.328 1 98.25 96 ILE B O 1
ATOM 2804 N N . THR B 1 97 ? -17.719 5.895 20.547 1 98 97 THR B N 1
ATOM 2805 C CA . THR B 1 97 ? -17.703 6.367 21.938 1 98 97 THR B CA 1
ATOM 2806 C C . THR B 1 97 ? -16.797 7.594 22.078 1 98 97 THR B C 1
ATOM 2808 O O . THR B 1 97 ? -16.109 7.977 21.125 1 98 97 THR B O 1
ATOM 2811 N N . ASP B 1 98 ? -16.703 8.133 23.25 1 96.56 98 ASP B N 1
ATOM 2812 C CA . ASP B 1 98 ? -15.953 9.359 23.484 1 96.56 98 ASP B CA 1
ATOM 2813 C C . ASP B 1 98 ? -14.453 9.055 23.609 1 96.56 98 ASP B C 1
ATOM 2815 O O . ASP B 1 98 ? -13.641 9.977 23.75 1 96.56 98 ASP B O 1
ATOM 2819 N N . LYS B 1 99 ? -14.094 7.844 23.453 1 98.19 99 LYS B N 1
ATOM 2820 C CA . LYS B 1 99 ? -12.688 7.461 23.531 1 98.19 99 LYS B CA 1
ATOM 2821 C C . LYS B 1 99 ? -12.102 7.246 22.125 1 98.19 99 LYS B C 1
ATOM 2823 O O . LYS B 1 99 ? -10.891 7.086 21.984 1 98.19 99 LYS B O 1
ATOM 2828 N N . ASP B 1 100 ? -12.93 7.266 21.156 1 98.75 100 ASP B N 1
ATOM 2829 C CA . ASP B 1 100 ? -12.5 6.945 19.797 1 98.75 100 ASP B CA 1
ATOM 2830 C C . ASP B 1 100 ? -11.828 8.148 19.125 1 98.75 100 ASP B C 1
ATOM 2832 O O . ASP B 1 100 ? -12.359 9.258 19.172 1 98.75 100 ASP B O 1
ATOM 2836 N N . VAL B 1 101 ? -10.656 7.844 18.531 1 98.81 101 VAL B N 1
ATOM 2837 C CA . VAL B 1 101 ? -9.93 8.938 17.891 1 98.81 101 VAL B CA 1
ATOM 2838 C C . VAL B 1 101 ? -9.492 8.523 16.484 1 98.81 101 VAL B C 1
ATOM 2840 O O . VAL B 1 101 ? -9.188 7.348 16.25 1 98.81 101 VAL B O 1
ATOM 2843 N N . PHE B 1 102 ? -9.547 9.445 15.617 1 98.94 102 PHE B N 1
ATOM 2844 C CA . PHE B 1 102 ? -8.781 9.383 14.375 1 98.94 102 PHE B CA 1
ATOM 2845 C C . PHE B 1 102 ? -7.484 10.172 14.5 1 98.94 102 PHE B C 1
ATOM 2847 O O . PHE B 1 102 ? -7.488 11.312 14.969 1 98.94 102 PHE B O 1
ATOM 2854 N N . VAL B 1 103 ? -6.375 9.555 14.102 1 98.94 103 VAL B N 1
ATOM 2855 C CA . VAL B 1 103 ? -5.082 10.227 14.062 1 98.94 103 VAL B CA 1
ATOM 2856 C C . VAL B 1 103 ? -4.785 10.68 12.633 1 98.94 103 VAL B C 1
ATOM 2858 O O . VAL B 1 103 ? -4.93 9.898 11.688 1 98.94 103 VAL B O 1
ATOM 2861 N N . PHE B 1 104 ? -4.434 11.953 12.508 1 98.94 104 PHE B N 1
ATOM 2862 C CA . PHE B 1 104 ? -4.051 12.523 11.219 1 98.94 104 PHE B CA 1
ATOM 2863 C C . PHE B 1 104 ? -2.609 13.016 11.25 1 98.94 104 PHE B C 1
ATOM 2865 O O . PHE B 1 104 ? -2.191 13.672 12.211 1 98.94 104 PHE B O 1
ATOM 2872 N N . ASP B 1 105 ? -1.866 12.68 10.164 1 98.94 105 ASP B N 1
ATOM 2873 C CA . ASP B 1 105 ? -0.679 13.477 9.875 1 98.94 105 ASP B CA 1
ATOM 2874 C C . ASP B 1 105 ? -1.06 14.898 9.477 1 98.94 105 ASP B C 1
ATOM 2876 O O . ASP B 1 105 ? -2.238 15.203 9.289 1 98.94 105 ASP B O 1
ATOM 2880 N N . VAL B 1 106 ? -0.038 15.789 9.359 1 98.94 106 VAL B N 1
ATOM 2881 C CA . VAL B 1 106 ? -0.358 17.172 9.031 1 98.94 106 VAL B CA 1
ATOM 2882 C C . VAL B 1 106 ? 0.06 17.469 7.594 1 98.94 106 VAL B C 1
ATOM 2884 O O . VAL B 1 106 ? -0.787 17.719 6.73 1 98.94 106 VAL B O 1
ATOM 2887 N N . ASP B 1 107 ? 1.354 17.344 7.301 1 98.81 107 ASP B N 1
ATOM 2888 C CA . ASP B 1 107 ? 1.868 17.719 5.988 1 98.81 107 ASP B CA 1
ATOM 2889 C C . ASP B 1 107 ? 1.458 16.703 4.922 1 98.81 107 ASP B C 1
ATOM 2891 O O . ASP B 1 107 ? 1.754 15.516 5.047 1 98.81 107 ASP B O 1
ATOM 2895 N N . GLU B 1 108 ? 0.789 17.172 3.842 1 98.75 108 GLU B N 1
ATOM 2896 C CA . GLU B 1 108 ? 0.182 16.453 2.729 1 98.75 108 GLU B CA 1
ATOM 2897 C C . GLU B 1 108 ? -0.904 15.5 3.217 1 98.75 108 GLU B C 1
ATOM 2899 O O . GLU B 1 108 ? -1.207 14.508 2.555 1 98.75 108 GLU B O 1
ATOM 2904 N N . THR B 1 109 ? -1.425 15.789 4.379 1 98.94 109 THR B N 1
ATOM 2905 C CA . THR B 1 109 ? -2.59 15.109 4.941 1 98.94 109 THR B CA 1
ATOM 2906 C C . THR B 1 109 ? -3.678 16.109 5.301 1 98.94 109 THR B C 1
ATOM 2908 O O . THR B 1 109 ? -4.754 16.109 4.699 1 98.94 109 THR B O 1
ATOM 2911 N N . LEU B 1 110 ? -3.381 17.031 6.176 1 98.94 110 LEU B N 1
ATOM 2912 C CA . LEU B 1 110 ? -4.27 18.156 6.445 1 98.94 110 LEU B CA 1
ATOM 2913 C C . LEU B 1 110 ? -3.863 19.375 5.621 1 98.94 110 LEU B C 1
ATOM 2915 O O . LEU B 1 110 ? -4.691 19.953 4.914 1 98.94 110 LEU B O 1
ATOM 2919 N N . LEU B 1 111 ? -2.596 19.703 5.727 1 98.88 111 LEU B N 1
ATOM 2920 C CA . LEU B 1 111 ? -2.037 20.859 5.031 1 98.88 111 LEU B CA 1
ATOM 2921 C C . LEU B 1 111 ? -1.349 20.438 3.736 1 98.88 111 LEU B C 1
ATOM 2923 O O . LEU B 1 111 ? -0.679 19.391 3.699 1 98.88 111 LEU B O 1
ATOM 2927 N N . CYS B 1 112 ? -1.524 21.156 2.74 1 98.38 112 CYS B N 1
ATOM 2928 C CA . CYS B 1 112 ? -0.9 20.938 1.438 1 98.38 112 CYS B CA 1
ATOM 2929 C C . CYS B 1 112 ? 0.276 21.891 1.237 1 98.38 112 CYS B C 1
ATOM 2931 O O . CYS B 1 112 ? 0.122 23.109 1.343 1 98.38 112 CYS B O 1
ATOM 2933 N N . ASN B 1 113 ? 1.438 21.375 0.908 1 98.19 113 ASN B N 1
ATOM 2934 C CA . ASN B 1 113 ? 2.643 22.172 0.745 1 98.19 113 ASN B CA 1
ATOM 2935 C C . ASN B 1 113 ? 3.051 22.281 -0.722 1 98.19 113 ASN B C 1
ATOM 2937 O O . ASN B 1 113 ? 4.238 22.422 -1.032 1 98.19 113 ASN B O 1
ATOM 2941 N N . LEU B 1 114 ? 2.129 22.188 -1.572 1 97.56 114 LEU B N 1
ATOM 2942 C CA . LEU B 1 114 ? 2.395 22.234 -3.006 1 97.56 114 LEU B CA 1
ATOM 2943 C C . LEU B 1 114 ? 3.041 23.562 -3.398 1 97.56 114 LEU B C 1
ATOM 2945 O O . LEU B 1 114 ? 3.83 23.609 -4.344 1 97.56 114 LEU B O 1
ATOM 2949 N N . GLN B 1 115 ? 2.697 24.703 -2.693 1 97.12 115 GLN B N 1
ATOM 2950 C CA . GLN B 1 115 ? 3.344 25.984 -2.973 1 97.12 115 GLN B CA 1
ATOM 2951 C C . GLN B 1 115 ? 4.859 25.875 -2.816 1 97.12 115 GLN B C 1
ATOM 2953 O O . GLN B 1 115 ? 5.609 26.453 -3.609 1 97.12 115 GLN B O 1
ATOM 2958 N N . TYR B 1 116 ? 5.277 25.219 -1.863 1 97.62 116 TYR B N 1
ATOM 2959 C CA . TYR B 1 116 ? 6.703 25 -1.645 1 97.62 116 TYR B CA 1
ATOM 2960 C C . TYR B 1 116 ? 7.281 24.062 -2.701 1 97.62 116 TYR B C 1
ATOM 2962 O O . TYR B 1 116 ? 8.289 24.391 -3.338 1 97.62 116 TYR B O 1
ATOM 2970 N N . TYR B 1 117 ? 6.645 22.922 -2.949 1 97.69 117 TYR B N 1
ATOM 2971 C CA . TYR B 1 117 ? 7.207 21.891 -3.811 1 97.69 117 TYR B CA 1
ATOM 2972 C C . TYR B 1 117 ? 7.164 22.312 -5.273 1 97.69 117 TYR B C 1
ATOM 2974 O O . TYR B 1 117 ? 8.031 21.938 -6.062 1 97.69 117 TYR B O 1
ATOM 2982 N N . SER B 1 118 ? 6.176 23.094 -5.625 1 97.06 118 SER B N 1
ATOM 2983 C CA . SER B 1 118 ? 6.121 23.609 -6.988 1 97.06 118 SER B CA 1
ATOM 2984 C C . SER B 1 118 ? 7.336 24.484 -7.301 1 97.06 118 SER B C 1
ATOM 2986 O O . SER B 1 118 ? 7.766 24.562 -8.453 1 97.06 118 SER B O 1
ATOM 2988 N N . LYS B 1 119 ? 7.93 25.078 -6.273 1 96.31 119 LYS B N 1
ATOM 2989 C CA . LYS B 1 119 ? 9.117 25.922 -6.445 1 96.31 119 LYS B CA 1
ATOM 2990 C C . LYS B 1 119 ? 10.391 25.109 -6.281 1 96.31 119 LYS B C 1
ATOM 2992 O O . LYS B 1 119 ? 11.492 25.625 -6.492 1 96.31 119 LYS B O 1
ATOM 2997 N N . HIS B 1 120 ? 10.195 23.859 -5.875 1 95.56 120 HIS B N 1
ATOM 2998 C CA . HIS B 1 120 ? 11.352 23 -5.625 1 95.56 120 HIS B CA 1
ATOM 2999 C C . HIS B 1 120 ? 11.266 21.719 -6.434 1 95.56 120 HIS B C 1
ATOM 3001 O O . HIS B 1 120 ? 11.523 20.625 -5.91 1 95.56 120 HIS B O 1
ATOM 3007 N N . GLY B 1 121 ? 10.75 21.797 -7.637 1 96.62 121 GLY B N 1
ATOM 3008 C CA . GLY B 1 121 ? 10.836 20.734 -8.625 1 96.62 121 GLY B CA 1
ATOM 3009 C C . GLY B 1 121 ? 9.867 19.594 -8.359 1 96.62 121 GLY B C 1
ATOM 3010 O O . GLY B 1 121 ? 10.047 18.5 -8.875 1 96.62 121 GLY B O 1
ATOM 3011 N N . PHE B 1 122 ? 8.906 19.75 -7.531 1 98.06 122 PHE B N 1
ATOM 3012 C CA . PHE B 1 122 ? 7.898 18.75 -7.223 1 98.06 122 PHE B CA 1
ATOM 3013 C C . PHE B 1 122 ? 8.555 17.453 -6.73 1 98.06 122 PHE B C 1
ATOM 3015 O O . PHE B 1 122 ? 8.133 16.359 -7.09 1 98.06 122 PHE B O 1
ATOM 3022 N N . GLY B 1 123 ? 9.703 17.594 -5.992 1 97.5 123 GLY B N 1
ATOM 3023 C CA . GLY B 1 123 ? 10.328 16.453 -5.359 1 97.5 123 GLY B CA 1
ATOM 3024 C C . GLY B 1 123 ? 11.602 16 -6.055 1 97.5 123 GLY B C 1
ATOM 3025 O O . GLY B 1 123 ? 12.32 15.133 -5.562 1 97.5 123 GLY B O 1
ATOM 3026 N N . VAL B 1 124 ? 11.977 16.578 -7.172 1 97.69 124 VAL B N 1
ATOM 3027 C CA . VAL B 1 124 ? 13.195 16.172 -7.863 1 97.69 124 VAL B CA 1
ATOM 3028 C C . VAL B 1 124 ? 14.414 16.766 -7.156 1 97.69 124 VAL B C 1
ATOM 3030 O O . VAL B 1 124 ? 15.531 16.266 -7.312 1 97.69 124 VAL B O 1
ATOM 3033 N N . GLU B 1 125 ? 14.203 17.875 -6.457 1 96.94 125 GLU B N 1
ATOM 3034 C CA . GLU B 1 125 ? 15.266 18.438 -5.629 1 96.94 125 GLU B CA 1
ATOM 3035 C C . GLU B 1 125 ? 15.344 17.719 -4.277 1 96.94 125 GLU B C 1
ATOM 3037 O O . GLU B 1 125 ? 14.312 17.391 -3.689 1 96.94 125 GLU B O 1
ATOM 3042 N N . ARG B 1 126 ? 16.484 17.562 -3.799 1 95.31 126 ARG B N 1
ATOM 3043 C CA . ARG B 1 126 ? 16.656 16.984 -2.471 1 95.31 126 ARG B CA 1
ATOM 3044 C C . ARG B 1 126 ? 16.016 17.859 -1.403 1 95.31 126 ARG B C 1
ATOM 3046 O O . ARG B 1 126 ? 16.094 19.094 -1.467 1 95.31 126 ARG B O 1
ATOM 3053 N N . PHE B 1 127 ? 15.445 17.25 -0.505 1 94.25 127 PHE B N 1
ATOM 3054 C CA . PHE B 1 127 ? 14.773 17.953 0.582 1 94.25 127 PHE B CA 1
ATOM 3055 C C . PHE B 1 127 ? 15.766 18.812 1.355 1 94.25 127 PHE B C 1
ATOM 3057 O O . PHE B 1 127 ? 16.859 18.375 1.686 1 94.25 127 PHE B O 1
ATOM 3064 N N . ASN B 1 128 ? 15.406 19.984 1.585 1 95.19 128 ASN B N 1
ATOM 3065 C CA . ASN B 1 128 ? 16.141 20.938 2.418 1 95.19 128 ASN B CA 1
ATOM 3066 C C . ASN B 1 128 ? 15.344 21.312 3.664 1 95.19 128 ASN B C 1
ATOM 3068 O O . ASN B 1 128 ? 14.398 22.094 3.584 1 95.19 128 ASN B O 1
ATOM 3072 N N . ALA B 1 129 ? 15.805 20.812 4.789 1 94.06 129 ALA B N 1
ATOM 3073 C CA . ALA B 1 129 ? 15.062 20.969 6.039 1 94.06 129 ALA B CA 1
ATOM 3074 C C . ALA B 1 129 ? 14.938 22.453 6.414 1 94.06 129 ALA B C 1
ATOM 3076 O O . ALA B 1 129 ? 13.898 22.891 6.906 1 94.06 129 ALA B O 1
ATOM 3077 N N . THR B 1 130 ? 16.016 23.203 6.191 1 96.94 130 THR B N 1
ATOM 3078 C CA . THR B 1 130 ? 16.016 24.625 6.512 1 96.94 130 THR B CA 1
ATOM 3079 C C . THR B 1 130 ? 15.023 25.375 5.629 1 96.94 130 THR B C 1
ATOM 3081 O O . THR B 1 130 ? 14.227 26.172 6.125 1 96.94 130 THR B O 1
ATOM 3084 N N . ALA B 1 131 ? 15.07 25.109 4.352 1 97.56 131 ALA B N 1
ATOM 3085 C CA . ALA B 1 131 ? 14.148 25.766 3.426 1 97.56 131 ALA B CA 1
ATOM 3086 C C . ALA B 1 131 ? 12.703 25.422 3.76 1 97.56 131 ALA B C 1
ATOM 3088 O O . ALA B 1 131 ? 11.82 26.281 3.697 1 97.56 131 ALA B O 1
ATOM 3089 N N . PHE B 1 132 ? 12.477 24.188 4.129 1 97.75 132 PHE B N 1
ATOM 3090 C CA . PHE B 1 132 ? 11.117 23.781 4.453 1 97.75 132 PHE B CA 1
ATOM 3091 C C . PHE B 1 132 ? 10.648 24.422 5.754 1 97.75 132 PHE B C 1
ATOM 3093 O O . PHE B 1 132 ? 9.492 24.828 5.879 1 97.75 132 PHE B O 1
ATOM 3100 N N . ALA B 1 133 ? 11.531 24.5 6.707 1 97.75 133 ALA B N 1
ATOM 3101 C CA . ALA B 1 133 ? 11.195 25.172 7.957 1 97.75 133 ALA B CA 1
ATOM 3102 C C . ALA B 1 133 ? 10.82 26.641 7.711 1 97.75 133 ALA B C 1
ATOM 3104 O O . ALA B 1 133 ? 9.891 27.156 8.328 1 97.75 133 ALA B O 1
ATOM 3105 N N . ASN B 1 134 ? 11.562 27.281 6.859 1 98.31 134 ASN B N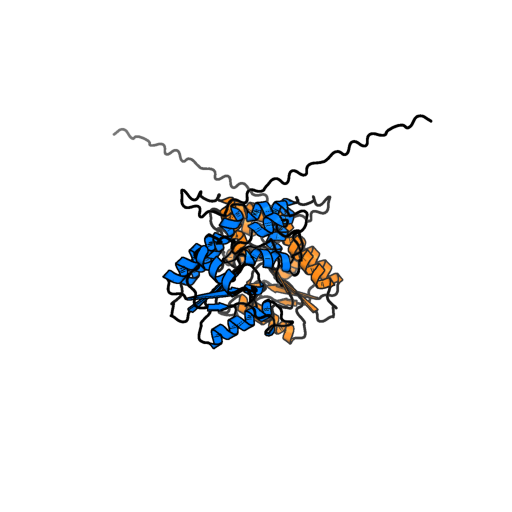 1
ATOM 3106 C CA . ASN B 1 134 ? 11.234 28.656 6.488 1 98.31 134 ASN B CA 1
ATOM 3107 C C . ASN B 1 134 ? 9.852 28.734 5.844 1 98.31 134 ASN B C 1
ATOM 3109 O O . ASN B 1 134 ? 9.094 29.672 6.109 1 98.31 134 ASN B O 1
ATOM 3113 N N . TRP B 1 135 ? 9.539 27.797 5.023 1 98.5 135 TRP B N 1
ATOM 3114 C CA . TRP B 1 135 ? 8.219 27.734 4.402 1 98.5 135 TRP B CA 1
ATOM 3115 C C . TRP B 1 135 ? 7.129 27.531 5.453 1 98.5 135 TRP B C 1
ATOM 3117 O O . TRP B 1 135 ? 6.102 28.219 5.422 1 98.5 135 TRP B O 1
ATOM 3127 N N . VAL B 1 136 ? 7.328 26.625 6.391 1 98.69 136 VAL B N 1
ATOM 3128 C CA . VAL B 1 136 ?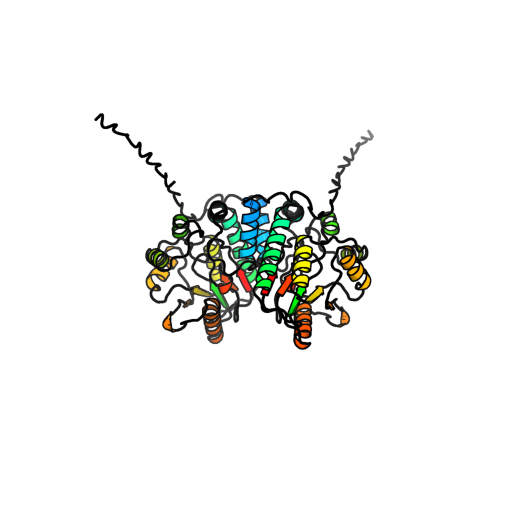 6.371 26.375 7.465 1 98.69 136 VAL B CA 1
ATOM 3129 C C . VAL B 1 136 ? 6.125 27.656 8.25 1 98.69 136 VAL B C 1
ATOM 3131 O O . VAL B 1 136 ? 4.984 27.953 8.617 1 98.69 136 VAL B O 1
ATOM 3134 N N . ALA B 1 137 ? 7.168 28.406 8.414 1 98.56 137 ALA B N 1
ATOM 3135 C CA . ALA B 1 137 ? 7.102 29.625 9.211 1 98.56 137 ALA B CA 1
ATOM 3136 C C . ALA B 1 137 ? 6.219 30.672 8.539 1 98.56 137 ALA B C 1
ATOM 3138 O O . ALA B 1 137 ? 5.754 31.609 9.188 1 98.56 137 ALA B O 1
ATOM 3139 N N . GLU B 1 138 ? 6 30.516 7.285 1 98.38 138 GLU B N 1
ATOM 3140 C CA . GLU B 1 138 ? 5.125 31.453 6.578 1 98.38 138 GLU B CA 1
ATOM 3141 C C . GLU B 1 138 ? 3.664 31.234 6.961 1 98.38 138 GLU B C 1
ATOM 3143 O O . GLU B 1 138 ? 2.844 32.156 6.836 1 98.38 138 GLU B O 1
ATOM 3148 N N . GLY B 1 139 ? 3.32 30 7.383 1 98.56 139 GLY B N 1
ATOM 3149 C CA . GLY B 1 139 ? 1.956 29.703 7.793 1 98.56 139 GLY B CA 1
ATOM 3150 C C . GLY B 1 139 ? 0.953 29.828 6.66 1 98.56 139 GLY B C 1
ATOM 3151 O O . GLY B 1 139 ? -0.182 30.266 6.875 1 98.56 139 GLY B O 1
ATOM 3152 N N . GLU B 1 140 ? 1.386 29.453 5.406 1 98.25 140 GLU B N 1
ATOM 3153 C CA . GLU B 1 140 ? 0.564 29.781 4.246 1 98.25 140 GLU B CA 1
ATOM 3154 C C . GLU B 1 140 ? 0.079 28.516 3.541 1 98.25 140 GLU B C 1
ATOM 3156 O O . GLU B 1 140 ? -0.46 28.578 2.436 1 98.25 140 GLU B O 1
ATOM 3161 N N . ALA B 1 141 ? 0.341 27.375 4.172 1 98.44 141 ALA B N 1
ATOM 3162 C CA . ALA B 1 141 ? -0.1 26.141 3.533 1 98.44 141 ALA B CA 1
ATOM 3163 C C . ALA B 1 141 ? -1.622 26.062 3.459 1 98.44 141 ALA B C 1
ATOM 3165 O O . ALA B 1 141 ? -2.314 26.484 4.395 1 98.44 141 ALA B O 1
ATOM 3166 N N . TYR B 1 142 ? -2.141 25.578 2.359 1 97.88 142 TYR B N 1
ATOM 3167 C CA . TYR B 1 142 ? -3.584 25.422 2.207 1 97.88 142 TYR B CA 1
ATOM 3168 C C . TYR B 1 142 ? -4.059 24.094 2.789 1 97.88 142 TYR B C 1
ATOM 3170 O O . TYR B 1 142 ? -3.252 23.203 3.055 1 97.88 142 TYR B O 1
ATOM 3178 N N . ALA B 1 143 ? -5.379 24.031 3.02 1 98.75 143 ALA B N 1
ATOM 3179 C CA . ALA B 1 143 ? -5.973 22.766 3.412 1 98.75 143 ALA B CA 1
ATOM 3180 C C . ALA B 1 143 ? -6.031 21.797 2.232 1 98.75 143 ALA B C 1
ATOM 3182 O O . ALA B 1 143 ? -6.277 22.203 1.098 1 98.75 143 ALA B O 1
ATOM 3183 N N . LEU B 1 144 ? -5.75 20.578 2.461 1 98.12 144 LEU B N 1
ATOM 3184 C CA . LEU B 1 144 ? -6.23 19.578 1.524 1 98.12 144 LEU B CA 1
ATOM 3185 C C . LEU B 1 144 ? -7.75 19.438 1.602 1 98.12 144 LEU B C 1
ATOM 3187 O O . LEU B 1 144 ? -8.289 19 2.619 1 98.12 144 LEU B O 1
ATOM 3191 N N . PRO B 1 145 ? -8.43 19.797 0.552 1 97.81 145 PRO B N 1
ATOM 3192 C CA . PRO B 1 145 ? -9.883 19.938 0.661 1 97.81 145 PRO B CA 1
ATOM 3193 C C . PRO B 1 145 ? -10.594 18.641 1.017 1 97.81 145 PRO B C 1
ATOM 3195 O O . PRO B 1 145 ? -11.562 18.641 1.782 1 97.81 145 PRO B O 1
ATOM 3198 N N . GLU B 1 146 ? -10.18 17.562 0.435 1 98.5 146 GLU B N 1
ATOM 3199 C CA . GLU B 1 146 ? -10.828 16.281 0.689 1 98.5 146 GLU B CA 1
ATOM 3200 C C . GLU B 1 146 ? -10.68 15.859 2.15 1 98.5 146 GLU B C 1
ATOM 3202 O O . GLU B 1 146 ? -11.617 15.312 2.744 1 98.5 146 GLU B O 1
ATOM 3207 N N . THR B 1 147 ? -9.523 16.141 2.744 1 98.81 147 THR B N 1
ATOM 3208 C CA . THR B 1 147 ? -9.312 15.805 4.148 1 98.81 147 THR B CA 1
ATOM 3209 C C . THR B 1 147 ? -10.117 16.734 5.055 1 98.81 147 THR B C 1
ATOM 3211 O O . THR B 1 147 ? -10.594 16.328 6.109 1 98.81 147 THR B O 1
ATOM 3214 N N . LEU B 1 148 ? -10.211 17.969 4.656 1 98.88 148 LEU B N 1
ATOM 3215 C CA . LEU B 1 148 ? -11.039 18.891 5.43 1 98.88 148 LEU B CA 1
ATOM 3216 C C . LEU B 1 148 ? -12.469 18.391 5.52 1 98.88 148 LEU B C 1
ATOM 3218 O O . LEU B 1 148 ? -13.086 18.438 6.59 1 98.88 148 LEU B O 1
ATOM 3222 N N . VAL B 1 149 ? -13 17.875 4.387 1 98.75 149 VAL B N 1
ATOM 3223 C CA . VAL B 1 149 ? -14.344 17.297 4.371 1 98.75 149 VAL B CA 1
ATOM 3224 C C . VAL B 1 149 ? -14.406 16.109 5.316 1 98.75 149 VAL B C 1
ATOM 3226 O O . VAL B 1 149 ? -15.352 15.977 6.105 1 98.75 149 VAL B O 1
ATOM 3229 N N . LEU B 1 150 ? -13.438 15.203 5.289 1 98.94 150 LEU B N 1
ATOM 3230 C CA . LEU B 1 150 ? -13.391 14.047 6.18 1 98.94 150 LEU B CA 1
ATOM 3231 C C . LEU B 1 150 ? -13.352 14.492 7.641 1 98.94 150 LEU B C 1
ATOM 3233 O O . LEU B 1 150 ? -14.102 13.969 8.469 1 98.94 150 LEU B O 1
ATOM 3237 N N . TYR B 1 151 ? -12.484 15.438 7.879 1 98.88 151 TYR B N 1
ATOM 3238 C CA . TYR B 1 151 ? -12.312 16.016 9.211 1 98.88 151 TYR B CA 1
ATOM 3239 C C . TYR B 1 151 ? -13.648 16.484 9.773 1 98.88 151 TYR B C 1
ATOM 3241 O O . TYR B 1 151 ? -14.039 16.109 10.875 1 98.88 151 TYR B O 1
ATOM 3249 N N . ASP B 1 152 ? -14.375 17.219 9.055 1 98.81 152 ASP B N 1
ATOM 3250 C CA . ASP B 1 152 ? -15.672 17.75 9.477 1 98.81 152 ASP B CA 1
ATOM 3251 C C . ASP B 1 152 ? -16.672 16.625 9.711 1 98.81 152 ASP B C 1
ATOM 3253 O O . ASP B 1 152 ? -17.422 16.656 10.695 1 98.81 152 ASP B O 1
ATOM 3257 N N . LYS B 1 153 ? -16.672 15.688 8.852 1 98.75 153 LYS B N 1
ATOM 3258 C CA . LYS B 1 153 ? -17.609 14.57 8.953 1 98.75 153 LYS B CA 1
ATOM 3259 C C . LYS B 1 153 ? -17.312 13.719 10.18 1 98.75 153 LYS B C 1
ATOM 3261 O O . LYS B 1 153 ? -18.234 13.25 10.852 1 98.75 153 LYS B O 1
ATOM 3266 N N . LEU B 1 154 ? -16.078 13.516 10.453 1 98.81 154 LEU B N 1
ATOM 3267 C CA . LEU B 1 154 ? -15.711 12.719 11.617 1 98.81 154 LEU B CA 1
ATOM 3268 C C . LEU B 1 154 ? -16.125 13.422 12.906 1 98.81 154 LEU B C 1
ATOM 3270 O O . LEU B 1 154 ? -16.672 12.789 13.82 1 98.81 154 LEU B O 1
ATOM 3274 N N . LEU B 1 155 ? -15.891 14.734 12.984 1 98.62 155 LEU B N 1
ATOM 3275 C CA . LEU B 1 155 ? -16.312 15.508 14.148 1 98.62 155 LEU B CA 1
ATOM 3276 C C . LEU B 1 155 ? -17.828 15.414 14.336 1 98.62 155 LEU B C 1
ATOM 3278 O O . LEU B 1 155 ? -18.312 15.281 15.469 1 98.62 155 LEU B O 1
ATOM 3282 N N . SER B 1 156 ? -18.516 15.414 13.242 1 98.12 156 SER B N 1
ATOM 3283 C CA . SER B 1 156 ? -19.984 15.344 13.305 1 98.12 156 SER B CA 1
ATOM 3284 C C . SER B 1 156 ? -20.453 13.992 13.828 1 98.12 156 SER B C 1
ATOM 3286 O O . SER B 1 156 ? -21.562 13.867 14.328 1 98.12 156 SER B O 1
ATOM 3288 N N . LEU B 1 157 ? -19.656 12.945 13.727 1 98.25 157 LEU B N 1
ATOM 3289 C CA . LEU B 1 157 ? -19.969 11.609 14.227 1 98.25 157 LEU B CA 1
ATOM 3290 C C . LEU B 1 157 ? -19.609 11.484 15.703 1 98.25 157 LEU B C 1
ATOM 3292 O O . LEU B 1 157 ? -19.891 10.461 16.328 1 98.25 157 LEU B O 1
ATOM 3296 N N . GLY B 1 158 ? -18.938 12.531 16.219 1 98.31 158 GLY B N 1
ATOM 3297 C CA . GLY B 1 158 ? -18.516 12.5 17.625 1 98.31 158 GLY B CA 1
ATOM 3298 C C . GLY B 1 158 ? -17.141 11.906 17.828 1 98.31 158 GLY B C 1
ATOM 3299 O O . GLY B 1 158 ? -16.75 11.602 18.953 1 98.31 158 GLY B O 1
ATOM 3300 N N . ILE B 1 159 ? -16.438 11.711 16.75 1 98.81 159 ILE B N 1
ATOM 3301 C CA . ILE B 1 159 ? -15.094 11.156 16.812 1 98.81 159 ILE B CA 1
ATOM 3302 C C . ILE B 1 159 ? -14.094 12.273 17.109 1 98.81 159 ILE B C 1
ATOM 3304 O O . ILE B 1 159 ? -14.164 13.352 16.531 1 98.81 159 ILE B O 1
ATOM 3308 N N . LYS B 1 160 ? -13.211 12 18.047 1 98.75 160 LYS B N 1
ATOM 3309 C CA . LYS B 1 160 ? -12.125 12.945 18.328 1 98.75 160 LYS B CA 1
ATOM 3310 C C . LYS B 1 160 ? -11.016 12.828 17.297 1 98.75 160 LYS B C 1
ATOM 3312 O O . LYS B 1 160 ? -10.812 11.758 16.719 1 98.75 160 LYS B O 1
ATOM 3317 N N . VAL B 1 161 ? -10.32 13.938 17.094 1 98.88 161 VAL B N 1
ATOM 3318 C CA . VAL B 1 161 ? -9.234 13.914 16.125 1 98.88 161 VAL B CA 1
ATOM 3319 C C . VAL B 1 161 ? -7.926 14.32 16.812 1 98.88 161 VAL B C 1
ATOM 3321 O O . VAL B 1 161 ? -7.91 15.219 17.641 1 98.88 161 VAL B O 1
ATOM 3324 N N . VAL B 1 162 ? -6.871 13.602 16.5 1 98.94 162 VAL B N 1
ATOM 3325 C CA . VAL B 1 162 ? -5.512 13.875 16.969 1 98.94 162 VAL B CA 1
ATOM 3326 C C . VAL B 1 162 ? -4.605 14.133 15.758 1 98.94 162 VAL B C 1
ATOM 3328 O O . VAL B 1 162 ? -4.645 13.398 14.773 1 98.94 162 VAL B O 1
ATOM 3331 N N . PHE B 1 163 ? -3.875 15.234 15.852 1 98.94 163 PHE B N 1
ATOM 3332 C CA . PHE B 1 163 ? -2.865 15.539 14.844 1 98.94 163 PHE B CA 1
ATOM 3333 C C . PHE B 1 163 ? -1.48 15.117 15.32 1 98.94 163 PHE B C 1
ATOM 3335 O O . PHE B 1 163 ? -1.045 15.516 16.406 1 98.94 163 PHE B O 1
ATOM 3342 N N . LEU B 1 164 ? -0.845 14.266 14.562 1 98.94 164 LEU B N 1
ATOM 3343 C CA . LEU B 1 164 ? 0.48 13.742 14.867 1 98.94 164 LEU B CA 1
ATOM 3344 C C . LEU B 1 164 ? 1.451 14.008 13.727 1 98.94 164 LEU B C 1
ATOM 3346 O O . LEU B 1 164 ? 1.319 13.43 12.641 1 98.94 164 LEU B O 1
ATOM 3350 N N . THR B 1 165 ? 2.459 14.898 13.969 1 98.81 165 THR B N 1
ATOM 3351 C CA . THR B 1 165 ? 3.27 15.422 12.875 1 98.81 165 THR B CA 1
ATOM 3352 C C . THR B 1 165 ? 4.746 15.43 13.25 1 98.81 165 THR B C 1
ATOM 3354 O O . THR B 1 165 ? 5.094 15.398 14.438 1 98.81 165 THR B O 1
ATOM 3357 N N . GLU B 1 166 ? 5.613 15.438 12.211 1 97.44 166 GLU B N 1
ATOM 3358 C CA . GLU B 1 166 ? 7.055 15.555 12.398 1 97.44 166 GLU B CA 1
ATOM 3359 C C . GLU B 1 166 ? 7.461 17.016 12.617 1 97.44 166 GLU B C 1
ATOM 3361 O O . GLU B 1 166 ? 8.625 17.297 12.922 1 97.44 166 GLU B O 1
ATOM 3366 N N . ARG B 1 167 ? 6.559 17.953 12.414 1 98.31 167 ARG B N 1
ATOM 3367 C CA . ARG B 1 167 ? 6.887 19.328 12.75 1 98.31 167 ARG B CA 1
ATOM 3368 C C . ARG B 1 167 ? 7.352 19.438 14.203 1 98.31 167 ARG B C 1
ATOM 3370 O O . ARG B 1 167 ? 6.883 18.703 15.062 1 98.31 167 ARG B O 1
ATOM 3377 N N . LEU B 1 168 ? 8.195 20.375 14.453 1 97.94 168 LEU B N 1
ATOM 3378 C CA . LEU B 1 168 ? 8.859 20.469 15.742 1 97.94 168 LEU B CA 1
ATOM 3379 C C . LEU B 1 168 ? 8.016 21.25 16.734 1 97.94 168 LEU B C 1
ATOM 3381 O O . LEU B 1 168 ? 7.23 22.125 16.328 1 97.94 168 LEU B O 1
ATOM 3385 N N . VAL B 1 169 ? 8.25 20.953 18.016 1 98.56 169 VAL B N 1
ATOM 3386 C CA . VAL B 1 169 ? 7.555 21.656 19.094 1 98.56 169 VAL B CA 1
ATOM 3387 C C . VAL B 1 169 ? 7.809 23.156 18.969 1 98.56 169 VAL B C 1
ATOM 3389 O O . VAL B 1 169 ? 6.938 23.969 19.312 1 98.56 169 VAL B O 1
ATOM 3392 N N . SER B 1 170 ? 8.953 23.562 18.438 1 98.12 170 SER B N 1
ATOM 3393 C CA . SER B 1 170 ? 9.281 24.984 18.266 1 98.12 170 SER B CA 1
ATOM 3394 C C . SER B 1 170 ? 8.383 25.625 17.203 1 98.12 170 SER B C 1
ATOM 3396 O O . SER B 1 170 ? 8.312 26.859 17.109 1 98.12 170 SER B O 1
ATOM 3398 N N . GLN B 1 171 ? 7.688 24.781 16.422 1 98.62 171 GLN B N 1
ATOM 3399 C CA . GLN B 1 171 ? 6.832 25.297 15.352 1 98.62 171 GLN B CA 1
ATOM 3400 C C . GLN B 1 171 ? 5.363 25.266 15.758 1 98.62 171 GLN B C 1
ATOM 3402 O O . GLN B 1 171 ? 4.477 25.422 14.914 1 98.62 171 GLN B O 1
ATOM 3407 N N . ARG B 1 172 ? 5.055 25.062 17 1 98.75 172 ARG B N 1
ATOM 3408 C CA . ARG B 1 172 ? 3.689 24.859 17.469 1 98.75 172 ARG B CA 1
ATOM 3409 C C . ARG B 1 172 ? 2.799 26.047 17.109 1 98.75 172 ARG B C 1
ATOM 3411 O O . ARG B 1 172 ? 1.738 25.875 16.516 1 98.75 172 ARG B O 1
ATOM 3418 N N . ALA B 1 173 ? 3.217 27.219 17.484 1 98.81 173 ALA B N 1
ATOM 3419 C CA . ALA B 1 173 ? 2.355 28.391 17.344 1 98.81 173 ALA B CA 1
ATOM 3420 C C . ALA B 1 173 ? 1.961 28.609 15.883 1 98.81 173 ALA B C 1
ATOM 3422 O O . ALA B 1 173 ? 0.784 28.812 15.57 1 98.81 173 ALA B O 1
ATOM 3423 N N . ILE B 1 174 ? 2.945 28.516 14.977 1 98.88 174 ILE B N 1
ATOM 3424 C CA . ILE B 1 174 ? 2.672 28.781 13.57 1 98.88 174 ILE B CA 1
ATOM 3425 C C . ILE B 1 174 ? 1.858 27.641 12.977 1 98.88 174 ILE B C 1
ATOM 3427 O O . ILE B 1 174 ? 1.013 27.859 12.102 1 98.88 174 ILE B O 1
ATOM 3431 N N . THR B 1 175 ? 2.08 26.391 13.414 1 98.94 175 THR B N 1
ATOM 3432 C CA . THR B 1 175 ? 1.301 25.234 12.961 1 98.94 175 THR B CA 1
ATOM 3433 C C . THR B 1 175 ? -0.162 25.375 13.367 1 98.94 175 THR B C 1
ATOM 3435 O O . THR B 1 175 ? -1.063 25.188 12.547 1 98.94 175 THR B O 1
ATOM 3438 N N . VAL B 1 176 ? -0.36 25.781 14.648 1 98.88 176 VAL B N 1
ATOM 3439 C CA . VAL B 1 176 ? -1.711 25.984 15.156 1 98.88 176 VAL B CA 1
ATOM 3440 C C . VAL B 1 176 ? -2.406 27.078 14.344 1 98.88 176 VAL B C 1
ATOM 3442 O O . VAL B 1 176 ? -3.543 26.891 13.891 1 98.88 176 VAL B O 1
ATOM 3445 N N . ALA B 1 177 ? -1.722 28.141 14.125 1 98.88 177 ALA B N 1
ATOM 3446 C CA . ALA B 1 177 ? -2.299 29.266 13.383 1 98.88 177 ALA B CA 1
ATOM 3447 C C . ALA B 1 177 ? -2.68 28.844 11.969 1 98.88 177 ALA B C 1
ATOM 3449 O O . ALA B 1 177 ? -3.773 29.172 11.492 1 98.88 177 ALA B O 1
ATOM 3450 N N . ASN B 1 178 ? -1.765 28.156 11.289 1 98.88 178 ASN B N 1
ATOM 3451 C CA . ASN B 1 178 ? -2.027 27.703 9.93 1 98.88 178 ASN B CA 1
ATOM 3452 C C . ASN B 1 178 ? -3.223 26.766 9.867 1 98.88 178 ASN B C 1
ATOM 3454 O O . ASN B 1 178 ? -4.102 26.922 9.016 1 98.88 178 ASN B O 1
ATOM 3458 N N . LEU B 1 179 ? -3.26 25.781 10.758 1 98.94 179 LEU B N 1
ATOM 3459 C CA . LEU B 1 179 ? -4.363 24.828 10.797 1 98.94 179 LEU B CA 1
ATOM 3460 C C . LEU B 1 179 ? -5.695 25.547 10.977 1 98.94 179 LEU B C 1
ATOM 3462 O O . LEU B 1 179 ? -6.637 25.312 10.211 1 98.94 179 LEU B O 1
ATOM 3466 N N . LYS B 1 180 ? -5.758 26.406 11.93 1 98.81 180 LYS B N 1
ATOM 3467 C CA . LYS B 1 180 ? -7 27.125 12.203 1 98.81 180 LYS B CA 1
ATOM 3468 C C . LYS B 1 180 ? -7.395 28.016 11.031 1 98.81 180 LYS B C 1
ATOM 3470 O O . LYS B 1 180 ? -8.57 28.078 10.672 1 98.81 180 LYS B O 1
ATOM 3475 N N . ASP B 1 181 ? -6.434 28.625 10.422 1 98.5 181 ASP B N 1
ATOM 3476 C CA . ASP B 1 181 ? -6.676 29.547 9.312 1 98.5 181 ASP B CA 1
ATOM 3477 C C . ASP B 1 181 ? -7.367 28.828 8.148 1 98.5 181 ASP B C 1
ATOM 3479 O O . ASP B 1 181 ? -8.102 29.438 7.387 1 98.5 181 ASP B O 1
ATOM 3483 N N . VAL B 1 182 ? -7.102 27.562 8.078 1 98.62 182 VAL B N 1
ATOM 3484 C CA . VAL B 1 182 ? -7.594 26.875 6.883 1 98.62 182 VAL B CA 1
ATOM 3485 C C . VAL B 1 182 ? -8.719 25.922 7.262 1 98.62 182 VAL B C 1
ATOM 3487 O O . VAL B 1 182 ? -9.109 25.062 6.461 1 98.62 182 VAL B O 1
ATOM 3490 N N . GLY B 1 183 ? -9.148 25.922 8.5 1 98.62 183 GLY B N 1
ATOM 3491 C CA . GLY B 1 183 ? -10.422 25.297 8.805 1 98.62 183 GLY B CA 1
ATOM 3492 C C . GLY B 1 183 ? -10.289 24.125 9.758 1 98.62 183 GLY B C 1
ATOM 3493 O O . GLY B 1 183 ? -11.297 23.531 10.164 1 98.62 183 GLY B O 1
ATOM 3494 N N . PHE B 1 184 ? -9.109 23.734 10.141 1 98.75 184 PHE B N 1
ATOM 3495 C CA . PHE B 1 184 ? -8.906 22.719 11.172 1 98.75 184 PHE B CA 1
ATOM 3496 C C . PHE B 1 184 ? -8.805 23.344 12.547 1 98.75 184 PHE B C 1
ATOM 3498 O O . PHE B 1 184 ? -7.707 23.531 13.078 1 98.75 184 PHE B O 1
ATOM 3505 N N . ASP B 1 185 ? -9.961 23.562 13.18 1 97.75 185 ASP B N 1
ATOM 3506 C CA . ASP B 1 185 ? -9.938 24.453 14.336 1 97.75 185 ASP B CA 1
ATOM 3507 C C . ASP B 1 185 ? -10.211 23.688 15.625 1 97.75 185 ASP B C 1
ATOM 3509 O O . ASP B 1 185 ? -10.141 24.25 16.719 1 97.75 185 ASP B O 1
ATOM 3513 N N . GLN B 1 186 ? -10.57 22.438 15.477 1 98.25 186 GLN B N 1
ATOM 3514 C CA . GLN B 1 186 ? -10.828 21.609 16.656 1 98.25 186 GLN B CA 1
ATOM 3515 C C . GLN B 1 186 ? -10.008 20.328 16.609 1 98.25 186 GLN B C 1
ATOM 3517 O O . GLN B 1 186 ? -9.906 19.672 15.562 1 98.25 186 GLN B O 1
ATOM 3522 N N . TRP B 1 187 ? -9.367 20.031 17.688 1 98.75 187 TRP B N 1
ATOM 3523 C CA . TRP B 1 187 ? -8.672 18.766 17.859 1 98.75 187 TRP B CA 1
ATOM 3524 C C . TRP B 1 187 ? -8.562 18.391 19.344 1 98.75 187 TRP B C 1
ATOM 3526 O O . TRP B 1 187 ? -8.703 19.25 20.219 1 98.75 187 TRP B O 1
ATOM 3536 N N . GLU B 1 188 ? -8.422 17.141 19.578 1 98.81 188 GLU B N 1
ATOM 3537 C CA . GLU B 1 188 ? -8.203 16.641 20.938 1 98.81 188 GLU B CA 1
ATOM 3538 C C . GLU B 1 188 ? -6.766 16.875 21.375 1 98.81 188 GLU B C 1
ATOM 3540 O O . GLU B 1 188 ? -6.523 17.312 22.5 1 98.81 188 GLU B O 1
ATOM 3545 N N . LYS B 1 189 ? -5.805 16.516 20.5 1 98.75 189 LYS B N 1
ATOM 3546 C CA . LYS B 1 189 ? -4.379 16.75 20.734 1 98.75 189 LYS B CA 1
ATOM 3547 C C . LYS B 1 189 ? -3.664 17.125 19.438 1 98.75 189 LYS B C 1
ATOM 3549 O O . LYS B 1 189 ? -4.027 16.656 18.359 1 98.75 189 LYS B O 1
ATOM 3554 N N . LEU B 1 190 ? -2.748 18.016 19.578 1 98.88 190 LEU B N 1
ATOM 3555 C CA . LEU B 1 190 ? -1.729 18.281 18.578 1 98.88 190 LEU B CA 1
ATOM 3556 C C . LEU B 1 190 ? -0.352 17.844 19.062 1 98.88 190 LEU B C 1
ATOM 3558 O O . LEU B 1 190 ? 0.201 18.453 19.984 1 98.88 190 LEU B O 1
ATOM 3562 N N . ILE B 1 191 ? 0.155 16.812 18.438 1 98.94 191 ILE B N 1
ATOM 3563 C CA . ILE B 1 191 ? 1.419 16.234 18.875 1 98.94 191 ILE B CA 1
ATOM 3564 C C . ILE B 1 191 ? 2.52 16.578 17.875 1 98.94 191 ILE B C 1
ATOM 3566 O O . ILE B 1 191 ? 2.449 16.203 16.703 1 98.94 191 ILE B O 1
ATOM 3570 N N . LEU B 1 192 ? 3.494 17.328 18.359 1 98.81 192 LEU B N 1
ATOM 3571 C CA . LEU B 1 192 ? 4.668 17.719 17.578 1 98.81 192 LEU B CA 1
ATOM 3572 C C . LEU B 1 192 ? 5.922 17.031 18.109 1 98.81 192 LEU B C 1
ATOM 3574 O O . LEU B 1 192 ? 5.961 16.609 19.266 1 98.81 192 LEU B O 1
ATOM 3578 N N . LYS B 1 193 ? 6.887 16.969 17.297 1 98.38 193 LYS B N 1
ATOM 3579 C CA . LYS B 1 193 ? 8.086 16.219 17.656 1 98.38 193 LYS B CA 1
ATOM 3580 C C . LYS B 1 193 ? 9.016 17.047 18.516 1 98.38 193 LYS B C 1
ATOM 3582 O O . LYS B 1 193 ? 9.336 18.188 18.188 1 98.38 193 LYS B O 1
ATOM 3587 N N . ASP B 1 194 ? 9.398 16.531 19.609 1 97.19 194 ASP B N 1
ATOM 3588 C CA . ASP B 1 194 ? 10.492 17.047 20.422 1 97.19 194 ASP B CA 1
ATOM 3589 C C . ASP B 1 194 ? 11.82 16.406 20.031 1 97.19 194 ASP B C 1
ATOM 3591 O O . ASP B 1 194 ? 12.086 15.25 20.359 1 97.19 194 ASP B O 1
ATOM 3595 N N . PRO B 1 195 ? 12.609 17.156 19.359 1 94 195 PRO B N 1
ATOM 3596 C CA . PRO B 1 195 ? 13.852 16.547 18.859 1 94 195 PRO B CA 1
ATOM 3597 C C . PRO B 1 195 ? 14.711 15.961 19.984 1 94 195 PRO B C 1
ATOM 3599 O O . PRO B 1 195 ? 15.43 14.984 19.766 1 94 195 PRO B O 1
ATOM 3602 N N . ALA B 1 196 ? 14.633 16.453 21.188 1 95.44 196 ALA B N 1
ATOM 3603 C CA . ALA B 1 196 ? 15.43 15.961 22.312 1 95.44 196 ALA B CA 1
ATOM 3604 C C . ALA B 1 196 ? 14.93 14.594 22.781 1 95.44 196 ALA B C 1
ATOM 3606 O O . ALA B 1 196 ? 15.727 13.742 23.172 1 95.44 196 ALA B O 1
ATOM 3607 N N . ALA B 1 197 ? 13.664 14.367 22.719 1 95.12 197 ALA B N 1
ATOM 3608 C CA . ALA B 1 197 ? 13.062 13.125 23.203 1 95.12 197 ALA B CA 1
ATOM 3609 C C . ALA B 1 197 ? 13.234 12 22.188 1 95.12 197 ALA B C 1
ATOM 3611 O O . ALA B 1 197 ? 13.125 10.82 22.531 1 95.12 197 ALA B O 1
ATOM 3612 N N . TYR B 1 198 ? 13.523 12.328 20.969 1 95.31 198 TYR B N 1
ATOM 3613 C CA . TYR B 1 198 ? 13.555 11.305 19.938 1 95.31 198 TYR B CA 1
ATOM 3614 C C . TYR B 1 198 ? 14.859 11.359 19.141 1 95.31 198 TYR B C 1
ATOM 3616 O O . TYR B 1 198 ? 14.875 11.117 17.938 1 95.31 198 TYR B O 1
ATOM 3624 N N . VAL B 1 199 ? 15.922 11.68 19.812 1 91.31 199 VAL B N 1
ATOM 3625 C CA . VAL B 1 199 ? 17.234 11.734 19.188 1 91.31 199 VAL B CA 1
ATOM 3626 C C . VAL B 1 199 ? 17.594 10.367 18.625 1 91.31 199 VAL B C 1
ATOM 3628 O O . VAL B 1 199 ? 17.5 9.352 19.312 1 91.31 199 VAL B O 1
ATOM 3631 N N . GLY B 1 200 ? 17.906 10.328 17.391 1 91.94 200 GLY B N 1
ATOM 3632 C CA . GLY B 1 200 ? 18.375 9.109 16.75 1 91.94 200 GLY B CA 1
ATOM 3633 C C . GLY B 1 200 ? 17.266 8.141 16.406 1 91.94 200 GLY B C 1
ATOM 3634 O O . GLY B 1 200 ? 17.516 7.051 15.891 1 91.94 200 GLY B O 1
ATOM 3635 N N . LYS B 1 201 ? 16.016 8.508 16.672 1 93.75 201 LYS B N 1
ATOM 3636 C CA . LYS B 1 201 ? 14.898 7.621 16.391 1 93.75 201 LYS B CA 1
ATOM 3637 C C . LYS B 1 201 ? 14.297 7.922 15.016 1 93.75 201 LYS B C 1
ATOM 3639 O O . LYS B 1 201 ? 14.234 9.086 14.602 1 93.75 201 LYS B O 1
ATOM 3644 N N . SER B 1 202 ? 13.867 6.883 14.352 1 95.81 202 SER B N 1
ATOM 3645 C CA . SER B 1 202 ? 13.211 7.043 13.062 1 95.81 202 SER B CA 1
ATOM 3646 C C . SER B 1 202 ? 11.828 7.664 13.211 1 95.81 202 SER B C 1
ATOM 3648 O O . SER B 1 202 ? 11.258 7.645 14.305 1 95.81 202 SER B O 1
ATOM 3650 N N . THR B 1 203 ? 11.312 8.18 12.102 1 96.81 203 THR B N 1
ATOM 3651 C CA . THR B 1 203 ? 9.953 8.711 12.086 1 96.81 203 THR B CA 1
ATOM 3652 C C . THR B 1 203 ? 8.945 7.617 12.445 1 96.81 203 THR B C 1
ATOM 3654 O O . THR B 1 203 ? 7.988 7.867 13.188 1 96.81 203 THR B O 1
ATOM 3657 N N . LEU B 1 204 ? 9.195 6.438 11.969 1 96.88 204 LEU B N 1
ATOM 3658 C CA . LEU B 1 204 ? 8.328 5.309 12.281 1 96.88 204 LEU B CA 1
ATOM 3659 C C . LEU B 1 204 ? 8.266 5.078 13.789 1 96.88 204 LEU B C 1
ATOM 3661 O O . LEU B 1 204 ? 7.176 4.906 14.352 1 96.88 204 LEU B O 1
ATOM 3665 N N . THR B 1 205 ? 9.414 5.078 14.445 1 96.81 205 THR B N 1
ATOM 3666 C CA . THR B 1 205 ? 9.492 4.855 15.883 1 96.81 205 THR B CA 1
ATOM 3667 C C . THR B 1 205 ? 8.805 5.984 16.641 1 96.81 205 THR B C 1
ATOM 3669 O O . THR B 1 205 ? 8.047 5.734 17.594 1 96.81 205 THR B O 1
ATOM 3672 N N . TYR B 1 206 ? 9.094 7.23 16.25 1 98.19 206 TYR B N 1
ATOM 3673 C CA . TYR B 1 206 ? 8.469 8.391 16.875 1 98.19 206 TYR B CA 1
ATOM 3674 C C . TYR B 1 206 ? 6.953 8.297 16.812 1 98.19 206 TYR B C 1
ATOM 3676 O O . TYR B 1 206 ? 6.281 8.391 17.844 1 98.19 206 TYR B O 1
ATOM 3684 N N . LYS B 1 207 ? 6.434 8.008 15.648 1 98.38 207 LYS B N 1
ATOM 3685 C CA . LYS B 1 207 ? 4.984 8.016 15.477 1 98.38 207 LYS B CA 1
ATOM 3686 C C . LYS B 1 207 ? 4.336 6.84 16.203 1 98.38 207 LYS B C 1
ATOM 3688 O O . LYS B 1 207 ? 3.293 6.996 16.844 1 98.38 207 LYS B O 1
ATOM 3693 N N . ALA B 1 208 ? 4.934 5.691 16.125 1 98.06 208 ALA B N 1
ATOM 3694 C CA . ALA B 1 208 ? 4.414 4.535 16.859 1 98.06 208 ALA B CA 1
ATOM 3695 C C . ALA B 1 208 ? 4.406 4.785 18.359 1 98.06 208 ALA B C 1
ATOM 3697 O O . ALA B 1 208 ? 3.453 4.426 19.047 1 98.06 208 ALA B O 1
ATOM 3698 N N . SER B 1 209 ? 5.441 5.434 18.828 1 98.38 209 SER B N 1
ATOM 3699 C CA . SER B 1 209 ? 5.555 5.727 20.25 1 98.38 209 SER B CA 1
ATOM 3700 C C . SER B 1 209 ? 4.453 6.68 20.703 1 98.38 209 SER B C 1
ATOM 3702 O O . SER B 1 209 ? 3.855 6.484 21.766 1 98.38 209 SER B O 1
ATOM 3704 N N . GLU B 1 210 ? 4.219 7.633 19.922 1 98.69 210 GLU B N 1
ATOM 3705 C CA . GLU B 1 210 ? 3.199 8.609 20.297 1 98.69 210 GLU B CA 1
ATOM 3706 C C . GLU B 1 210 ? 1.801 8 20.219 1 98.69 210 GLU B C 1
ATOM 3708 O O . GLU B 1 210 ? 0.93 8.336 21.031 1 98.69 210 GLU B O 1
ATOM 3713 N N . ARG B 1 211 ? 1.528 7.145 19.281 1 98.81 211 ARG B N 1
ATOM 3714 C CA . ARG B 1 211 ? 0.249 6.441 19.234 1 98.81 211 ARG B CA 1
ATOM 3715 C C . ARG B 1 211 ? 0.079 5.516 20.422 1 98.81 211 ARG B C 1
ATOM 3717 O O . ARG B 1 211 ? -1.02 5.391 20.969 1 98.81 211 ARG B O 1
ATOM 3724 N N . ARG B 1 212 ? 1.186 4.855 20.828 1 98.62 212 ARG B N 1
ATOM 3725 C CA . ARG B 1 212 ? 1.143 4.035 22.031 1 98.62 212 ARG B CA 1
ATOM 3726 C C . ARG B 1 212 ? 0.722 4.863 23.234 1 98.62 212 ARG B C 1
ATOM 3728 O O . ARG B 1 212 ? -0.145 4.449 24.016 1 98.62 212 ARG B O 1
ATOM 3735 N N . LYS B 1 213 ? 1.304 6.059 23.344 1 98.62 213 LYS B N 1
ATOM 3736 C CA . LYS B 1 213 ? 0.968 6.941 24.453 1 98.62 213 LYS B CA 1
ATOM 3737 C C . LYS B 1 213 ? -0.51 7.32 24.422 1 98.62 213 LYS B C 1
ATOM 3739 O O . LYS B 1 213 ? -1.149 7.422 25.484 1 98.62 213 LYS B O 1
ATOM 3744 N N . LEU B 1 214 ? -1.01 7.531 23.266 1 98.62 214 LEU B N 1
ATOM 3745 C CA . LEU B 1 214 ? -2.426 7.852 23.125 1 98.62 214 LEU B CA 1
ATOM 3746 C C . LEU B 1 214 ? -3.299 6.719 23.656 1 98.62 214 LEU B C 1
ATOM 3748 O O . LEU B 1 214 ? -4.223 6.957 24.438 1 98.62 214 LEU B O 1
ATOM 3752 N N . GLU B 1 215 ? -2.975 5.523 23.281 1 98.5 215 GLU B N 1
ATOM 3753 C CA . GLU B 1 215 ? -3.779 4.383 23.719 1 98.5 215 GLU B CA 1
ATOM 3754 C C . GLU B 1 215 ? -3.623 4.145 25.219 1 98.5 215 GLU B C 1
ATOM 3756 O O . GLU B 1 215 ? -4.594 3.818 25.906 1 98.5 215 GLU B O 1
ATOM 3761 N N . GLU B 1 216 ? -2.447 4.309 25.672 1 98.5 216 GLU B N 1
ATOM 3762 C CA . GLU B 1 216 ? -2.193 4.137 27.094 1 98.5 216 GLU B CA 1
ATOM 3763 C C . GLU B 1 216 ? -2.93 5.191 27.922 1 98.5 216 GLU B C 1
ATOM 3765 O O . GLU B 1 216 ? -3.205 4.98 29.109 1 98.5 216 GLU B O 1
ATOM 3770 N N . SER B 1 217 ? -3.256 6.25 27.312 1 98.25 217 SER B N 1
ATOM 3771 C CA . SER B 1 217 ? -3.965 7.328 28 1 98.25 217 SER B CA 1
ATOM 3772 C C . SER B 1 217 ? -5.473 7.113 27.953 1 98.25 217 SER B C 1
ATOM 3774 O O . SER B 1 217 ? -6.242 7.957 28.422 1 98.25 217 SER B O 1
ATOM 3776 N N . GLY B 1 218 ? -5.879 6.062 27.266 1 98.31 218 GLY B N 1
ATOM 3777 C CA . GLY B 1 218 ? -7.281 5.688 27.359 1 98.31 218 GLY B CA 1
ATOM 3778 C C . GLY B 1 218 ? -8.031 5.84 26.047 1 98.31 218 GLY B C 1
ATOM 3779 O O . GLY B 1 218 ? -9.211 5.496 25.969 1 98.31 218 GLY B O 1
ATOM 3780 N N . TYR B 1 219 ? -7.367 6.293 25.062 1 98.75 219 TYR B N 1
ATOM 3781 C CA . TYR B 1 219 ? -8.016 6.457 23.766 1 98.75 219 TYR B CA 1
ATOM 3782 C C . TYR B 1 219 ? -7.984 5.16 22.969 1 98.75 219 TYR B C 1
ATOM 3784 O O . TYR B 1 219 ? -7.164 4.281 23.234 1 98.75 219 TYR B O 1
ATOM 3792 N N . ARG B 1 220 ? -8.93 5.062 22.094 1 98.62 220 ARG B N 1
ATOM 3793 C CA . ARG B 1 220 ? -8.953 4 21.094 1 98.62 220 ARG B CA 1
ATOM 3794 C C . ARG B 1 220 ? -8.758 4.57 19.688 1 98.62 220 ARG B C 1
ATOM 3796 O O . ARG B 1 220 ? -9.594 5.328 19.203 1 98.62 220 ARG B O 1
ATOM 3803 N N . ILE B 1 221 ? -7.648 4.23 19.109 1 98.88 221 ILE B N 1
ATOM 3804 C CA . ILE B 1 221 ? -7.406 4.695 17.75 1 98.88 221 ILE B CA 1
ATOM 3805 C C . ILE B 1 221 ? -8.195 3.838 16.766 1 98.88 221 ILE B C 1
ATOM 3807 O O . ILE B 1 221 ? -7.859 2.672 16.531 1 98.88 221 ILE B O 1
ATOM 3811 N N . ILE B 1 222 ? -9.219 4.434 16.156 1 98.88 222 ILE B N 1
ATOM 3812 C CA . ILE B 1 222 ? -10.086 3.656 15.281 1 98.88 222 ILE B CA 1
ATOM 3813 C C . ILE B 1 222 ? -9.727 3.939 13.82 1 98.88 222 ILE B C 1
ATOM 3815 O O . ILE B 1 222 ? -10.141 3.205 12.922 1 98.88 222 ILE B O 1
ATOM 3819 N N . GLY B 1 223 ? -8.969 4.969 13.523 1 98.81 223 GLY B N 1
ATOM 3820 C CA . GLY B 1 223 ? -8.484 5.312 12.195 1 98.81 223 GLY B CA 1
ATOM 3821 C C . GLY B 1 223 ? -7.188 6.098 12.219 1 98.81 223 GLY B C 1
ATOM 3822 O O . GLY B 1 223 ? -6.961 6.906 13.117 1 98.81 223 GLY B O 1
ATOM 3823 N N . ASN B 1 224 ? -6.402 5.855 11.258 1 98.88 224 ASN B N 1
ATOM 3824 C CA . ASN B 1 224 ? -5.105 6.5 11.086 1 98.88 224 ASN B CA 1
ATOM 3825 C C . ASN B 1 224 ? -4.891 6.945 9.641 1 98.88 224 ASN B C 1
ATOM 3827 O O . ASN B 1 224 ? -4.871 6.121 8.727 1 98.88 224 ASN B O 1
ATOM 3831 N N . VAL B 1 225 ? -4.785 8.273 9.438 1 98.94 225 VAL B N 1
ATOM 3832 C CA . VAL B 1 225 ? -4.734 8.852 8.094 1 98.94 225 VAL B CA 1
ATOM 3833 C C . VAL B 1 225 ? -3.395 9.547 7.879 1 98.94 225 VAL B C 1
ATOM 3835 O O . VAL B 1 225 ? -2.986 10.383 8.688 1 98.94 225 VAL B O 1
ATOM 3838 N N . GLY B 1 226 ? -2.684 9.234 6.836 1 98.94 226 GLY B N 1
ATOM 3839 C CA . GLY B 1 226 ? -1.415 9.875 6.52 1 98.94 226 GLY B CA 1
ATOM 3840 C C . GLY B 1 226 ? -0.977 9.648 5.082 1 98.94 226 GLY B C 1
ATOM 3841 O O . GLY B 1 226 ? -1.52 8.789 4.387 1 98.94 226 GLY B O 1
ATOM 3842 N N . ASP B 1 227 ? -0.003 10.414 4.676 1 98.88 227 ASP B N 1
ATOM 3843 C CA . ASP B 1 227 ? 0.445 10.344 3.289 1 98.88 227 ASP B CA 1
ATOM 3844 C C . ASP B 1 227 ? 1.706 9.492 3.162 1 98.88 227 ASP B C 1
ATOM 3846 O O . ASP B 1 227 ? 2.092 9.109 2.057 1 98.88 227 ASP B O 1
ATOM 3850 N N . GLN B 1 228 ? 2.354 9.25 4.293 1 98.56 228 GLN B N 1
ATOM 3851 C CA . GLN B 1 228 ? 3.549 8.414 4.336 1 98.56 228 GLN B CA 1
ATOM 3852 C C . GLN B 1 228 ? 3.275 7.098 5.055 1 98.56 228 GLN B C 1
ATOM 3854 O O . GLN B 1 228 ? 2.512 7.055 6.02 1 98.56 228 GLN B O 1
ATOM 3859 N N . TRP B 1 229 ? 3.939 6.102 4.613 1 98.06 229 TRP B N 1
ATOM 3860 C CA . TRP B 1 229 ? 3.75 4.805 5.258 1 98.06 229 TRP B CA 1
ATOM 3861 C C . TRP B 1 229 ? 4.254 4.832 6.695 1 98.06 229 TRP B C 1
ATOM 3863 O O . TRP B 1 229 ? 3.74 4.113 7.555 1 98.06 229 TRP B O 1
ATOM 3873 N N . THR B 1 230 ? 5.168 5.734 7.078 1 98.12 230 THR B N 1
ATOM 3874 C CA . THR B 1 230 ? 5.637 5.875 8.453 1 98.12 230 THR B CA 1
ATOM 3875 C C . THR B 1 230 ? 4.531 6.43 9.344 1 98.12 230 THR B C 1
ATOM 3877 O O . THR B 1 230 ? 4.609 6.328 10.57 1 98.12 230 THR B O 1
ATOM 3880 N N . ASP B 1 231 ? 3.547 7.008 8.734 1 98.44 231 ASP B N 1
ATOM 3881 C CA . ASP B 1 231 ? 2.375 7.438 9.492 1 98.44 231 ASP B CA 1
ATOM 3882 C C . ASP B 1 231 ? 1.52 6.242 9.898 1 98.44 231 ASP B C 1
ATOM 3884 O O . ASP B 1 231 ? 0.773 6.312 10.883 1 98.44 231 ASP B O 1
ATOM 3888 N N . LEU B 1 232 ? 1.58 5.191 9.141 1 98.25 232 LEU B N 1
ATOM 3889 C CA . LEU B 1 232 ? 0.496 4.215 9.125 1 98.25 232 LEU B CA 1
ATOM 3890 C C . LEU B 1 232 ? 0.985 2.852 9.609 1 98.25 232 LEU B C 1
ATOM 3892 O O . LEU B 1 232 ? 0.179 1.974 9.922 1 98.25 232 LEU B O 1
ATOM 3896 N N . MET B 1 233 ? 2.27 2.676 9.672 1 95.44 233 MET B N 1
ATOM 3897 C CA . MET B 1 233 ? 2.842 1.376 10.008 1 95.44 233 MET B CA 1
ATOM 3898 C C . MET B 1 233 ? 3.385 1.373 11.438 1 95.44 233 MET B C 1
ATOM 3900 O O . MET B 1 233 ? 3.33 2.391 12.125 1 95.44 233 MET B O 1
ATOM 3904 N N . GLY B 1 234 ? 3.863 0.197 11.891 1 93.31 234 GLY B N 1
ATOM 3905 C CA . GLY B 1 234 ? 4.371 0.042 13.242 1 93.31 234 GLY B CA 1
ATOM 3906 C C . GLY B 1 234 ? 3.297 -0.336 14.242 1 93.31 234 GLY B C 1
ATOM 3907 O O . GLY B 1 234 ? 2.162 -0.632 13.859 1 93.31 234 GLY B O 1
ATOM 3908 N N . SER B 1 235 ? 3.686 -0.338 15.492 1 94.12 235 SER B N 1
ATOM 3909 C CA . SER B 1 235 ? 2.734 -0.687 16.547 1 94.12 235 SER B CA 1
ATOM 3910 C C . SER B 1 235 ? 1.713 0.426 16.75 1 94.12 235 SER B C 1
ATOM 3912 O O . SER B 1 235 ? 1.969 1.584 16.422 1 94.12 235 SER B O 1
ATOM 3914 N N . PHE B 1 236 ? 0.517 0.06 17.172 1 96.75 236 PHE B N 1
ATOM 3915 C CA . PHE B 1 236 ? -0.554 0.969 17.562 1 96.75 236 PHE B CA 1
ATOM 3916 C C . PHE B 1 236 ? -1.03 1.79 16.359 1 96.75 236 PHE B C 1
ATOM 3918 O O . PHE B 1 236 ? -1.275 2.992 16.484 1 96.75 236 PHE B O 1
ATOM 3925 N N . ARG B 1 237 ? -1.078 1.194 15.266 1 95.44 237 ARG B N 1
ATOM 3926 C CA . ARG B 1 237 ? -1.453 1.896 14.039 1 95.44 237 ARG B CA 1
ATOM 3927 C C . ARG B 1 237 ? -2.957 2.137 13.984 1 95.44 237 ARG B C 1
ATOM 3929 O O . ARG B 1 237 ? -3.445 2.857 13.117 1 95.44 237 ARG B O 1
ATOM 3936 N N . GLY B 1 238 ? -3.705 1.597 14.953 1 97.38 238 GLY B N 1
ATOM 3937 C CA . GLY B 1 238 ? -5.152 1.729 14.953 1 97.38 238 GLY B CA 1
ATOM 3938 C C . GLY B 1 238 ? -5.863 0.577 14.273 1 97.38 238 GLY B C 1
ATOM 3939 O O . GLY B 1 238 ? -5.219 -0.381 13.836 1 97.38 238 GLY B O 1
ATOM 3940 N N . LEU B 1 239 ? -7.188 0.653 14.273 1 97.38 239 LEU B N 1
ATOM 3941 C CA . LEU B 1 239 ? -8 -0.422 13.719 1 97.38 239 LEU B CA 1
ATOM 3942 C C . LEU B 1 239 ? -7.906 -0.447 12.195 1 97.38 239 LEU B C 1
ATOM 3944 O O . LEU B 1 239 ? -7.973 -1.515 11.586 1 97.38 239 LEU B O 1
ATOM 3948 N N . ARG B 1 240 ? -7.812 0.787 11.641 1 98 240 ARG B N 1
ATOM 3949 C CA . ARG B 1 240 ? -7.691 0.884 10.188 1 98 240 ARG B CA 1
ATOM 3950 C C . ARG B 1 240 ? -6.828 2.078 9.789 1 98 240 ARG B C 1
ATOM 3952 O O . ARG B 1 240 ? -6.895 3.137 10.422 1 98 240 ARG B O 1
ATOM 3959 N N . SER B 1 241 ? -6.008 1.884 8.781 1 98.25 241 SER B N 1
ATOM 3960 C CA . SER B 1 241 ? -5.18 2.957 8.242 1 98.25 241 SER B CA 1
ATOM 3961 C C . SER B 1 241 ? -5.664 3.395 6.863 1 98.25 241 SER B C 1
ATOM 3963 O O . SER B 1 241 ? -6.227 2.594 6.117 1 98.25 241 SER B O 1
ATOM 3965 N N . PHE B 1 242 ? -5.43 4.617 6.523 1 98.88 242 PHE B N 1
ATOM 3966 C CA . PHE B 1 242 ? -5.812 5.211 5.246 1 98.88 242 PHE B CA 1
ATOM 3967 C C . PHE B 1 242 ? -4.648 5.992 4.641 1 98.88 242 PHE B C 1
ATOM 3969 O O . PHE B 1 242 ? -4.238 7.02 5.184 1 98.88 242 PHE B O 1
ATOM 3976 N N . LYS B 1 243 ? -4.137 5.496 3.508 1 98.94 243 LYS B N 1
ATOM 3977 C CA . LYS B 1 243 ? -2.953 6.039 2.846 1 98.94 243 LYS B CA 1
ATOM 3978 C C . LYS B 1 243 ? -3.34 7.066 1.786 1 98.94 243 LYS B C 1
ATOM 3980 O O . LYS B 1 243 ? -3.773 6.703 0.69 1 98.94 243 LYS B O 1
ATOM 3985 N N . LEU B 1 244 ? -3.127 8.312 2.111 1 98.94 244 LEU B N 1
ATOM 3986 C CA . LEU B 1 244 ? -3.279 9.367 1.116 1 98.94 244 LEU B CA 1
ATOM 3987 C C . LEU B 1 244 ? -2.1 9.375 0.149 1 98.94 244 LEU B C 1
ATOM 3989 O O . LEU B 1 244 ? -0.99 8.977 0.513 1 98.94 244 LEU B O 1
ATOM 3993 N N . PRO B 1 245 ? -2.33 9.836 -1.08 1 98.88 245 PRO B N 1
ATOM 3994 C CA . PRO B 1 245 ? -1.245 9.82 -2.064 1 98.88 245 PRO B CA 1
ATOM 3995 C C . PRO B 1 245 ? -0.242 10.953 -1.854 1 98.88 245 PRO B C 1
ATOM 3997 O O . PRO B 1 245 ? -0.63 12.07 -1.496 1 98.88 245 PRO B O 1
ATOM 4000 N N . ASN B 1 246 ? 1.046 10.664 -1.992 1 98.75 246 ASN B N 1
ATOM 4001 C CA . ASN B 1 246 ? 2.104 11.672 -2.006 1 98.75 246 ASN B CA 1
ATOM 4002 C C . ASN B 1 246 ? 3.357 11.164 -2.707 1 98.75 246 ASN B C 1
ATOM 4004 O O . ASN B 1 246 ? 4.207 10.523 -2.082 1 98.75 246 ASN B O 1
ATOM 4008 N N . PRO B 1 247 ? 3.484 11.484 -3.977 1 98.38 247 PRO B N 1
ATOM 4009 C CA . PRO B 1 247 ? 4.68 11.031 -4.695 1 98.38 247 PRO B CA 1
ATOM 4010 C C . PRO B 1 247 ? 5.824 12.047 -4.625 1 98.38 247 PRO B C 1
ATOM 4012 O O . PRO B 1 247 ? 6.863 11.852 -5.262 1 98.38 247 PRO B O 1
ATOM 4015 N N . MET B 1 248 ? 5.676 13.148 -3.883 1 98.38 248 MET B N 1
ATOM 4016 C CA . MET B 1 248 ? 6.617 14.258 -3.998 1 98.38 248 MET B CA 1
ATOM 4017 C C . MET B 1 248 ? 7.84 14.031 -3.117 1 98.38 248 MET B C 1
ATOM 4019 O O . MET B 1 248 ? 8.93 14.523 -3.414 1 98.38 248 MET B O 1
ATOM 4023 N N . TYR B 1 249 ? 7.613 13.344 -2.014 1 98.06 249 TYR B N 1
ATOM 4024 C CA . TYR B 1 249 ? 8.734 13.078 -1.114 1 98.06 249 TYR B CA 1
ATOM 4025 C C . TYR B 1 249 ? 8.477 11.82 -0.293 1 98.06 249 TYR B C 1
ATOM 4027 O O . TYR B 1 249 ? 7.348 11.336 -0.21 1 98.06 249 TYR B O 1
ATOM 4035 N N . TYR B 1 250 ? 9.531 11.281 0.227 1 97.25 250 TYR B N 1
ATOM 4036 C CA . TYR B 1 250 ? 9.523 10.078 1.052 1 97.25 250 TYR B CA 1
ATOM 4037 C C . TYR B 1 250 ? 10.055 10.375 2.451 1 97.25 250 TYR B C 1
ATOM 4039 O O . TYR B 1 250 ? 11.078 11.047 2.607 1 97.25 250 TYR B O 1
ATOM 4047 N N . ILE B 1 251 ? 9.336 9.953 3.404 1 94.12 251 ILE B N 1
ATOM 4048 C CA . ILE B 1 251 ? 9.805 9.992 4.785 1 94.12 251 ILE B CA 1
ATOM 4049 C C . ILE B 1 251 ? 9.953 8.57 5.32 1 94.12 251 ILE B C 1
ATOM 4051 O O . ILE B 1 251 ? 8.977 7.82 5.383 1 94.12 251 ILE B O 1
ATOM 4055 N N . GLY B 1 252 ? 11.148 8.164 5.691 1 88.19 252 GLY B N 1
ATOM 4056 C CA . GLY B 1 252 ? 11.438 6.828 6.184 1 88.19 252 GLY B CA 1
ATOM 4057 C C . GLY B 1 252 ? 11.75 6.793 7.668 1 88.19 252 GLY B C 1
ATOM 4058 O O . GLY B 1 252 ? 11.977 7.84 8.281 1 88.19 252 GLY B O 1
#

InterPro domains:
  IPR005519 Acid phosphatase, class B-like [PF03767] (33-251)
  IPR010028 Acid phosphatase, plant [TIGR01675] (37-251)
  IPR014403 Vegetative storage protein/acid phosphatase [PIRSF002674] (7-251)
  IPR023214 HAD superfamily [G3DSA:3.40.50.1000] (37-252)
  IPR036412 HAD-like superfamily [SSF56784] (94-249)

pLDDT: mean 89.64, std 21.23, range [28.17, 98.94]